Protein AF-0000000080206263 (afdb_homodimer)

Secondary structure (DSSP, 8-state):
-----------------STT---SS-GGG---TTEEEE--SS--HHHHHHHHHHHHHH-SEEEESSPPPHHHHHHHHHTT-PPPEE-S--TTSEEEEES--BGGGS-TT--GGGEEEEEE-S---SSBPP-SS--EEEE--SS-HHHHHHHHHHHTTPPPPHHHHHHHHHHHHHHTTTTTSTT--HHHHHHHHHHHHHHT-S-HHHHHHHHHHHHT--TTS-HHHHHHHTEEEEEETTEEEEEEEEEES-HHHHHTTHHHHHHHHHHHHHHHT-SEEEEEEEETTTTEEEEEESSHHHHHHHHHHHT----SSSEEEET---IIIIIHHHHHHHHHT-/-----------------STT---SS-GGG---TTEEEE--SS--HHHHHHHHHHHHHH-SEEEESSPPPHHHHHHHHHTT-PPPEE-S--TTSEEEEES--BGGGS-TT--GGGEEEEEE-S---SSBPP-SS--EEEE--SS-HHHHHHHHHHHTTPPPPHHHHHHHHHHHHHHTTTTTSTT--HHHHHHHHHHHHHHT-S-HHHHHHHHHHHHT--TTS-HHHHHHHTEEEEEETTEEEEEEEEEES-HHHHHTTHHHHHHHHHHHHHHHT-SEEEEEEEETTTTEEEEEESSHHHHHHHHHHHT----SSSEEEET---IIIIIHHHHHHHHHT-

pLDDT: mean 89.8, std 15.68, range [19.12, 98.91]

Foldseek 3Di:
DPPPPPPPPPPPPLPPPVPAAADLQDLVNDDAPQEEEEEFAQDELLRQLLSVLCCQQRNYFYEYCDDYAQLNVCLCVVLVHDTGYHDLANQRGQYEYEADFFPVRDRPNDDLQSYREYQHADDCPDGGDDYPGDYHYHYHLAQGSLLVSLVSCVSNVNDDALSSLSSSLSSLCVSCVNVVRPSHDPSSVVSNVVSCVRNVNDCSVVSSVVSQQSNLPCLPPQLLCQQVVAKDWDQFPNFIEMEGEREHLCLVSVVVVLVRNQVNQQVVCVVVVGPWYKYWDANPNQQKTKIATHDPSNVQLQCQLVVHDDPDRIDIGGNDHDCVPRVVVSSSVSVNVD/DPPPPPPPPPPPPLPPPPPAAADLQDLVNDDAPQEEEEEFAQDELLRQLLSVLCCQQRNYFYEYCDDYAQLNVCLCVVLVHDTGYHDLANQRGQYEYEADFFPVRDRPNDDLQSYREYQHADDCDDGGDDYPGDYHYHYHLAQGSLLVSLVSCVSNVNDDALSSLSSSLSSLCVSCVNVVRPSHDPSSVVSNVVSCVRNVNDCSVVSSVVSQQSNLPCLPPQLLCQQPVAKDWDQFPNFIEMEGEREHLCLVSVVVVLVRNQVNQQVVCVVVVGPWYKYWDANPNQQKTKIATHDPSNVQLQCQLVVHDDPDRIDIGGNDHDCVPRVVVSSSVSVNVD

Solvent-accessible surface area (backbone atoms only — not comparable to full-atom values): 34858 Å² total; per-residue (Å²): 137,82,80,76,78,79,77,79,77,75,75,75,76,71,77,51,54,48,88,65,38,52,50,92,83,48,64,86,77,48,83,36,88,48,28,35,22,33,30,31,63,67,24,48,40,34,25,58,37,30,15,47,52,46,18,71,69,71,44,42,37,40,34,25,64,38,72,68,40,56,29,33,48,49,40,27,57,76,32,72,46,78,77,60,53,68,45,81,76,42,75,86,32,37,30,33,34,30,54,44,59,41,48,91,36,50,60,85,40,53,52,54,80,33,44,11,31,34,37,22,32,63,42,44,31,93,46,50,55,53,19,82,51,41,37,18,32,49,30,40,64,40,30,24,37,28,39,55,51,51,52,48,24,58,77,69,68,47,84,71,53,44,41,57,21,35,30,38,31,47,12,34,28,57,58,9,55,63,66,67,35,78,46,31,31,72,62,42,55,53,48,36,51,53,20,22,63,64,39,67,49,84,55,62,66,60,54,36,52,53,37,54,37,34,54,40,55,57,82,84,50,52,47,57,53,46,44,55,69,42,54,48,79,45,73,45,85,87,35,39,33,38,44,17,39,42,79,20,61,46,39,63,67,55,58,76,38,43,66,54,38,40,52,33,42,36,51,48,29,60,75,66,67,41,73,31,41,38,34,29,42,20,20,65,72,77,36,21,22,41,34,39,53,47,48,72,70,31,45,52,36,52,24,58,32,67,72,46,85,77,88,59,95,54,47,74,37,80,76,35,72,43,56,83,76,45,51,46,52,28,43,40,55,27,53,60,68,102,136,81,80,75,76,77,76,77,77,76,76,75,76,71,77,52,54,48,88,68,38,50,49,93,83,47,63,86,76,49,84,36,88,50,28,34,23,32,31,32,63,69,24,48,41,32,24,58,36,29,15,48,54,45,16,70,69,69,45,40,39,40,32,26,63,37,70,70,39,57,30,34,48,48,39,25,58,75,31,71,46,77,77,60,53,68,46,81,75,43,74,87,31,38,31,33,33,29,54,44,63,41,48,90,36,50,59,85,41,53,52,55,81,35,44,10,32,34,36,24,32,62,43,44,33,94,45,52,54,54,20,82,53,43,40,19,33,49,31,39,65,41,31,24,35,29,41,55,52,49,53,48,24,57,76,66,69,48,82,72,54,43,42,58,20,34,30,40,31,48,12,35,28,55,57,9,55,64,66,66,36,78,48,33,32,72,63,40,56,53,48,36,50,53,21,22,61,63,39,68,49,85,56,61,66,61,55,36,50,53,38,53,39,34,55,41,56,58,81,85,51,51,46,57,52,45,43,55,69,41,53,47,80,45,73,45,84,87,34,39,32,38,44,18,38,41,79,18,63,45,40,62,68,54,57,74,38,41,67,54,37,40,51,34,42,36,51,48,29,61,75,66,68,41,72,32,39,37,35,29,42,19,20,64,73,77,35,22,22,41,35,40,50,48,49,72,69,34,46,52,36,52,24,54,32,67,71,47,85,78,89,58,94,56,48,76,36,82,76,35,71,42,55,85,76,44,51,46,52,30,44,41,53,28,53,60,68,101

Sequence (676 aa):
MKRSLLGLTMIASFSCLAEGALDLTTLSNNNTDNLVWVGHLSPDTDSAVSVILASHIYGGEAALTGEANPESKFVFEFCGMDAPKVKADFYSHHIGLVDFNQSTQLAKSVDPTSIVAIIDHHAMGSSPISMPQIVTMDIRAWGSAATILTANAEKLNVKLPKNIACAGLGAILSDTVVFQSSTTTEYDKQYAQKLADIAGIKDIKGFGEQMLLAKSDLSHFSAETILTMDYKNFEFAGKKVGIGVAETLNAQQLIDRKQDFNEAIQAYKKAQNLDYLFFSITDTKHKRANMLWADDADKKVLSKAFDVKIDNDMLVLDGVTSRKRQIGPAIQQAIESLMKRSLLGLTMIASFSCLAEGALDLTTLSNNNTDNLVWVGHLSPDTDSAVSVILASHIYGGEAALTGEANPESKFVFEFCGMDAPKVKADFYSHHIGLVDFNQSTQLAKSVDPTSIVAIIDHHAMGSSPISMPQIVTMDIRAWGSAATILTANAEKLNVKLPKNIACAGLGAILSDTVVFQSSTTTEYDKQYAQKLADIAGIKDIKGFGEQMLLAKSDLSHFSAETILTMDYKNFEFAGKKVGIGVAETLNAQQLIDRKQDFNEAIQAYKKAQNLDYLFFSITDTKHKRANMLWADDADKKVLSKAFDVKIDNDMLVLDGVTSRKRQIGPAIQQAIESL

Nearest PDB structures (foldseek):
  2eb0-assembly1_B  TM=6.222E-01  e=1.079E-29  Methanocaldococcus jannaschii DSM 2661
  2eb0-assembly1_A  TM=6.225E-01  e=1.615E-29  Methanocaldococcus jannaschii DSM 2661
  6ll7-assembly1_A  TM=6.350E-01  e=3.412E-29  Shewanella sp. AS-11
  1k20-assembly1_B  TM=6.122E-01  e=3.615E-29  Streptococcus gordonii
  1wpp-assembly1_B  TM=6.253E-01  e=5.728E-28  Streptococcus gordonii str. Challis

Organism: Vibrio parahaemolyticus (NCBI:txid670)

InterPro domains:
  IPR001667 DDH domain [PF01368] (37-165)
  IPR004097 DHHA2 domain [PF02833] (210-334)
  IPR004097 DHHA2 domain [SM01131] (208-335)
  IPR038222 DHHA2 domain superfamily [G3DSA:3.10.310.20] (217-336)
  IPR038763 DHH phosphoesterase superfamily [SSF64182] (33-335)

Structure (mmCIF, N/CA/C/O backbone):
data_AF-0000000080206263-model_v1
#
loop_
_entity.id
_entity.type
_entity.pdbx_description
1 polymer 'Inorganic pyrophosphatase'
#
loop_
_atom_site.group_PDB
_atom_site.id
_atom_site.type_symbol
_atom_site.label_atom_id
_atom_site.label_alt_id
_atom_site.label_comp_id
_atom_site.label_asym_id
_atom_site.label_entity_id
_atom_site.label_seq_id
_atom_site.pdbx_PDB_ins_code
_atom_site.Cartn_x
_atom_site.Cartn_y
_atom_site.Cartn_z
_atom_site.occupancy
_atom_site.B_iso_or_equiv
_atom_site.auth_seq_id
_atom_site.auth_comp_id
_atom_site.auth_asym_id
_atom_site.auth_atom_id
_atom_site.pdbx_PDB_model_num
ATOM 1 N N . MET A 1 1 ? -52.442 -30.835 -21.41 1 19.18 1 MET A N 1
ATOM 2 C CA . MET A 1 1 ? -51.505 -29.963 -22.112 1 19.18 1 MET A CA 1
ATOM 3 C C . MET A 1 1 ? -50.799 -29.026 -21.137 1 19.18 1 MET A C 1
ATOM 5 O O . MET A 1 1 ? -51.252 -27.903 -20.911 1 19.18 1 MET A O 1
ATOM 9 N N . LYS A 1 2 ? -50.439 -29.58 -19.946 1 26.03 2 LYS A N 1
ATOM 10 C CA . LYS A 1 2 ? -49.907 -29.04 -18.698 1 26.03 2 LYS A CA 1
ATOM 11 C C . LYS A 1 2 ? -48.558 -28.362 -18.923 1 26.03 2 LYS A C 1
ATOM 13 O O . LYS A 1 2 ? -47.622 -28.983 -19.431 1 26.03 2 LYS A O 1
ATOM 18 N N . ARG A 1 3 ? -48.599 -26.977 -19.217 1 26.73 3 ARG A N 1
ATOM 19 C CA . ARG A 1 3 ? -47.574 -25.972 -19.479 1 26.73 3 ARG A CA 1
ATOM 20 C C . ARG A 1 3 ? -46.484 -26.012 -18.414 1 26.73 3 ARG A C 1
ATOM 22 O O . ARG A 1 3 ? -46.752 -25.77 -17.235 1 26.73 3 ARG A O 1
ATOM 29 N N . SER A 1 4 ? -45.589 -26.988 -18.444 1 23.99 4 SER A N 1
ATOM 30 C CA . SER A 1 4 ? -44.484 -27.158 -17.506 1 23.99 4 SER A CA 1
ATOM 31 C C . SER A 1 4 ? -43.567 -25.939 -17.505 1 23.99 4 SER A C 1
ATOM 33 O O . SER A 1 4 ? -43.047 -25.547 -18.551 1 23.99 4 SER A O 1
ATOM 35 N N . LEU A 1 5 ? -43.9 -24.899 -16.697 1 27.56 5 LEU A N 1
ATOM 36 C CA . LEU A 1 5 ? -43.193 -23.64 -16.486 1 27.56 5 LEU A CA 1
ATOM 37 C C . LEU A 1 5 ? -41.755 -23.892 -16.045 1 27.56 5 LEU A C 1
ATOM 39 O O . LEU A 1 5 ? -41.519 -24.484 -14.989 1 27.56 5 LEU A O 1
ATOM 43 N N . LEU A 1 6 ? -40.86 -24.078 -17.033 1 29.98 6 LEU A N 1
ATOM 44 C CA . LEU A 1 6 ? -39.419 -24.187 -16.831 1 29.98 6 LEU A CA 1
ATOM 45 C C . LEU A 1 6 ? -38.871 -22.942 -16.141 1 29.98 6 LEU A C 1
ATOM 47 O O . LEU A 1 6 ? -38.952 -21.839 -16.685 1 29.98 6 LEU A O 1
ATOM 51 N N . GLY A 1 7 ? -39.067 -22.861 -14.808 1 25.45 7 GLY A N 1
ATOM 52 C CA . GLY A 1 7 ? -38.536 -21.771 -14.005 1 25.45 7 GLY A CA 1
ATOM 53 C C . GLY A 1 7 ? -37.043 -21.569 -14.185 1 25.45 7 GLY A C 1
ATOM 54 O O . GLY A 1 7 ? -36.259 -22.504 -14.007 1 25.45 7 GLY A O 1
ATOM 55 N N . LEU A 1 8 ? -36.571 -20.633 -15.071 1 25.54 8 LEU A N 1
ATOM 56 C CA . LEU A 1 8 ? -35.221 -20.154 -15.347 1 25.54 8 LEU A CA 1
ATOM 57 C C . LEU A 1 8 ? -34.562 -19.624 -14.078 1 25.54 8 LEU A C 1
ATOM 59 O O . LEU A 1 8 ? -35.035 -18.65 -13.488 1 25.54 8 LEU A O 1
ATOM 63 N N . THR A 1 9 ? -33.962 -20.533 -13.268 1 23.57 9 THR A N 1
ATOM 64 C CA . THR A 1 9 ? -33.169 -20.123 -12.114 1 23.57 9 THR A CA 1
ATOM 65 C C . THR A 1 9 ? -32.044 -19.183 -12.538 1 23.57 9 THR A C 1
ATOM 67 O O . THR A 1 9 ? -31.176 -19.561 -13.327 1 23.57 9 THR A O 1
ATOM 70 N N . MET A 1 10 ? -32.26 -17.917 -12.566 1 24.85 10 MET A N 1
ATOM 71 C CA . MET A 1 10 ? -31.245 -16.883 -12.744 1 24.85 10 MET A CA 1
ATOM 72 C C . MET A 1 10 ? -30.129 -17.032 -11.716 1 24.85 10 MET A C 1
ATOM 74 O O . MET A 1 10 ? -30.379 -16.988 -10.51 1 24.85 10 MET A O 1
ATOM 78 N N . ILE A 1 11 ? -29.185 -17.84 -11.94 1 23.67 11 ILE A N 1
ATOM 79 C CA . ILE A 1 11 ? -27.999 -17.871 -11.09 1 23.67 11 ILE A CA 1
ATOM 80 C C . ILE A 1 11 ? -27.382 -16.476 -11.015 1 23.67 11 ILE A C 1
ATOM 82 O O . ILE A 1 11 ? -26.929 -15.936 -12.027 1 23.67 11 ILE A O 1
ATOM 86 N N . ALA A 1 12 ? -27.801 -15.7 -10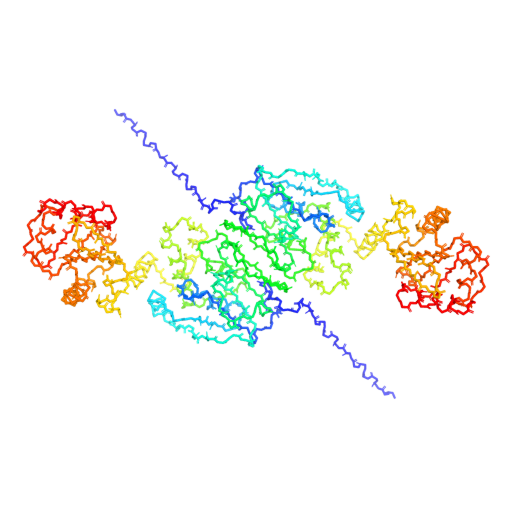.135 1 28.95 12 ALA A N 1
ATOM 87 C CA . ALA A 1 12 ? -27.118 -14.458 -9.782 1 28.95 12 ALA A CA 1
ATOM 88 C C . ALA A 1 12 ? -25.62 -14.688 -9.602 1 28.95 12 ALA A C 1
ATOM 90 O O . ALA A 1 12 ? -25.205 -15.477 -8.75 1 28.95 12 ALA A O 1
ATOM 91 N N . SER A 1 13 ? -24.879 -14.606 -10.613 1 26.76 13 SER A N 1
ATOM 92 C CA . SER A 1 13 ? -23.421 -14.578 -10.57 1 26.76 13 SER A CA 1
ATOM 93 C C . SER A 1 13 ? -22.918 -13.664 -9.457 1 26.76 13 SER A C 1
ATOM 95 O O . SER A 1 13 ? -23.103 -12.447 -9.516 1 26.76 13 SER A O 1
ATOM 97 N N . PHE A 1 14 ? -23.049 -14.035 -8.26 1 29.68 14 PHE A N 1
ATOM 98 C CA . PHE A 1 14 ? -22.394 -13.292 -7.19 1 29.68 14 PHE A CA 1
ATOM 99 C C . PHE A 1 14 ? -20.913 -13.098 -7.492 1 29.68 14 PHE A C 1
ATOM 101 O O . PHE A 1 14 ? -20.179 -14.071 -7.675 1 29.68 14 PHE A O 1
ATOM 108 N N . SER A 1 15 ? -20.578 -12.144 -8.26 1 33.67 15 SER A N 1
ATOM 109 C CA . SER A 1 15 ? -19.213 -11.65 -8.407 1 33.67 15 SER A CA 1
ATOM 110 C C . SER A 1 15 ? -18.473 -11.664 -7.074 1 33.67 15 SER A C 1
ATOM 112 O O . SER A 1 15 ? -18.839 -10.939 -6.147 1 33.67 15 SER A O 1
ATOM 114 N N . CYS A 1 16 ? -18.14 -12.776 -6.577 1 33.1 16 CYS A N 1
ATOM 115 C CA . CYS A 1 16 ? -17.38 -12.898 -5.338 1 33.1 16 CYS A CA 1
ATOM 116 C C . CYS A 1 16 ? -16.132 -12.024 -5.375 1 33.1 16 CYS A C 1
ATOM 118 O O . CYS A 1 16 ? -15.152 -12.363 -6.04 1 33.1 16 CYS A O 1
ATOM 120 N N . LEU A 1 17 ? -16.11 -10.768 -5.601 1 41.38 17 LEU A N 1
ATOM 121 C CA . LEU A 1 17 ? -14.939 -10.034 -5.131 1 41.38 17 LEU A CA 1
ATOM 122 C C . LEU A 1 17 ? -14.37 -10.67 -3.867 1 41.38 17 LEU A C 1
ATOM 124 O O . LEU A 1 17 ? -15.106 -11.283 -3.09 1 41.38 17 LEU A O 1
ATOM 128 N N . ALA A 1 18 ? -13.213 -11.115 -3.873 1 45.96 18 ALA A N 1
ATOM 129 C CA . ALA A 1 18 ? -12.603 -11.511 -2.606 1 45.96 18 ALA A CA 1
ATOM 130 C C . ALA A 1 18 ? -13.271 -10.803 -1.431 1 45.96 18 ALA A C 1
ATOM 132 O O . ALA A 1 18 ? -13.444 -9.582 -1.451 1 45.96 18 ALA A O 1
ATOM 133 N N . GLU A 1 19 ? -14.054 -11.355 -0.726 1 56.88 19 GLU A N 1
ATOM 134 C CA . GLU A 1 19 ? -14.867 -10.912 0.403 1 56.88 19 GLU A CA 1
ATOM 135 C C . GLU A 1 19 ? -14.115 -9.899 1.261 1 56.88 19 GLU A C 1
ATOM 137 O O . GLU A 1 19 ? -13.031 -10.192 1.77 1 56.88 19 GLU A O 1
ATOM 142 N N . GLY A 1 20 ? -14.206 -8.55 0.806 1 77.38 20 GLY A N 1
ATOM 143 C CA . GLY A 1 20 ? -13.926 -7.607 1.878 1 77.38 20 GLY A CA 1
ATOM 144 C C . GLY A 1 20 ? -13.281 -6.324 1.389 1 77.38 20 GLY A C 1
ATOM 145 O O . GLY A 1 20 ? -13.586 -5.24 1.891 1 77.38 20 GLY A O 1
ATOM 146 N N . ALA A 1 21 ? -12.407 -6.455 0.109 1 91.72 21 ALA A N 1
ATOM 147 C CA . ALA A 1 21 ? -11.723 -5.226 -0.285 1 91.72 21 ALA A CA 1
ATOM 148 C C . ALA A 1 21 ? -12.645 -4.322 -1.098 1 91.72 21 ALA A C 1
ATOM 150 O O . ALA A 1 21 ? -13.425 -4.802 -1.925 1 91.72 21 ALA A O 1
ATOM 151 N N . LEU A 1 22 ? -12.566 -3.061 -0.936 1 95.4 22 LEU A N 1
ATOM 152 C CA . LEU A 1 22 ? -13.342 -2.075 -1.68 1 95.4 22 LEU A CA 1
ATOM 153 C C . LEU A 1 22 ? -12.821 -1.938 -3.107 1 95.4 22 LEU A C 1
ATOM 155 O O . LEU A 1 22 ? -11.609 -1.894 -3.328 1 95.4 22 LEU A O 1
ATOM 159 N N . ASP A 1 23 ? -13.718 -1.895 -4.063 1 95.12 23 ASP A N 1
ATOM 160 C CA . ASP A 1 23 ? -13.348 -1.641 -5.452 1 95.12 23 ASP A CA 1
ATOM 161 C C . ASP A 1 23 ? -13.262 -0.142 -5.732 1 95.12 23 ASP A C 1
ATOM 163 O O . ASP A 1 23 ? -14.283 0.549 -5.76 1 95.12 23 ASP A O 1
ATOM 167 N N . LEU A 1 24 ? -12.069 0.365 -6.033 1 95.3 24 LEU A N 1
ATOM 168 C CA . LEU A 1 24 ? -11.89 1.797 -6.248 1 95.3 24 LEU A CA 1
ATOM 169 C C . LEU A 1 24 ? -12.069 2.153 -7.72 1 95.3 24 LEU A C 1
ATOM 171 O O . LEU A 1 24 ? -11.943 3.319 -8.101 1 95.3 24 LEU A O 1
ATOM 175 N N . THR A 1 25 ? -12.342 1.174 -8.558 1 92.97 25 THR A N 1
ATOM 176 C CA . THR A 1 25 ? -12.441 1.379 -9.999 1 92.97 25 THR A CA 1
ATOM 177 C C . THR A 1 25 ? -13.894 1.308 -10.457 1 92.97 25 THR A C 1
ATOM 179 O O . THR A 1 25 ? -14.308 2.056 -11.346 1 92.97 25 THR A O 1
ATOM 182 N N . THR A 1 26 ? -14.63 0.332 -9.887 1 94.22 26 THR A N 1
ATOM 183 C CA . THR A 1 26 ? -16.04 0.167 -10.22 1 94.22 26 THR A CA 1
ATOM 184 C C . THR A 1 26 ? -16.909 0.295 -8.973 1 94.22 26 THR A C 1
ATOM 186 O O . THR A 1 26 ? -17.135 -0.688 -8.263 1 94.22 26 THR A O 1
ATOM 189 N N . LEU A 1 27 ? -17.573 1.373 -8.827 1 93.93 27 LEU A N 1
ATOM 190 C CA . LEU A 1 27 ? -18.268 1.747 -7.599 1 93.93 27 LEU A CA 1
ATOM 191 C C . LEU A 1 27 ? -19.447 0.815 -7.338 1 93.93 27 LEU A C 1
ATOM 193 O O . LEU A 1 27 ? -19.765 0.518 -6.184 1 93.93 27 LEU A O 1
ATOM 197 N N . SER A 1 28 ? -20.06 0.334 -8.376 1 92.64 28 SER A N 1
ATOM 198 C CA . SER A 1 28 ? -21.264 -0.48 -8.253 1 92.64 28 SER A CA 1
ATOM 199 C C . SER A 1 28 ? -20.952 -1.84 -7.638 1 92.64 28 SER A C 1
ATOM 201 O O . SER A 1 28 ? -21.857 -2.547 -7.191 1 92.64 28 SER A O 1
ATOM 203 N N . ASN A 1 29 ? -19.676 -2.179 -7.628 1 92.37 29 ASN A N 1
ATOM 204 C CA . ASN A 1 29 ? -19.268 -3.454 -7.049 1 92.37 29 ASN A CA 1
ATOM 205 C C . ASN A 1 29 ? -19.296 -3.412 -5.524 1 92.37 29 ASN A C 1
ATOM 207 O O . ASN A 1 29 ? -19.205 -4.452 -4.868 1 92.37 29 ASN A O 1
ATOM 211 N N . ASN A 1 30 ? -19.426 -2.212 -4.962 1 93.27 30 ASN A N 1
ATOM 212 C CA . ASN A 1 30 ? -19.225 -2.031 -3.529 1 93.27 30 ASN A CA 1
ATOM 213 C C . ASN A 1 30 ? -20.547 -2.072 -2.768 1 93.27 30 ASN A C 1
ATOM 215 O O . ASN A 1 30 ? -21.563 -1.57 -3.252 1 93.27 30 ASN A O 1
ATOM 219 N N . ASN A 1 31 ? -20.516 -2.782 -1.646 1 91.48 31 ASN A N 1
ATOM 220 C CA . ASN A 1 31 ? -21.51 -2.581 -0.597 1 91.48 31 ASN A CA 1
ATOM 221 C C . ASN A 1 31 ? -20.999 -1.636 0.486 1 91.48 31 ASN A C 1
ATOM 223 O O . ASN A 1 31 ? -20.091 -1.985 1.243 1 91.48 31 ASN A O 1
ATOM 227 N N . THR A 1 32 ? -21.66 -0.461 0.626 1 94.48 32 THR A N 1
ATOM 228 C CA . THR A 1 32 ? -21.067 0.563 1.479 1 94.48 32 THR A CA 1
ATOM 229 C C . THR A 1 32 ? -21.956 0.84 2.688 1 94.48 32 THR A C 1
ATOM 231 O O . THR A 1 32 ? -21.791 1.857 3.366 1 94.48 32 THR A O 1
ATOM 234 N N . ASP A 1 33 ? -22.898 -0.004 3.003 1 93.08 33 ASP A N 1
ATOM 235 C CA . ASP A 1 33 ? -23.857 0.235 4.077 1 93.08 33 ASP A CA 1
ATOM 236 C C . ASP A 1 33 ? -23.157 0.3 5.433 1 93.08 33 ASP A C 1
ATOM 238 O O . ASP A 1 33 ? -23.56 1.069 6.309 1 93.08 33 ASP A O 1
ATOM 242 N N . ASN A 1 34 ? -22.155 -0.438 5.632 1 95.2 34 ASN A N 1
ATOM 243 C CA . ASN A 1 34 ? -21.447 -0.489 6.907 1 95.2 34 ASN A CA 1
ATOM 244 C C . ASN A 1 34 ? -20.022 0.042 6.779 1 95.2 34 ASN A C 1
ATOM 246 O O . ASN A 1 34 ? -19.156 -0.293 7.588 1 95.2 34 ASN A O 1
ATOM 250 N N . LEU A 1 35 ? -19.857 0.866 5.787 1 97.65 35 LEU A N 1
ATOM 251 C CA . LEU A 1 35 ? -18.529 1.411 5.524 1 97.65 35 LEU A CA 1
ATOM 252 C C . LEU A 1 35 ? -18.352 2.763 6.206 1 97.65 35 LEU A C 1
ATOM 254 O O . LEU A 1 35 ? -19.22 3.633 6.103 1 97.65 35 LEU A O 1
ATOM 258 N N . VAL A 1 36 ? -17.243 2.945 6.942 1 98.36 36 VAL A N 1
ATOM 259 C CA . VAL A 1 36 ? -16.864 4.22 7.541 1 98.36 36 VAL A CA 1
ATOM 260 C C . VAL A 1 36 ? -15.45 4.596 7.104 1 98.36 36 VAL A C 1
ATOM 262 O O . VAL A 1 36 ? -14.535 3.772 7.164 1 98.36 36 VAL A O 1
ATOM 265 N N . TRP A 1 37 ? -15.315 5.769 6.597 1 98.57 37 TRP A N 1
ATOM 266 C CA . TRP A 1 37 ? -13.998 6.32 6.292 1 98.57 37 TRP A CA 1
ATOM 267 C C . TRP A 1 37 ? -13.432 7.072 7.492 1 98.57 37 TRP A C 1
ATOM 269 O O . TRP A 1 37 ? -14.105 7.93 8.069 1 98.57 37 TRP A O 1
ATOM 279 N N . VAL A 1 38 ? -12.167 6.788 7.881 1 97.88 38 VAL A N 1
ATOM 280 C CA . VAL A 1 38 ? -11.58 7.4 9.069 1 97.88 38 VAL A CA 1
ATOM 281 C C . VAL A 1 38 ? -10.138 7.809 8.78 1 97.88 38 VAL A C 1
ATOM 283 O O . VAL A 1 38 ? -9.435 7.135 8.023 1 97.88 38 VAL A O 1
ATOM 286 N N . GLY A 1 39 ? -9.716 8.94 9.3 1 96.51 39 GLY A N 1
ATOM 287 C CA . GLY A 1 39 ? -8.336 9.396 9.24 1 96.51 39 GLY A CA 1
ATOM 288 C C . GLY A 1 39 ? -7.536 9.04 10.479 1 96.51 39 GLY A C 1
ATOM 289 O O . GLY A 1 39 ? -7.98 8.236 11.301 1 96.51 39 GLY A O 1
ATOM 290 N N . HIS A 1 40 ? -6.305 9.55 10.547 1 92.13 40 HIS A N 1
ATOM 291 C CA . HIS A 1 40 ? -5.402 9.223 11.645 1 92.13 40 HIS A CA 1
ATOM 292 C C . HIS A 1 40 ? -5.853 9.882 12.944 1 92.13 40 HIS A C 1
ATOM 294 O O . HIS A 1 40 ? -6.777 10.698 12.942 1 92.13 40 HIS A O 1
ATOM 300 N N . LEU A 1 41 ? -5.023 9.48 13.943 1 87.67 41 LEU A N 1
ATOM 301 C CA . LEU A 1 41 ? -5.289 10.058 15.256 1 87.67 41 LEU A CA 1
ATOM 302 C C . LEU A 1 41 ? -4.99 11.554 15.262 1 87.67 41 LEU A C 1
ATOM 304 O O . LEU A 1 41 ? -4.063 12.008 14.589 1 87.67 41 LEU A O 1
ATOM 308 N N . SER A 1 42 ? -5.772 12.47 15.759 1 84.5 42 SER A N 1
ATOM 309 C CA . SER A 1 42 ? -5.653 13.924 15.77 1 84.5 42 SER A CA 1
ATOM 310 C C . SER A 1 42 ? -5.798 14.501 14.366 1 84.5 42 SER A C 1
ATOM 312 O O . SER A 1 42 ? -4.831 15.011 13.796 1 84.5 42 SER A O 1
ATOM 314 N N . PRO A 1 43 ? -6.869 14.418 13.866 1 92.96 43 PRO A N 1
ATOM 315 C CA . PRO A 1 43 ? -7.113 14.732 12.456 1 92.96 43 PRO A CA 1
ATOM 316 C C . PRO A 1 43 ? -6.737 16.168 12.099 1 92.96 43 PRO A C 1
ATOM 318 O O . PRO A 1 43 ? -7.27 17.114 12.684 1 92.96 43 PRO A O 1
ATOM 321 N N . ASP A 1 44 ? -5.764 16.275 11.249 1 90.91 44 ASP A N 1
ATOM 322 C CA . ASP A 1 44 ? -5.513 17.581 10.648 1 90.91 44 ASP A CA 1
ATOM 323 C C . ASP A 1 44 ? -6.472 17.846 9.49 1 90.91 44 ASP A C 1
ATOM 325 O O . ASP A 1 44 ? -7.435 17.102 9.292 1 90.91 44 ASP A O 1
ATOM 329 N N . THR A 1 45 ? -6.317 18.924 8.782 1 97.09 45 THR A N 1
ATOM 330 C CA . THR A 1 45 ? -7.297 19.343 7.786 1 97.09 45 THR A CA 1
ATOM 331 C C . THR A 1 45 ? -7.378 18.332 6.647 1 97.09 45 THR A C 1
ATOM 333 O O . THR A 1 45 ? -8.468 18.018 6.164 1 97.09 45 THR A O 1
ATOM 336 N N . ASP A 1 46 ? -6.242 17.809 6.154 1 97.76 46 ASP A N 1
ATOM 337 C CA . ASP A 1 46 ? -6.254 16.805 5.095 1 97.76 46 ASP A CA 1
ATOM 338 C C . ASP A 1 46 ? -6.999 15.547 5.538 1 97.76 46 ASP A C 1
ATOM 340 O O . ASP A 1 46 ? -7.837 15.023 4.802 1 97.76 46 ASP A O 1
ATOM 344 N N . SER A 1 47 ? -6.721 15.079 6.701 1 97.18 47 SER A N 1
ATOM 345 C CA . SER A 1 47 ? -7.399 13.91 7.252 1 97.18 47 SER A CA 1
ATOM 346 C C . SER A 1 47 ? -8.897 14.155 7.393 1 97.18 47 SER A C 1
ATOM 348 O O . SER A 1 47 ? -9.709 13.327 6.975 1 97.18 47 SER A O 1
ATOM 350 N N . ALA A 1 48 ? -9.276 15.294 7.944 1 97.97 48 ALA A N 1
ATOM 351 C CA . ALA A 1 48 ? -10.668 15.616 8.247 1 97.97 48 ALA A CA 1
ATOM 352 C C . ALA A 1 48 ? -11.483 15.782 6.967 1 97.97 48 ALA A C 1
ATOM 354 O O . ALA A 1 48 ? -12.663 15.426 6.925 1 97.97 48 ALA A O 1
ATOM 355 N N . VAL A 1 49 ? -10.908 16.299 5.947 1 98.71 49 VAL A N 1
ATOM 356 C CA . VAL A 1 49 ? -11.635 16.561 4.71 1 98.71 49 VAL A CA 1
ATOM 357 C C . VAL A 1 49 ? -11.606 15.319 3.821 1 98.71 49 VAL A C 1
ATOM 359 O O . VAL A 1 49 ? -12.577 15.028 3.119 1 98.71 49 VAL A O 1
ATOM 362 N N . SER A 1 50 ? -10.532 14.566 3.867 1 98.77 50 SER A N 1
ATOM 363 C CA . SER A 1 50 ? -10.383 13.401 3.001 1 98.77 50 SER A CA 1
ATOM 364 C C . SER A 1 50 ? -11.439 12.345 3.31 1 98.77 50 SER A C 1
ATOM 366 O O . SER A 1 50 ? -11.895 11.634 2.412 1 98.77 50 SER A O 1
ATOM 368 N N . VAL A 1 51 ? -11.845 12.234 4.606 1 98.74 51 VAL A N 1
ATOM 369 C CA . VAL A 1 51 ? -12.896 11.268 4.91 1 98.74 51 VAL A CA 1
ATOM 370 C C . VAL A 1 51 ? -14.202 11.7 4.247 1 98.74 51 VAL A C 1
ATOM 372 O O . VAL A 1 51 ? -14.999 10.859 3.825 1 98.74 51 VAL A O 1
ATOM 375 N N . ILE A 1 52 ? -14.479 12.972 4.085 1 98.81 52 ILE A N 1
ATOM 376 C CA . ILE A 1 52 ? -15.664 13.499 3.417 1 98.81 52 ILE A CA 1
ATOM 377 C C . ILE A 1 52 ? -15.584 13.213 1.92 1 98.81 52 ILE A C 1
ATOM 379 O O . ILE A 1 52 ? -16.553 12.744 1.318 1 98.81 52 ILE A O 1
ATOM 383 N N . LEU A 1 53 ? -14.41 13.506 1.318 1 98.85 53 LEU A N 1
ATOM 384 C CA . LEU A 1 53 ? -14.205 13.241 -0.102 1 98.85 53 LEU A CA 1
ATOM 385 C C . LEU A 1 53 ? -14.407 11.762 -0.413 1 98.85 53 LEU A C 1
ATOM 387 O O . LEU A 1 53 ? -15.118 11.414 -1.358 1 98.85 53 LEU A O 1
ATOM 391 N N . ALA A 1 54 ? -13.81 10.932 0.398 1 98.84 54 ALA A N 1
ATOM 392 C CA . ALA A 1 54 ? -13.904 9.491 0.173 1 98.84 54 ALA A CA 1
ATOM 393 C C . ALA A 1 54 ? -15.35 9.015 0.269 1 98.84 54 ALA A C 1
ATOM 395 O O . ALA A 1 54 ? -15.81 8.236 -0.57 1 98.84 54 ALA A O 1
ATOM 396 N N . SER A 1 55 ? -16.019 9.475 1.322 1 98.66 55 SER A N 1
ATOM 397 C CA . SER A 1 55 ? -17.416 9.094 1.503 1 98.66 55 SER A CA 1
ATOM 398 C C . SER A 1 55 ? -18.269 9.544 0.321 1 98.66 55 SER A C 1
ATOM 400 O O . SER A 1 55 ? -19.16 8.817 -0.12 1 98.66 55 SER A O 1
ATOM 402 N N . HIS A 1 56 ? -18.015 10.692 -0.172 1 98.63 56 HIS A N 1
ATOM 403 C CA . HIS A 1 56 ? -18.78 11.214 -1.299 1 98.63 56 HIS A CA 1
ATOM 404 C C . HIS A 1 56 ? -18.518 10.403 -2.564 1 98.63 56 HIS A C 1
ATOM 406 O O . HIS A 1 56 ? -19.436 10.159 -3.351 1 98.63 56 HIS A O 1
ATOM 412 N N . ILE A 1 57 ? -17.297 10.019 -2.791 1 98.66 57 ILE A N 1
ATOM 413 C CA . ILE A 1 57 ? -16.894 9.352 -4.024 1 98.66 57 ILE A CA 1
ATOM 414 C C . ILE A 1 57 ? -17.319 7.886 -3.981 1 98.66 57 ILE A C 1
ATOM 416 O O . ILE A 1 57 ? -17.868 7.363 -4.954 1 98.66 57 ILE A O 1
ATOM 420 N N . TYR A 1 58 ? -17.087 7.192 -2.815 1 98.18 58 TYR A N 1
ATOM 421 C CA . TYR A 1 58 ? -17.153 5.735 -2.779 1 98.18 58 TYR A CA 1
ATOM 422 C C . TYR A 1 58 ? -18.34 5.264 -1.948 1 98.18 58 TYR A C 1
ATOM 424 O O . TYR A 1 58 ? -18.622 4.065 -1.881 1 98.18 58 TYR A O 1
ATOM 432 N N . GLY A 1 59 ? -18.974 6.216 -1.292 1 97.7 59 GLY A N 1
ATOM 433 C CA . GLY A 1 59 ? -20.044 5.847 -0.38 1 97.7 59 GLY A CA 1
ATOM 434 C C . GLY A 1 59 ? -19.566 5.626 1.043 1 97.7 59 GLY A C 1
ATOM 435 O O . GLY A 1 59 ? -18.375 5.764 1.332 1 97.7 59 GLY A O 1
ATOM 436 N N . GLY A 1 60 ? -20.514 5.357 1.958 1 97.99 60 GLY A N 1
ATOM 437 C CA . GLY A 1 60 ? -20.197 5.17 3.365 1 97.99 60 GLY A CA 1
ATOM 438 C C . GLY A 1 60 ? -20.3 6.449 4.175 1 97.99 60 GLY A C 1
ATOM 439 O O . GLY A 1 60 ? -20.818 7.457 3.69 1 97.99 60 GLY A O 1
ATOM 440 N N . GLU A 1 61 ? -19.799 6.374 5.36 1 97.92 61 GLU A N 1
ATOM 441 C CA . GLU A 1 61 ? -19.877 7.481 6.309 1 97.92 61 GLU A CA 1
ATOM 442 C C . GLU A 1 61 ? -18.497 8.07 6.583 1 97.92 61 GLU A C 1
ATOM 444 O O . GLU A 1 61 ? -17.508 7.338 6.666 1 97.92 61 GLU A O 1
ATOM 449 N N . ALA A 1 62 ? -18.445 9.366 6.688 1 98.47 62 ALA A N 1
ATOM 450 C CA . ALA A 1 62 ? -17.233 10.052 7.129 1 98.47 62 ALA A CA 1
ATOM 451 C C . ALA A 1 62 ? -17.211 10.204 8.647 1 98.47 62 ALA A C 1
ATOM 453 O O . ALA A 1 62 ? -18.217 10.579 9.255 1 98.47 62 ALA A O 1
ATOM 454 N N . ALA A 1 63 ? -16.05 9.916 9.244 1 98.25 63 ALA A N 1
ATOM 455 C CA . ALA A 1 63 ? -15.943 10.071 10.692 1 98.25 63 ALA A CA 1
ATOM 456 C C . ALA A 1 63 ? -14.557 10.57 11.09 1 98.25 63 ALA A C 1
ATOM 458 O O . ALA A 1 63 ? -13.565 10.259 10.426 1 98.25 63 ALA A O 1
ATOM 459 N N . LEU A 1 64 ? -14.543 11.294 12.176 1 96.89 64 LEU A N 1
ATOM 460 C CA . LEU A 1 64 ? -13.286 11.735 12.77 1 96.89 64 LEU A CA 1
ATOM 461 C C . LEU A 1 64 ? -12.974 10.941 14.035 1 96.89 64 LEU A C 1
ATOM 463 O O . LEU A 1 64 ? -13.887 10.474 14.72 1 96.89 64 LEU A O 1
ATOM 467 N N . THR A 1 65 ? -11.695 10.756 14.292 1 94.5 65 THR A N 1
ATOM 468 C CA . THR A 1 65 ? -11.272 10.063 15.504 1 94.5 65 THR A CA 1
ATOM 469 C C . THR A 1 65 ? -11.159 11.037 16.673 1 94.5 65 THR A C 1
ATOM 471 O O . THR A 1 65 ? -11.083 10.62 17.831 1 94.5 65 THR A O 1
ATOM 474 N N . GLY A 1 66 ? -11.132 12.349 16.403 1 91.44 66 GLY A N 1
ATOM 475 C CA . GLY A 1 66 ? -11.071 13.445 17.357 1 91.44 66 GLY A CA 1
ATOM 476 C C . GLY A 1 66 ? -11.607 14.75 16.801 1 91.44 66 GLY A C 1
ATOM 477 O O . GLY A 1 66 ? -11.958 14.832 15.622 1 91.44 66 GLY A O 1
ATOM 478 N N . GLU A 1 67 ? -11.611 15.718 17.606 1 88.77 67 GLU A N 1
ATOM 479 C CA . GLU A 1 67 ? -12.14 17.012 17.189 1 88.77 67 GLU A CA 1
ATOM 480 C C . GLU A 1 67 ? -11.275 17.637 16.098 1 88.77 67 GLU A C 1
ATOM 482 O O . GLU A 1 67 ? -10.05 17.501 16.116 1 88.77 67 GLU A O 1
ATOM 487 N N . ALA A 1 68 ? -11.97 18.332 15.229 1 90.43 68 ALA A N 1
ATOM 488 C CA . ALA A 1 68 ? -11.251 19.053 14.183 1 90.43 68 ALA A CA 1
ATOM 489 C C . ALA A 1 68 ? -10.38 20.157 14.776 1 90.43 68 ALA A C 1
ATOM 491 O O . ALA A 1 68 ? -10.783 20.83 15.728 1 90.43 68 ALA A O 1
ATOM 492 N N . ASN A 1 69 ? -9.202 20.333 14.322 1 86.16 69 ASN A N 1
ATOM 493 C CA . ASN A 1 69 ? -8.329 21.411 14.776 1 86.16 69 ASN A CA 1
ATOM 494 C C . ASN A 1 69 ? -8.81 22.77 14.276 1 86.16 69 ASN A C 1
ATOM 496 O O . ASN A 1 69 ? -9.742 22.847 13.474 1 86.16 69 ASN A O 1
ATOM 500 N N . PRO A 1 70 ? -8.285 23.858 14.718 1 88.06 70 PRO A N 1
ATOM 501 C CA . PRO A 1 70 ? -8.781 25.193 14.376 1 88.06 70 PRO A CA 1
ATOM 502 C C . PRO A 1 70 ? -8.743 25.47 12.875 1 88.06 70 PRO A C 1
ATOM 504 O O . PRO A 1 70 ? -9.661 26.092 12.335 1 88.06 70 PRO A O 1
ATOM 507 N N . GLU A 1 71 ? -7.751 24.989 12.238 1 92.15 71 GLU A N 1
ATOM 508 C CA . GLU A 1 71 ? -7.671 25.171 10.792 1 92.15 71 GLU A CA 1
ATOM 509 C C . GLU A 1 71 ? -8.824 24.469 10.082 1 92.15 71 GLU A C 1
ATOM 511 O O . GLU A 1 71 ? -9.461 25.047 9.198 1 92.15 71 GLU A O 1
ATOM 516 N N . SER A 1 72 ? -9.08 23.219 10.494 1 96.38 72 SER A N 1
ATOM 517 C CA . SER A 1 72 ? -10.168 22.447 9.902 1 96.38 72 SER A CA 1
ATOM 518 C C . SER A 1 72 ? -11.518 23.108 10.159 1 96.38 72 SER A C 1
ATOM 520 O O . SER A 1 72 ? -12.369 23.159 9.268 1 96.38 72 SER A O 1
ATOM 522 N N . LYS A 1 73 ? -11.708 23.575 11.328 1 94.22 73 LYS A N 1
ATOM 523 C CA . LYS A 1 73 ? -12.955 24.253 11.669 1 94.22 73 LYS A CA 1
ATOM 524 C C . LYS A 1 73 ? -13.169 25.485 10.794 1 94.22 73 LYS A C 1
ATOM 526 O O . LYS A 1 73 ? -14.281 25.733 10.323 1 94.22 73 LYS A O 1
ATOM 531 N N . PHE A 1 74 ? -12.115 26.256 10.635 1 94.88 74 PHE A N 1
ATOM 532 C CA . PHE A 1 74 ? -12.19 27.409 9.746 1 94.88 74 PHE A CA 1
ATOM 533 C C . PHE A 1 74 ? -12.626 26.987 8.348 1 94.88 74 PHE A C 1
ATOM 535 O O . PHE A 1 74 ? -13.502 27.614 7.749 1 94.88 74 PHE A O 1
ATOM 542 N N . VAL A 1 75 ? -12.001 25.891 7.793 1 98.02 75 VAL A N 1
ATOM 543 C CA . VAL A 1 75 ? -12.293 25.415 6.445 1 98.02 75 VAL A CA 1
ATOM 544 C C . VAL A 1 75 ? -13.762 25.013 6.346 1 98.02 75 VAL A C 1
ATOM 546 O O . VAL A 1 75 ? -14.448 25.377 5.387 1 98.02 75 VAL A O 1
ATOM 549 N N . PHE A 1 76 ? -14.246 24.275 7.339 1 98.13 76 PHE A N 1
ATOM 550 C CA . PHE A 1 76 ? -15.638 23.838 7.325 1 98.13 76 PHE A CA 1
ATOM 551 C C . PHE A 1 76 ? -16.581 25.035 7.345 1 98.13 76 PHE A C 1
ATOM 553 O O . PHE A 1 76 ? -17.546 25.085 6.58 1 98.13 76 PHE A O 1
ATOM 560 N N . GLU A 1 77 ? -16.254 25.975 8.182 1 97.03 77 GLU A N 1
ATOM 561 C CA . GLU A 1 77 ? -17.087 27.17 8.28 1 97.03 77 GLU A CA 1
ATOM 562 C C . GLU A 1 77 ? -17.054 27.972 6.982 1 97.03 77 GLU A C 1
ATOM 564 O O . GLU A 1 77 ? -18.102 28.35 6.453 1 97.03 77 GLU A O 1
ATOM 569 N N . PHE A 1 78 ? -15.88 28.225 6.553 1 97.13 78 PHE A N 1
ATOM 570 C CA . PHE A 1 78 ? -15.694 29.011 5.339 1 97.13 78 PHE A CA 1
ATOM 571 C C . PHE A 1 78 ? -16.415 28.366 4.161 1 97.13 78 PHE A C 1
ATOM 5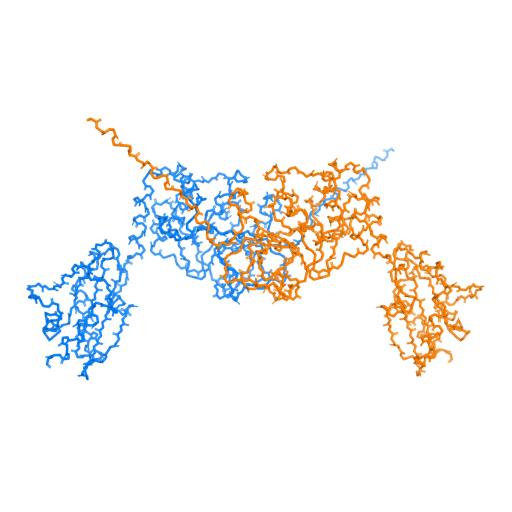73 O O . PHE A 1 78 ? -16.968 29.064 3.308 1 97.13 78 PHE A O 1
ATOM 580 N N . CYS A 1 79 ? -16.426 27.008 4.08 1 98.32 79 CYS A N 1
ATOM 581 C CA . CYS A 1 79 ? -16.958 26.272 2.938 1 98.32 79 CYS A CA 1
ATOM 582 C C . CYS A 1 79 ? -18.419 25.902 3.16 1 98.32 79 CYS A C 1
ATOM 584 O O . CYS A 1 79 ? -19.024 25.221 2.331 1 98.32 79 CYS A O 1
ATOM 586 N N . GLY A 1 80 ? -18.95 26.305 4.293 1 97.4 80 GLY A N 1
ATOM 587 C CA . GLY A 1 80 ? -20.359 26.064 4.563 1 97.4 80 GLY A CA 1
ATOM 588 C C . GLY A 1 80 ? -20.683 24.598 4.78 1 97.4 80 GLY A C 1
ATOM 589 O O . GLY A 1 80 ? -21.682 24.094 4.262 1 97.4 80 GLY A O 1
ATOM 590 N N . MET A 1 81 ? -19.831 23.911 5.467 1 95.59 81 MET A N 1
ATOM 591 C CA . MET A 1 81 ? -20.042 22.49 5.727 1 95.59 81 MET A CA 1
ATOM 592 C C . MET A 1 81 ? -19.871 22.177 7.21 1 95.59 81 MET A C 1
ATOM 594 O O . MET A 1 81 ? -19.225 22.933 7.937 1 95.59 81 MET A O 1
ATOM 598 N N . ASP A 1 82 ? -20.453 21.115 7.591 1 95.05 82 ASP A N 1
ATOM 599 C CA . ASP A 1 82 ? -20.277 20.616 8.951 1 95.05 82 ASP A CA 1
ATOM 600 C C . ASP A 1 82 ? -19.123 19.619 9.025 1 95.05 82 ASP A C 1
ATOM 602 O O . ASP A 1 82 ? -18.869 18.883 8.07 1 95.05 82 ASP A O 1
ATOM 606 N N . ALA A 1 83 ? -18.482 19.697 10.159 1 95.64 83 ALA A N 1
ATOM 607 C CA . ALA A 1 83 ? -17.485 18.659 10.404 1 95.64 83 ALA A CA 1
ATOM 608 C C . ALA A 1 83 ? -18.138 17.285 10.513 1 95.64 83 ALA A C 1
ATOM 610 O O . ALA A 1 83 ? -19.27 17.165 10.988 1 95.64 83 ALA A O 1
ATOM 611 N N . PRO A 1 84 ? -17.426 16.241 10.065 1 96.98 84 PRO A N 1
ATOM 612 C CA . PRO A 1 84 ? -17.931 14.894 10.341 1 96.98 84 PRO A CA 1
ATOM 613 C C . PRO A 1 84 ? -18.062 14.607 11.835 1 96.98 84 PRO A C 1
ATOM 615 O O . PRO A 1 84 ? -17.406 15.258 12.652 1 96.98 84 PRO A O 1
ATOM 618 N N . LYS A 1 85 ? -18.873 13.66 12.192 1 96.28 85 LYS A N 1
ATOM 619 C CA . LYS A 1 85 ? -19.017 13.247 13.585 1 96.28 85 LYS A CA 1
ATOM 620 C C . LYS A 1 85 ? -17.747 12.572 14.092 1 96.28 85 LYS A C 1
ATOM 622 O O . LYS A 1 85 ? -17.09 11.836 13.352 1 96.28 85 LYS A O 1
ATOM 627 N N . VAL A 1 86 ? -17.498 12.866 15.324 1 96.24 86 VAL A N 1
ATOM 628 C CA . VAL A 1 86 ? -16.414 12.154 15.992 1 96.24 86 VAL A CA 1
ATOM 629 C C . VAL A 1 86 ? -16.911 10.795 16.479 1 96.24 86 VAL A C 1
ATOM 631 O O . VAL A 1 86 ? -17.956 10.705 17.129 1 96.24 86 VAL A O 1
ATOM 634 N N . LYS A 1 87 ? -16.215 9.779 16.095 1 94.06 87 LYS A N 1
ATOM 635 C CA . LYS A 1 87 ? -16.575 8.423 16.498 1 94.06 87 LYS A CA 1
ATOM 636 C C . LYS A 1 87 ? -15.458 7.776 17.311 1 94.06 87 LYS A C 1
ATOM 638 O O . LYS A 1 87 ? -14.279 7.915 16.977 1 94.06 87 LYS A O 1
ATOM 643 N N . ALA A 1 88 ? -15.826 7.119 18.358 1 86.94 88 ALA A N 1
ATOM 644 C CA . ALA A 1 88 ? -14.85 6.428 19.197 1 86.94 88 ALA A CA 1
ATOM 645 C C . ALA A 1 88 ? -14.846 4.929 18.912 1 86.94 88 ALA A C 1
ATOM 647 O O . ALA A 1 88 ? -13.847 4.248 19.156 1 86.94 88 ALA A O 1
ATOM 648 N N . ASP A 1 89 ? -15.948 4.471 18.388 1 91.75 89 ASP A N 1
ATOM 649 C CA . ASP A 1 89 ? -16.105 3.032 18.206 1 91.75 89 ASP A CA 1
ATOM 650 C C . ASP A 1 89 ? -16.277 2.681 16.73 1 91.75 89 ASP A C 1
ATOM 652 O O . ASP A 1 89 ? -17.236 3.118 16.09 1 91.75 89 ASP A O 1
ATOM 656 N N . PHE A 1 90 ? -15.411 1.755 16.277 1 93.63 90 PHE A N 1
ATOM 657 C CA . PHE A 1 90 ? -15.431 1.356 14.874 1 93.63 90 PHE A CA 1
ATOM 658 C C . PHE A 1 90 ? -15.605 -0.152 14.743 1 93.63 90 PHE A C 1
ATOM 660 O O . PHE A 1 90 ? -15.421 -0.711 13.66 1 93.63 90 PHE A O 1
ATOM 667 N N . TYR A 1 91 ? -15.926 -1.002 15.718 1 89.14 91 TYR A N 1
ATOM 668 C CA . TYR A 1 91 ? -15.892 -2.458 15.793 1 89.14 91 TYR A CA 1
ATOM 669 C C . TYR A 1 91 ? -16.836 -3.079 14.77 1 89.14 91 TYR A C 1
ATOM 671 O O . TYR A 1 91 ? -16.527 -4.117 14.18 1 89.14 91 TYR A O 1
ATOM 679 N N . SER A 1 92 ? -17.907 -2.507 14.402 1 89.06 92 SER A N 1
ATOM 680 C CA . SER A 1 92 ? -18.902 -3.161 13.558 1 89.06 92 SER A CA 1
ATOM 681 C C . SER A 1 92 ? -18.948 -2.533 12.17 1 89.06 92 SER A C 1
ATOM 683 O O . SER A 1 92 ? -19.955 -2.641 11.467 1 89.06 92 SER A O 1
ATOM 685 N N . HIS A 1 93 ? -17.817 -2.034 11.839 1 94.7 93 HIS A N 1
ATOM 686 C CA . HIS A 1 93 ? -17.818 -1.351 10.55 1 94.7 93 HIS A CA 1
ATOM 687 C C . HIS A 1 93 ? -16.708 -1.877 9.646 1 94.7 93 HIS A C 1
ATOM 689 O O . HIS A 1 93 ? -15.689 -2.373 10.132 1 94.7 93 HIS A O 1
ATOM 695 N N . HIS A 1 94 ? -17.003 -1.867 8.378 1 96.85 94 HIS A N 1
ATOM 696 C CA . HIS A 1 94 ? -15.892 -1.85 7.433 1 96.85 94 HIS A CA 1
ATOM 697 C C . HIS A 1 94 ? -15.19 -0.496 7.431 1 96.85 94 HIS A C 1
ATOM 699 O O . HIS A 1 94 ? -15.842 0.546 7.532 1 96.85 94 HIS A O 1
ATOM 705 N N . ILE A 1 95 ? -13.89 -0.556 7.323 1 97.82 95 ILE A N 1
ATOM 706 C CA . ILE A 1 95 ? -13.152 0.682 7.548 1 97.82 95 ILE A CA 1
ATOM 707 C C . ILE A 1 95 ? -12.34 1.032 6.303 1 97.82 95 ILE A C 1
ATOM 709 O O . ILE A 1 95 ? -11.558 0.213 5.813 1 97.82 95 ILE A O 1
ATOM 713 N N . GLY A 1 96 ? -12.56 2.18 5.711 1 98.36 96 GLY A N 1
ATOM 714 C CA . GLY A 1 96 ? -11.622 2.806 4.792 1 98.36 96 GLY A CA 1
ATOM 715 C C . GLY A 1 96 ? -10.706 3.809 5.466 1 98.36 96 GLY A C 1
ATOM 716 O O . GLY A 1 96 ? -11.165 4.666 6.224 1 98.36 96 GLY A O 1
ATOM 717 N N . LEU A 1 97 ? -9.432 3.705 5.233 1 98.48 97 LEU A N 1
ATOM 718 C CA . LEU A 1 97 ? -8.468 4.623 5.83 1 98.48 97 LEU A CA 1
ATOM 719 C C . LEU A 1 97 ? -8.018 5.671 4.818 1 98.48 97 LEU A C 1
ATOM 721 O O . LEU A 1 97 ? -7.799 5.355 3.646 1 98.48 97 LEU A O 1
ATOM 725 N N . VAL A 1 98 ? -7.862 6.878 5.322 1 98.58 98 VAL A N 1
ATOM 726 C CA . VAL A 1 98 ? -7.311 7.935 4.48 1 98.58 98 VAL A CA 1
ATOM 727 C C . VAL A 1 98 ? -6.192 8.659 5.225 1 98.58 98 VAL A C 1
ATOM 729 O O . VAL A 1 98 ? -6.248 8.809 6.447 1 98.58 98 VAL A O 1
ATOM 732 N N . ASP A 1 99 ? -5.178 9.006 4.504 1 97.68 99 ASP A N 1
ATOM 733 C CA . ASP A 1 99 ? -4.144 9.944 4.931 1 97.68 99 ASP A CA 1
ATOM 734 C C . ASP A 1 99 ? -3.198 9.297 5.939 1 97.68 99 ASP A C 1
ATOM 736 O O . ASP A 1 99 ? -2.465 9.992 6.645 1 97.68 99 ASP A O 1
ATOM 740 N N . PHE A 1 100 ? -3.244 7.97 6.093 1 94.69 100 PHE A N 1
ATOM 741 C CA . PHE A 1 100 ? -2.257 7.297 6.929 1 94.69 100 PHE A CA 1
ATOM 742 C C . PHE A 1 100 ? -2.279 5.793 6.688 1 94.69 100 PHE A C 1
ATOM 744 O O . PHE A 1 100 ? -3.23 5.265 6.108 1 94.69 100 PHE A O 1
ATOM 751 N N . ASN A 1 101 ? -1.255 5.083 7.119 1 94.32 101 ASN A N 1
ATOM 752 C CA . ASN A 1 101 ? -1.166 3.634 6.971 1 94.32 101 ASN A CA 1
ATOM 753 C C . ASN A 1 101 ? -0.37 3.003 8.11 1 94.32 101 ASN A C 1
ATOM 755 O O . ASN A 1 101 ? 0.012 1.834 8.032 1 94.32 101 ASN A O 1
ATOM 759 N N . GLN A 1 102 ? -0.107 3.701 9.158 1 89.52 102 GLN A N 1
ATOM 760 C CA . GLN A 1 102 ? 0.719 3.24 10.269 1 89.52 102 GLN A CA 1
ATOM 761 C C . GLN A 1 102 ? -0.142 2.817 11.456 1 89.52 102 GLN A C 1
ATOM 763 O O . GLN A 1 102 ? -1.106 3.501 11.805 1 89.52 102 GLN A O 1
ATOM 768 N N . SER A 1 103 ? 0.308 1.795 12.124 1 89.83 103 SER A N 1
ATOM 769 C CA . SER A 1 103 ? -0.458 1.235 13.232 1 89.83 103 SER A CA 1
ATOM 770 C C . SER A 1 103 ? -0.495 2.192 14.419 1 89.83 103 SER A C 1
ATOM 772 O O . SER A 1 103 ? -1.467 2.212 15.177 1 89.83 103 SER A O 1
ATOM 774 N N . THR A 1 104 ? 0.497 3.041 14.579 1 86.31 104 THR A N 1
ATOM 775 C CA . THR A 1 104 ? 0.597 3.959 15.708 1 86.31 104 THR A CA 1
ATOM 776 C C . THR A 1 104 ? -0.47 5.047 15.617 1 86.31 104 THR A C 1
ATOM 778 O O . THR A 1 104 ? -0.752 5.731 16.602 1 86.31 104 THR A O 1
ATOM 781 N N . GLN A 1 105 ? -1.073 5.212 14.421 1 89.28 105 GLN A N 1
ATOM 782 C CA . GLN A 1 105 ? -2.064 6.262 14.21 1 89.28 105 GLN A CA 1
ATOM 783 C C . GLN A 1 105 ? -3.464 5.675 14.06 1 89.28 105 GLN A C 1
ATOM 785 O O . GLN A 1 105 ? -4.423 6.403 13.792 1 89.28 105 GLN A O 1
ATOM 790 N N . LEU A 1 106 ? -3.552 4.354 14.188 1 92.87 106 LEU A N 1
ATOM 791 C CA . LEU A 1 106 ? -4.818 3.642 14.052 1 92.87 106 LEU A CA 1
ATOM 792 C C . LEU A 1 106 ? -5.614 3.693 15.352 1 92.87 106 LEU A C 1
ATOM 794 O O . LEU A 1 106 ? -5.08 3.395 16.423 1 92.87 106 LEU A O 1
ATOM 798 N N . ALA A 1 107 ? -6.861 4.122 15.255 1 92.72 107 ALA A N 1
ATOM 799 C CA . ALA A 1 107 ? -7.718 4.093 16.438 1 92.72 107 ALA A CA 1
ATOM 800 C C . ALA A 1 107 ? -7.777 2.691 17.038 1 92.72 107 ALA A C 1
ATOM 802 O O . ALA A 1 107 ? -7.863 1.7 16.308 1 92.72 107 ALA A O 1
ATOM 803 N N . LYS A 1 108 ? -7.783 2.561 18.294 1 91.26 108 LYS A N 1
ATOM 804 C CA . LYS A 1 108 ? -7.736 1.283 18.997 1 91.26 108 LYS A CA 1
ATOM 805 C C . LYS A 1 108 ? -8.958 0.429 18.667 1 91.26 108 LYS A C 1
ATOM 807 O O . LYS A 1 108 ? -8.876 -0.801 18.653 1 91.26 108 LYS A O 1
ATOM 812 N N . SER A 1 109 ? -10.009 1.085 18.383 1 94.86 109 SER A N 1
ATOM 813 C CA . SER A 1 109 ? -11.259 0.368 18.152 1 94.86 109 SER A CA 1
ATOM 814 C C . SER A 1 109 ? -11.333 -0.169 16.727 1 94.86 109 SER A C 1
ATOM 816 O O . SER A 1 109 ? -12.283 -0.87 16.371 1 94.86 109 SER A O 1
ATOM 818 N N . VAL A 1 110 ? -10.367 0.133 15.893 1 95.14 110 VAL A N 1
ATOM 819 C CA . VAL A 1 110 ? -10.354 -0.396 14.533 1 95.14 110 VAL A CA 1
ATOM 820 C C . VAL A 1 110 ? -9.626 -1.739 14.507 1 95.14 110 VAL A C 1
ATOM 822 O O . VAL A 1 110 ? -8.434 -1.812 14.815 1 95.14 110 VAL A O 1
ATOM 825 N N . ASP A 1 111 ? -10.328 -2.714 14.169 1 94.21 111 ASP A N 1
ATOM 826 C CA . ASP A 1 111 ? -9.734 -4.019 13.894 1 94.21 111 ASP A CA 1
ATOM 827 C C . ASP A 1 111 ? -9.102 -4.052 12.504 1 94.21 111 ASP A C 1
ATOM 829 O O . ASP A 1 111 ? -9.788 -3.853 11.499 1 94.21 111 ASP A O 1
ATOM 833 N N . PRO A 1 112 ? -7.875 -4.367 12.443 1 92.09 112 PRO A N 1
ATOM 834 C CA . PRO A 1 112 ? -7.215 -4.385 11.135 1 92.09 112 PRO A CA 1
ATOM 835 C C . PRO A 1 112 ? -7.916 -5.299 10.133 1 92.09 112 PRO A C 1
ATOM 837 O O . PRO A 1 112 ? -7.87 -5.049 8.926 1 92.09 112 PRO A O 1
ATOM 840 N N . THR A 1 113 ? -8.638 -6.308 10.574 1 91.98 113 THR A N 1
ATOM 841 C CA . THR A 1 113 ? -9.328 -7.239 9.689 1 91.98 113 THR A CA 1
ATOM 842 C C . THR A 1 113 ? -10.543 -6.576 9.047 1 91.98 113 THR A C 1
ATOM 844 O O . THR A 1 113 ? -11.106 -7.1 8.083 1 91.98 113 THR A O 1
ATOM 847 N N . SER A 1 114 ? -10.913 -5.434 9.567 1 95.1 114 SER A N 1
ATOM 848 C CA . SER A 1 114 ? -12.094 -4.749 9.052 1 95.1 114 SER A CA 1
ATOM 849 C C . SER A 1 114 ? -11.719 -3.728 7.983 1 95.1 114 SER A C 1
ATOM 851 O O . SER A 1 114 ? -12.594 -3.15 7.336 1 95.1 114 SER A O 1
ATOM 853 N N . ILE A 1 115 ? -10.449 -3.514 7.792 1 96.47 115 ILE A N 1
ATOM 854 C CA . ILE A 1 115 ? -9.992 -2.512 6.836 1 96.47 115 ILE A CA 1
ATOM 855 C C . ILE A 1 115 ? -10.191 -3.028 5.413 1 96.47 115 ILE A C 1
ATOM 857 O O . ILE A 1 115 ? -9.802 -4.154 5.094 1 96.47 115 ILE A O 1
ATOM 861 N N . VAL A 1 116 ? -10.718 -2.156 4.549 1 97.08 116 VAL A N 1
ATOM 862 C CA . VAL A 1 116 ? -11.065 -2.631 3.214 1 97.08 116 VAL A CA 1
ATOM 863 C C . VAL A 1 116 ? -10.368 -1.772 2.162 1 97.08 116 VAL A C 1
ATOM 865 O O . VAL A 1 116 ? -10.299 -2.148 0.99 1 97.08 116 VAL A O 1
ATOM 868 N N . ALA A 1 117 ? -9.887 -0.589 2.529 1 98.11 117 ALA A N 1
ATOM 869 C CA . ALA A 1 117 ? -9.202 0.31 1.602 1 98.11 117 ALA A CA 1
ATOM 870 C C . ALA A 1 117 ? -8.277 1.266 2.349 1 98.11 117 ALA A C 1
ATOM 872 O O . ALA A 1 117 ? -8.55 1.638 3.493 1 98.11 117 ALA A O 1
ATOM 873 N N . ILE A 1 118 ? -7.188 1.653 1.7 1 98.16 118 ILE A N 1
ATOM 874 C CA . ILE A 1 118 ? -6.286 2.692 2.185 1 98.16 118 ILE A CA 1
ATOM 875 C C . ILE A 1 118 ? -5.944 3.652 1.048 1 98.16 118 ILE A C 1
ATOM 877 O O . ILE A 1 118 ? -5.495 3.225 -0.019 1 98.16 118 ILE A O 1
ATOM 881 N N . ILE A 1 119 ? -6.214 4.895 1.202 1 98.69 119 ILE A N 1
ATOM 882 C CA . ILE A 1 119 ? -5.795 5.964 0.302 1 98.69 119 ILE A CA 1
ATOM 883 C C . ILE A 1 119 ? -4.872 6.93 1.041 1 98.69 119 ILE A C 1
ATOM 885 O O . ILE A 1 119 ? -5.278 7.56 2.02 1 98.69 119 ILE A O 1
ATOM 889 N N . ASP A 1 120 ? -3.656 7.004 0.633 1 97.77 120 ASP A N 1
ATOM 890 C CA . ASP A 1 120 ? -2.66 7.698 1.443 1 97.77 120 ASP A CA 1
ATOM 891 C C . ASP A 1 120 ? -1.555 8.287 0.569 1 97.77 120 ASP A C 1
ATOM 893 O O . ASP A 1 120 ? -1.51 8.035 -0.637 1 97.77 120 ASP A O 1
ATOM 897 N N . HIS A 1 121 ? -0.778 9.161 1.235 1 96.68 121 HIS A N 1
ATOM 898 C CA . HIS A 1 121 ? 0.349 9.787 0.553 1 96.68 121 HIS A CA 1
ATOM 899 C C . HIS A 1 121 ? 1.607 9.743 1.414 1 96.68 121 HIS A C 1
AT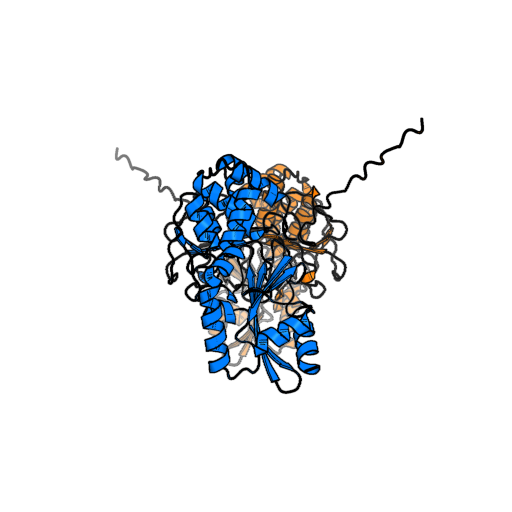OM 901 O O . HIS A 1 121 ? 2.608 10.387 1.09 1 96.68 121 HIS A O 1
ATOM 907 N N . HIS A 1 122 ? 1.566 8.935 2.458 1 91.84 122 HIS A N 1
ATOM 908 C CA . HIS A 1 122 ? 2.696 8.825 3.373 1 91.84 122 HIS A CA 1
ATOM 909 C C . HIS A 1 122 ? 3.53 7.584 3.072 1 91.84 122 HIS A C 1
ATOM 911 O O . HIS A 1 122 ? 3.047 6.646 2.434 1 91.84 122 HIS A O 1
ATOM 917 N N . ALA A 1 123 ? 4.712 7.534 3.584 1 89.23 123 ALA A N 1
ATOM 918 C CA . ALA A 1 123 ? 5.565 6.349 3.558 1 89.23 123 ALA A CA 1
ATOM 919 C C . ALA A 1 123 ? 5.011 5.254 4.465 1 89.23 123 ALA A C 1
ATOM 921 O O . ALA A 1 123 ? 4.31 5.541 5.439 1 89.23 123 ALA A O 1
ATOM 922 N N . MET A 1 124 ? 5.233 3.901 4.058 1 87.08 124 MET A N 1
ATOM 923 C CA . MET A 1 124 ? 4.864 2.757 4.887 1 87.08 124 MET A CA 1
ATOM 924 C C . MET A 1 124 ? 5.846 2.58 6.04 1 87.08 124 MET A C 1
ATOM 926 O O . MET A 1 124 ? 5.978 1.484 6.586 1 87.08 124 MET A O 1
ATOM 930 N N . GLY A 1 125 ? 6.46 3.488 6.579 1 78.39 125 GLY A N 1
ATOM 931 C CA . GLY A 1 125 ? 7.457 3.63 7.627 1 78.39 125 GLY A CA 1
ATOM 932 C C . GLY A 1 125 ? 7.702 2.346 8.396 1 78.39 125 GLY A C 1
ATOM 933 O O . GLY A 1 125 ? 7.573 1.251 7.843 1 78.39 125 GLY A O 1
ATOM 934 N N . SER A 1 126 ? 8.038 2.381 9.654 1 75.84 126 SER A N 1
ATOM 935 C CA . SER A 1 126 ? 8.534 1.271 10.46 1 75.84 126 SER A CA 1
ATOM 936 C C . SER A 1 126 ? 7.385 0.484 11.083 1 75.84 126 SER A C 1
ATOM 938 O O . SER A 1 126 ? 7.579 -0.639 11.554 1 75.84 126 SER A O 1
ATOM 940 N N . SER A 1 127 ? 6.16 0.98 11.018 1 83.79 127 SER A N 1
ATOM 941 C CA . SER A 1 127 ? 5.045 0.3 11.67 1 83.79 127 SER A CA 1
ATOM 942 C C . SER A 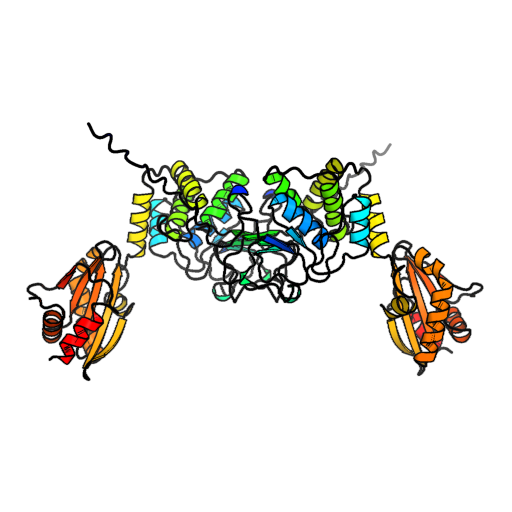1 127 ? 3.833 0.217 10.748 1 83.79 127 SER A C 1
ATOM 944 O O . SER A 1 127 ? 2.74 0.658 11.11 1 83.79 127 SER A O 1
ATOM 946 N N . PRO A 1 128 ? 4.045 -0.378 9.65 1 88.39 128 PRO A N 1
ATOM 947 C CA . PRO A 1 128 ? 2.881 -0.519 8.772 1 88.39 128 PRO A CA 1
ATOM 948 C C . PRO A 1 128 ? 1.771 -1.364 9.394 1 88.39 128 PRO A C 1
ATOM 950 O O . PRO A 1 128 ? 2.047 -2.248 10.21 1 88.39 128 PRO A O 1
ATOM 953 N N . ILE A 1 129 ? 0.529 -1.091 9.053 1 89.8 129 ILE A N 1
ATOM 954 C CA . ILE A 1 129 ? -0.592 -1.915 9.492 1 89.8 129 ILE A CA 1
ATOM 955 C C . ILE A 1 129 ? -0.519 -3.285 8.822 1 89.8 129 ILE A C 1
ATOM 957 O O . ILE A 1 129 ? -0.342 -3.379 7.605 1 89.8 129 ILE A O 1
ATOM 961 N N . SER A 1 130 ? -0.572 -4.275 9.606 1 87.22 130 SER A N 1
ATOM 962 C CA . SER A 1 130 ? -0.654 -5.637 9.089 1 87.22 130 SER A CA 1
ATOM 963 C C . SER A 1 130 ? -2.104 -6.071 8.903 1 87.22 130 SER A C 1
ATOM 965 O O . SER A 1 130 ? -2.913 -5.963 9.827 1 87.22 130 SER A O 1
ATOM 967 N N . MET A 1 131 ? -2.395 -6.503 7.748 1 88.92 131 MET A N 1
ATOM 968 C CA . MET A 1 131 ? -3.754 -6.917 7.409 1 88.92 131 MET A CA 1
ATOM 969 C C . MET A 1 131 ? -3.755 -8.295 6.756 1 88.92 131 MET A C 1
ATOM 971 O O . MET A 1 131 ? -3.174 -8.481 5.686 1 88.92 131 MET A O 1
ATOM 975 N N . PRO A 1 132 ? -4.429 -9.232 7.378 1 83.77 132 PRO A N 1
ATOM 976 C CA . PRO A 1 132 ? -4.419 -10.593 6.837 1 83.77 132 PRO A CA 1
ATOM 977 C C . PRO A 1 132 ? -5.238 -10.723 5.555 1 83.77 132 PRO A C 1
ATOM 979 O O . PRO A 1 132 ? -5.025 -11.654 4.774 1 83.77 132 PRO A O 1
ATOM 982 N N . GLN A 1 133 ? -6.1 -9.828 5.347 1 86.24 133 GLN A N 1
ATOM 983 C CA . GLN A 1 133 ? -6.914 -9.823 4.136 1 86.24 133 GLN A CA 1
ATOM 984 C C . GLN A 1 133 ? -6.352 -8.855 3.099 1 86.24 133 GLN A C 1
ATOM 986 O O . GLN A 1 133 ? -5.582 -7.953 3.437 1 86.24 133 GLN A O 1
ATOM 991 N N . ILE A 1 134 ? -6.748 -9.053 1.902 1 90.07 134 ILE A N 1
ATOM 992 C CA . ILE A 1 134 ? -6.327 -8.107 0.874 1 90.07 134 ILE A CA 1
ATOM 993 C C . ILE A 1 134 ? -7.131 -6.815 1.003 1 90.07 134 ILE A C 1
ATOM 995 O O . ILE A 1 134 ? -8.335 -6.85 1.269 1 90.07 134 ILE A O 1
ATOM 999 N N . VAL A 1 135 ? -6.443 -5.774 0.967 1 93.24 135 VAL A N 1
ATOM 1000 C CA . VAL A 1 135 ? -7.001 -4.427 1.039 1 93.24 135 VAL A CA 1
ATOM 1001 C C . VAL A 1 135 ? -6.584 -3.629 -0.194 1 93.24 135 VAL A C 1
ATOM 1003 O O . VAL A 1 135 ? -5.435 -3.712 -0.636 1 93.24 135 VAL A O 1
ATOM 1006 N N . THR A 1 136 ? -7.555 -2.93 -0.783 1 96.98 136 THR A N 1
ATOM 1007 C CA . THR A 1 136 ? -7.178 -2.04 -1.875 1 96.98 136 THR A CA 1
ATOM 1008 C C . THR A 1 136 ? -6.375 -0.853 -1.353 1 96.98 136 THR A C 1
ATOM 1010 O O . THR A 1 136 ? -6.762 -0.219 -0.369 1 96.98 136 THR A O 1
ATOM 1013 N N . MET A 1 137 ? -5.254 -0.594 -2.006 1 97.15 137 MET A N 1
ATOM 1014 C CA . MET A 1 137 ? -4.425 0.533 -1.586 1 97.15 137 MET A CA 1
ATOM 1015 C C . MET A 1 137 ? -4.072 1.42 -2.775 1 97.15 137 MET A C 1
ATOM 1017 O O . MET A 1 137 ? -3.702 0.922 -3.839 1 97.15 137 MET A O 1
ATOM 1021 N N . ASP A 1 138 ? -4.274 2.646 -2.617 1 97.93 138 ASP A N 1
ATOM 1022 C CA . ASP A 1 138 ? -3.874 3.707 -3.536 1 97.93 138 ASP A CA 1
ATOM 1023 C C . ASP A 1 138 ? -2.96 4.716 -2.845 1 97.93 138 ASP A C 1
ATOM 1025 O O . ASP A 1 138 ? -3.433 5.692 -2.26 1 97.93 138 ASP A O 1
ATOM 1029 N N . ILE A 1 139 ? -1.679 4.437 -2.934 1 96.76 139 ILE A N 1
ATOM 1030 C CA . ILE A 1 139 ? -0.687 5.29 -2.288 1 96.76 139 ILE A CA 1
ATOM 1031 C C . ILE A 1 139 ? 0.157 5.994 -3.348 1 96.76 139 ILE A C 1
ATOM 1033 O O . ILE A 1 139 ? 0.693 5.349 -4.253 1 96.76 139 ILE A O 1
ATOM 1037 N N . ARG A 1 140 ? 0.226 7.28 -3.243 1 96.82 140 ARG A N 1
ATOM 1038 C CA . ARG A 1 140 ? 0.985 8.09 -4.19 1 96.82 140 ARG A CA 1
ATOM 1039 C C . ARG A 1 140 ? 1.836 9.127 -3.465 1 96.82 140 ARG A C 1
ATOM 1041 O O . ARG A 1 140 ? 1.436 9.645 -2.421 1 96.82 140 ARG A O 1
ATOM 1048 N N . ALA A 1 141 ? 2.937 9.46 -4.084 1 94.35 141 ALA A N 1
ATOM 1049 C CA . ALA A 1 141 ? 3.818 10.487 -3.533 1 94.35 141 ALA A CA 1
ATOM 1050 C C . ALA A 1 141 ? 3.358 11.883 -3.946 1 94.35 141 ALA A C 1
ATOM 1052 O O . ALA A 1 141 ? 4.099 12.618 -4.602 1 94.35 141 ALA A O 1
ATOM 1053 N N . TRP A 1 142 ? 2.135 12.148 -3.593 1 97.01 142 TRP A N 1
ATOM 1054 C CA . TRP A 1 142 ? 1.565 13.472 -3.821 1 97.01 142 TRP A CA 1
ATOM 1055 C C . TRP A 1 142 ? 1.44 14.244 -2.512 1 97.01 142 TRP A C 1
ATOM 1057 O O . TRP A 1 142 ? 1.692 13.698 -1.435 1 97.01 142 TRP A O 1
ATOM 1067 N N . GLY A 1 143 ? 1.173 15.456 -2.62 1 95.58 143 GLY A N 1
ATOM 1068 C CA . GLY A 1 143 ? 1.291 16.336 -1.468 1 95.58 143 GLY A CA 1
ATOM 1069 C C . GLY A 1 143 ? 0.187 16.134 -0.447 1 95.58 143 GLY A C 1
ATOM 1070 O O . GLY A 1 143 ? 0.354 16.465 0.729 1 95.58 143 GLY A O 1
ATOM 1071 N N . SER A 1 144 ? -0.912 15.553 -0.911 1 97.33 144 SER A N 1
ATOM 1072 C CA . SER A 1 144 ? -2.058 15.415 -0.017 1 97.33 144 SER A CA 1
ATOM 1073 C C . SER A 1 144 ? -2.924 14.223 -0.409 1 97.33 144 SER A C 1
ATOM 1075 O O . SER A 1 144 ? -2.99 13.856 -1.584 1 97.33 144 SER A O 1
ATOM 1077 N N . ALA A 1 145 ? -3.568 13.59 0.573 1 98.62 145 ALA A N 1
ATOM 1078 C CA . ALA A 1 145 ? -4.553 12.549 0.294 1 98.62 145 ALA A CA 1
ATOM 1079 C C . ALA A 1 145 ? -5.743 13.111 -0.478 1 98.62 145 ALA A C 1
ATOM 1081 O O . ALA A 1 145 ? -6.323 12.425 -1.322 1 98.62 145 ALA A O 1
ATOM 1082 N N . ALA A 1 146 ? -6.083 14.366 -0.225 1 98.83 146 ALA A N 1
ATOM 1083 C CA . ALA A 1 146 ? -7.185 15.02 -0.927 1 98.83 146 ALA A CA 1
ATOM 1084 C C . ALA A 1 146 ? -6.885 15.15 -2.417 1 98.83 146 ALA A C 1
ATOM 1086 O O . ALA A 1 146 ? -7.792 15.066 -3.249 1 98.83 146 ALA A O 1
ATOM 1087 N N . THR A 1 147 ? -5.619 15.406 -2.749 1 98.78 147 THR A N 1
ATOM 1088 C CA . THR A 1 147 ? -5.247 15.439 -4.159 1 98.78 147 THR A CA 1
ATOM 1089 C C . THR A 1 147 ? -5.564 14.106 -4.833 1 98.78 147 THR A C 1
ATOM 1091 O O . THR A 1 147 ? -6.15 14.077 -5.917 1 98.78 147 THR A O 1
ATOM 1094 N N . ILE A 1 148 ? -5.199 12.996 -4.211 1 98.73 148 ILE A N 1
ATOM 1095 C CA . ILE A 1 148 ? -5.43 11.656 -4.738 1 98.73 148 ILE A CA 1
ATOM 1096 C C . ILE A 1 148 ? -6.93 11.416 -4.897 1 98.73 148 ILE A C 1
ATOM 1098 O O . ILE A 1 148 ? -7.381 10.933 -5.938 1 98.73 148 ILE A O 1
ATOM 1102 N N . LEU A 1 149 ? -7.718 11.795 -3.885 1 98.91 149 LEU A N 1
ATOM 1103 C CA . LEU A 1 149 ? -9.16 11.575 -3.905 1 98.91 149 LEU A CA 1
ATOM 1104 C C . LEU A 1 149 ? -9.824 12.426 -4.983 1 98.91 149 LEU A C 1
ATOM 1106 O O . LEU A 1 149 ? -10.763 11.976 -5.644 1 98.91 149 LEU A O 1
ATOM 1110 N N . THR A 1 150 ? -9.339 13.646 -5.151 1 98.83 150 THR A N 1
ATOM 1111 C CA . THR A 1 150 ? -9.88 14.492 -6.208 1 98.83 150 THR A CA 1
ATOM 1112 C C . THR A 1 150 ? -9.592 13.892 -7.582 1 98.83 150 THR A C 1
ATOM 1114 O O . THR A 1 150 ? -10.462 13.881 -8.455 1 98.83 150 THR A O 1
ATOM 1117 N N . ALA A 1 151 ? -8.396 13.455 -7.767 1 98.55 151 ALA A N 1
ATOM 1118 C CA . ALA A 1 151 ? -8.042 12.78 -9.013 1 98.55 151 ALA A CA 1
ATOM 1119 C C . ALA A 1 151 ? -8.943 11.573 -9.259 1 98.55 151 ALA A C 1
ATOM 1121 O O . ALA A 1 151 ? -9.363 11.324 -10.391 1 98.55 151 ALA A O 1
ATOM 1122 N N . ASN A 1 152 ? -9.166 10.788 -8.212 1 98.47 152 ASN A N 1
ATOM 1123 C CA . ASN A 1 152 ? -10.041 9.626 -8.325 1 98.47 152 ASN A CA 1
ATOM 1124 C C . ASN A 1 152 ? -11.462 10.029 -8.709 1 98.47 152 ASN A C 1
ATOM 1126 O O . ASN A 1 152 ? -12.113 9.345 -9.499 1 98.47 152 ASN A O 1
ATOM 1130 N N . ALA A 1 153 ? -11.992 11.106 -8.09 1 98.67 153 ALA A N 1
ATOM 1131 C CA . ALA A 1 153 ? -13.321 11.597 -8.445 1 98.67 153 ALA A CA 1
ATOM 1132 C C . ALA A 1 153 ? -13.411 11.909 -9.936 1 98.67 153 ALA A C 1
ATOM 1134 O O . ALA A 1 153 ? -14.401 11.571 -10.588 1 98.67 153 ALA A O 1
ATOM 1135 N N . GLU A 1 154 ? -12.412 12.561 -10.404 1 97.67 154 GLU A N 1
ATOM 1136 C CA . GLU A 1 154 ? -12.385 12.89 -11.825 1 97.67 154 GLU A CA 1
ATOM 1137 C C . GLU A 1 154 ? -12.375 11.629 -12.685 1 97.67 154 GLU A C 1
ATOM 1139 O O . GLU A 1 154 ? -13.129 11.526 -13.654 1 97.67 154 GLU A O 1
ATOM 1144 N N . LYS A 1 155 ? -11.5 10.715 -12.348 1 95.97 155 LYS A N 1
ATOM 1145 C CA . LYS A 1 155 ? -11.378 9.465 -13.093 1 95.97 155 LYS A CA 1
ATOM 1146 C C . LYS A 1 155 ? -12.707 8.715 -13.128 1 95.97 155 LYS A C 1
ATOM 1148 O O . LYS A 1 155 ? -13.035 8.07 -14.126 1 95.97 155 LYS A O 1
ATOM 1153 N N . LEU A 1 156 ? -13.426 8.791 -12.035 1 97.42 156 LEU A N 1
ATOM 1154 C CA . LEU A 1 156 ? -14.669 8.04 -11.889 1 97.42 156 LEU A CA 1
ATOM 1155 C C . LEU A 1 156 ? -15.864 8.873 -12.34 1 97.42 156 LEU A C 1
ATOM 1157 O O . LEU A 1 156 ? -17.009 8.424 -12.249 1 97.42 156 LEU A O 1
ATOM 1161 N N . ASN A 1 157 ? -15.596 10.116 -12.76 1 97.28 157 ASN A N 1
ATOM 1162 C CA . ASN A 1 157 ? -16.619 11.056 -13.205 1 97.28 157 ASN A CA 1
ATOM 1163 C C . ASN A 1 157 ? -17.624 11.357 -12.097 1 97.28 157 ASN A C 1
ATOM 1165 O O . ASN A 1 157 ? -18.832 11.382 -12.338 1 97.28 157 ASN A O 1
ATOM 1169 N N . VAL A 1 158 ? -17.142 11.457 -10.944 1 98.22 158 VAL A N 1
ATOM 1170 C CA . VAL A 1 158 ? -17.966 11.864 -9.811 1 98.22 158 VAL A CA 1
ATOM 1171 C C . VAL A 1 158 ? -17.893 13.38 -9.637 1 98.22 158 VAL A C 1
ATOM 1173 O O . VAL A 1 158 ? -16.807 13.94 -9.468 1 98.22 158 VAL A O 1
ATOM 1176 N N . LYS A 1 159 ? -18.969 14.013 -9.658 1 98.29 159 LYS A N 1
ATOM 1177 C CA . LYS A 1 159 ? -19.023 15.461 -9.486 1 98.29 159 LYS A CA 1
ATOM 1178 C C . LYS A 1 159 ? -18.937 15.844 -8.011 1 98.29 159 LYS A C 1
ATOM 1180 O O . LYS A 1 159 ? -19.633 15.266 -7.173 1 98.29 159 LYS A O 1
ATOM 1185 N N . LEU A 1 160 ? -18.136 16.778 -7.739 1 98.54 160 LEU A N 1
ATOM 1186 C CA . LEU A 1 160 ? -18.011 17.284 -6.377 1 98.54 160 LEU A CA 1
ATOM 1187 C C . LEU A 1 160 ? -18.853 18.541 -6.184 1 98.54 160 LEU A C 1
ATOM 1189 O O . LEU A 1 160 ? -18.761 19.482 -6.974 1 98.54 160 LEU A O 1
ATOM 1193 N N . PRO A 1 161 ? -19.667 18.577 -5.139 1 98.52 161 PRO A N 1
ATOM 1194 C CA . PRO A 1 161 ? -20.373 19.817 -4.813 1 98.52 161 PRO A CA 1
ATOM 1195 C C . PRO A 1 161 ? -19.427 20.948 -4.416 1 98.52 161 PRO A C 1
ATOM 1197 O O . PRO A 1 161 ? -18.302 20.692 -3.98 1 98.52 161 PRO A O 1
ATOM 1200 N N . LYS A 1 162 ? -19.923 22.151 -4.523 1 98.61 162 LYS A N 1
ATOM 1201 C CA . LYS A 1 162 ? -19.13 23.353 -4.284 1 98.61 162 LYS A CA 1
ATOM 1202 C C . LYS A 1 162 ? -18.474 23.314 -2.906 1 98.61 162 LYS A C 1
ATOM 1204 O O . LYS A 1 162 ? -17.294 23.642 -2.766 1 98.61 162 LYS A O 1
ATOM 1209 N N . ASN A 1 163 ? -19.21 22.91 -1.915 1 98.72 163 ASN A N 1
ATOM 1210 C CA . ASN A 1 163 ? -18.693 22.928 -0.551 1 98.72 163 ASN A CA 1
ATOM 1211 C C . ASN A 1 163 ? -17.616 21.867 -0.345 1 98.72 163 ASN A C 1
ATOM 1213 O O . ASN A 1 163 ? -16.618 22.113 0.334 1 98.72 163 ASN A O 1
ATOM 1217 N N . ILE A 1 164 ? -17.856 20.709 -0.966 1 98.78 164 ILE A N 1
ATOM 1218 C CA . ILE A 1 164 ? -16.866 19.645 -0.84 1 98.78 164 ILE A CA 1
ATOM 1219 C C . ILE A 1 164 ? -15.609 20.014 -1.624 1 98.78 164 ILE A C 1
ATOM 1221 O O . ILE A 1 164 ? -14.491 19.751 -1.175 1 98.78 164 ILE A O 1
ATOM 1225 N N . ALA A 1 165 ? -15.772 20.647 -2.749 1 98.89 165 ALA A N 1
ATOM 1226 C CA . ALA A 1 165 ? -14.63 21.128 -3.523 1 98.89 165 ALA A CA 1
ATOM 1227 C C . ALA A 1 165 ? -13.844 22.18 -2.745 1 98.89 165 ALA A C 1
ATOM 1229 O O . ALA A 1 165 ? -12.611 22.167 -2.744 1 98.89 165 ALA A O 1
ATOM 1230 N N . CYS A 1 166 ? -14.58 23.09 -2.143 1 98.87 166 CYS A N 1
ATOM 1231 C CA . CYS A 1 166 ? -13.965 24.111 -1.303 1 98.87 166 CYS A CA 1
ATOM 1232 C C . CYS A 1 166 ? -13.14 23.478 -0.189 1 98.87 166 CYS A C 1
ATOM 1234 O O . CYS A 1 166 ? -11.984 23.848 0.021 1 98.87 166 CYS A O 1
ATOM 1236 N N . ALA A 1 167 ? -13.706 22.504 0.487 1 98.87 167 ALA A N 1
ATOM 1237 C CA . ALA A 1 167 ? -13.003 21.821 1.57 1 98.87 167 ALA A CA 1
ATOM 1238 C C . ALA A 1 167 ? -11.792 21.057 1.041 1 98.87 167 ALA A C 1
ATOM 1240 O O . ALA A 1 167 ? -10.733 21.045 1.673 1 98.87 167 ALA A O 1
ATOM 1241 N N . GLY A 1 168 ? -12.017 20.394 -0.109 1 98.9 168 GLY A N 1
ATOM 1242 C CA . GLY A 1 168 ? -10.901 19.705 -0.736 1 98.9 168 GLY A CA 1
ATOM 1243 C C . GLY A 1 168 ? -9.733 20.621 -1.048 1 98.9 168 GLY A C 1
ATOM 1244 O O . GLY A 1 168 ? -8.576 20.26 -0.823 1 98.9 168 GLY A O 1
ATOM 1245 N N . LEU A 1 169 ? -10.029 21.818 -1.568 1 98.9 169 LEU A N 1
ATOM 1246 C CA . LEU A 1 169 ? -8.995 22.824 -1.788 1 98.9 169 LEU A CA 1
ATOM 1247 C C . LEU A 1 169 ? -8.265 23.146 -0.489 1 98.9 169 LEU A C 1
ATOM 1249 O O . LEU A 1 169 ? -7.033 23.201 -0.461 1 98.9 169 LEU A O 1
ATOM 1253 N N . GLY A 1 170 ? -9.023 23.347 0.559 1 98.75 170 GLY A N 1
ATOM 1254 C CA . GLY A 1 170 ? -8.429 23.618 1.858 1 98.75 170 GLY A CA 1
ATOM 1255 C C . GLY A 1 170 ? -7.467 22.536 2.311 1 98.75 170 GLY A C 1
ATOM 1256 O O . GLY A 1 170 ? -6.39 22.833 2.832 1 98.75 170 GLY A O 1
ATOM 1257 N N . ALA A 1 171 ? -7.838 21.291 2.118 1 98.73 171 ALA A N 1
ATOM 1258 C CA . ALA A 1 171 ? -7.004 20.162 2.519 1 98.73 171 ALA A CA 1
ATOM 1259 C C . ALA A 1 171 ? -5.677 20.164 1.765 1 98.73 171 ALA A C 1
ATOM 1261 O O . ALA A 1 171 ? -4.617 19.964 2.362 1 98.73 171 ALA A O 1
ATOM 1262 N N . ILE A 1 172 ? -5.72 20.393 0.44 1 98.8 1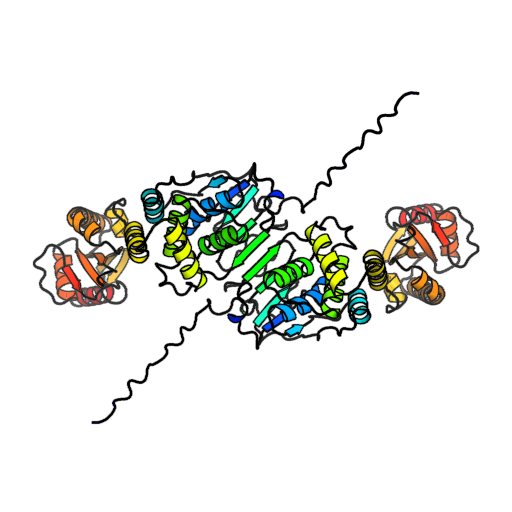72 ILE A N 1
ATOM 1263 C CA . ILE A 1 172 ? -4.51 20.419 -0.374 1 98.8 172 ILE A CA 1
ATOM 1264 C C . ILE A 1 172 ? -3.605 21.56 0.085 1 98.8 172 ILE A C 1
ATOM 1266 O O . ILE A 1 172 ? -2.4 21.37 0.27 1 98.8 172 ILE A O 1
ATOM 1270 N N . LEU A 1 173 ? -4.183 22.695 0.322 1 98.14 173 LEU A N 1
ATOM 1271 C CA . LEU A 1 173 ? -3.406 23.859 0.734 1 98.14 173 LEU A CA 1
ATOM 1272 C C . LEU A 1 173 ? -2.793 23.643 2.113 1 98.14 173 LEU A C 1
ATOM 1274 O O . LEU A 1 173 ? -1.68 24.101 2.381 1 98.14 173 LEU A O 1
ATOM 1278 N N . SER A 1 174 ? -3.489 22.96 2.962 1 95.6 174 SER A N 1
ATOM 1279 C CA . SER A 1 174 ? -2.978 22.687 4.301 1 95.6 174 SER A CA 1
ATOM 1280 C C . SER A 1 174 ? -1.727 21.816 4.248 1 95.6 174 SER A C 1
ATOM 1282 O O . SER A 1 174 ? -0.672 22.204 4.753 1 95.6 174 SER A O 1
ATOM 1284 N N . ASP A 1 175 ? -1.825 20.695 3.571 1 93.87 175 ASP A N 1
ATOM 1285 C CA . ASP A 1 175 ? -0.74 19.718 3.567 1 93.87 175 ASP A CA 1
ATOM 1286 C C . ASP A 1 175 ? 0.451 20.223 2.756 1 93.87 175 ASP A C 1
ATOM 1288 O O . ASP A 1 175 ? 1.59 19.814 2.994 1 93.87 175 ASP A O 1
ATOM 1292 N N . THR A 1 176 ? 0.194 21.096 1.806 1 94.84 176 THR A N 1
ATOM 1293 C CA . THR A 1 176 ? 1.284 21.605 0.982 1 94.84 176 THR A CA 1
ATOM 1294 C C . THR A 1 176 ? 1.796 22.936 1.524 1 94.84 176 THR A C 1
ATOM 1296 O O . THR A 1 176 ? 2.658 23.571 0.913 1 94.84 176 THR A O 1
ATOM 1299 N N . VAL A 1 177 ? 1.274 23.324 2.622 1 88.19 177 VAL A N 1
ATOM 1300 C CA . VAL A 1 177 ? 1.597 24.641 3.162 1 88.19 177 VAL A CA 1
ATOM 1301 C C . VAL A 1 177 ? 1.509 25.689 2.055 1 88.19 177 VAL A C 1
ATOM 1303 O O . VAL A 1 177 ? 2.475 26.412 1.798 1 88.19 177 VAL A O 1
ATOM 1306 N N . VAL A 1 178 ? 0.287 25.714 1.401 1 93.51 178 VAL A N 1
ATOM 1307 C CA . VAL A 1 178 ? 0.008 26.622 0.293 1 93.51 178 VAL A CA 1
ATOM 1308 C C . VAL A 1 178 ? 1.107 26.504 -0.761 1 93.51 178 VAL A C 1
ATOM 1310 O O . VAL A 1 178 ? 1.696 27.508 -1.169 1 93.51 178 VAL A O 1
ATOM 1313 N N . PHE A 1 179 ? 1.521 25.327 -1.094 1 93.52 179 PHE A N 1
ATOM 1314 C CA . PHE A 1 179 ? 2.413 24.903 -2.167 1 93.52 179 PHE A CA 1
ATOM 1315 C C . PHE A 1 179 ? 3.864 25.217 -1.82 1 93.52 179 PHE A C 1
ATOM 1317 O O . PHE A 1 179 ? 4.729 25.23 -2.698 1 93.52 179 PHE A O 1
ATOM 1324 N N . GLN A 1 180 ? 4.142 25.462 -0.561 1 85.47 180 GLN A N 1
ATOM 1325 C CA . GLN A 1 180 ? 5.501 25.819 -0.168 1 85.47 180 GLN A CA 1
ATOM 1326 C C . GLN A 1 180 ? 6.249 24.61 0.388 1 85.47 180 GLN A C 1
ATOM 1328 O O . GLN A 1 180 ? 7.474 24.64 0.524 1 85.47 180 GLN A O 1
ATOM 1333 N N . SER A 1 181 ? 5.509 23.585 0.646 1 82.2 181 SER A N 1
ATOM 1334 C CA . SER A 1 181 ? 6.129 22.373 1.172 1 82.2 181 SER A CA 1
ATOM 1335 C C . SER A 1 181 ? 6.931 21.65 0.096 1 82.2 181 SER A C 1
ATOM 1337 O O . SER A 1 181 ? 6.572 21.686 -1.083 1 82.2 181 SER A O 1
ATOM 1339 N N . SER A 1 182 ? 8.006 20.907 0.501 1 83.28 182 SER A N 1
ATOM 1340 C CA . SER A 1 182 ? 8.846 20.143 -0.415 1 83.28 182 SER A CA 1
ATOM 1341 C C . SER A 1 182 ? 8.099 18.937 -0.974 1 83.28 182 SER A C 1
ATOM 1343 O O . SER A 1 182 ? 8.516 18.352 -1.977 1 83.28 182 SER A O 1
ATOM 1345 N N . THR A 1 183 ? 7 18.56 -0.453 1 85.97 183 THR A N 1
ATOM 1346 C CA . THR A 1 183 ? 6.252 17.388 -0.895 1 85.97 183 THR A CA 1
ATOM 1347 C C . THR A 1 183 ? 5.207 17.774 -1.938 1 85.97 183 THR A C 1
ATOM 1349 O O . THR A 1 183 ? 4.522 16.909 -2.488 1 85.97 183 THR A O 1
ATOM 1352 N N . THR A 1 184 ? 5.11 19.145 -2.189 1 93.38 184 THR A N 1
ATOM 1353 C CA . THR A 1 184 ? 4.139 19.618 -3.169 1 93.38 184 THR A CA 1
ATOM 1354 C C . THR A 1 184 ? 4.478 19.097 -4.562 1 93.38 184 THR A C 1
ATOM 1356 O O . THR A 1 184 ? 5.643 19.104 -4.966 1 93.38 184 THR A O 1
ATOM 1359 N N . THR A 1 185 ? 3.469 18.589 -5.25 1 95.12 185 THR A N 1
ATOM 1360 C CA . THR A 1 185 ? 3.655 18.153 -6.63 1 95.12 185 THR A CA 1
ATOM 1361 C C . THR A 1 185 ? 2.828 19.009 -7.584 1 95.12 185 THR A C 1
ATOM 1363 O O . THR A 1 185 ? 1.997 19.808 -7.148 1 95.12 185 THR A O 1
ATOM 1366 N N . GLU A 1 186 ? 3.101 18.847 -8.887 1 96.36 186 GLU A N 1
ATOM 1367 C CA . GLU A 1 186 ? 2.31 19.548 -9.893 1 96.36 186 GLU A CA 1
ATOM 1368 C C . GLU A 1 186 ? 0.856 19.083 -9.876 1 96.36 186 GLU A C 1
ATOM 1370 O O . GLU A 1 186 ? -0.052 19.854 -10.192 1 96.36 186 GLU A O 1
ATOM 1375 N N . TYR A 1 187 ? 0.653 17.865 -9.44 1 97.76 187 TYR A N 1
ATOM 1376 C CA . TYR A 1 187 ? -0.712 17.365 -9.314 1 97.76 187 TYR A CA 1
ATOM 1377 C C . TYR A 1 187 ? -1.491 18.161 -8.274 1 97.76 187 TYR A C 1
ATOM 1379 O O . TYR A 1 187 ? -2.673 18.456 -8.467 1 97.76 187 TYR A O 1
ATOM 1387 N N . ASP A 1 188 ? -0.79 18.501 -7.171 1 98.17 188 ASP A N 1
ATOM 1388 C CA . ASP A 1 188 ? -1.446 19.288 -6.132 1 98.17 188 ASP A CA 1
ATOM 1389 C C . ASP A 1 188 ? -1.909 20.638 -6.676 1 98.17 188 ASP A C 1
ATOM 1391 O O . ASP A 1 188 ? -3.037 21.063 -6.418 1 98.17 188 ASP A O 1
ATOM 1395 N N . LYS A 1 189 ? -1.081 21.272 -7.407 1 98.06 189 LYS A N 1
ATOM 1396 C CA . LYS A 1 189 ? -1.417 22.574 -7.975 1 98.06 189 LYS A CA 1
ATOM 1397 C C . LYS A 1 189 ? -2.557 22.456 -8.983 1 98.06 189 LYS A C 1
ATOM 1399 O O . LYS A 1 189 ? -3.48 23.274 -8.982 1 98.06 189 LYS A O 1
ATOM 1404 N N . GLN A 1 190 ? -2.444 21.438 -9.821 1 98.44 190 GLN A N 1
ATOM 1405 C CA . GLN A 1 190 ? -3.46 21.215 -10.844 1 98.44 190 GLN A CA 1
ATOM 1406 C C . GLN A 1 190 ? -4.827 20.962 -10.215 1 98.44 190 GLN A C 1
ATOM 1408 O O . GLN A 1 190 ? -5.819 21.584 -10.602 1 98.44 190 GLN A O 1
ATOM 1413 N N . TYR A 1 191 ? -4.882 20.109 -9.294 1 98.72 191 TYR A N 1
ATOM 1414 C CA . TYR A 1 191 ? -6.169 19.732 -8.719 1 98.72 191 TYR A CA 1
ATOM 1415 C C . TYR A 1 191 ? -6.669 20.8 -7.754 1 98.72 191 TYR A C 1
ATOM 1417 O O . TYR A 1 191 ? -7.878 20.988 -7.598 1 98.72 191 TYR A O 1
ATOM 1425 N N . ALA A 1 192 ? -5.747 21.544 -7.1 1 98.76 192 ALA A N 1
ATOM 1426 C CA . ALA A 1 192 ? -6.17 22.708 -6.326 1 98.76 192 ALA A CA 1
ATOM 1427 C C . ALA A 1 192 ? -6.903 23.716 -7.207 1 98.76 192 ALA A C 1
ATOM 1429 O O . ALA A 1 192 ? -7.952 24.239 -6.823 1 98.76 192 ALA A O 1
ATOM 1430 N N . GLN A 1 193 ? -6.331 23.967 -8.345 1 98.71 193 GLN A N 1
ATOM 1431 C CA . GLN A 1 193 ? -6.964 24.903 -9.268 1 98.71 193 GLN A CA 1
ATOM 1432 C C . GLN A 1 193 ? -8.338 24.401 -9.704 1 98.71 193 GLN A C 1
ATOM 1434 O O . GLN A 1 193 ? -9.296 25.175 -9.768 1 98.71 193 GLN A O 1
ATOM 1439 N N . LYS A 1 194 ? -8.43 23.151 -10.043 1 98.73 194 LYS A N 1
ATOM 1440 C CA . LYS A 1 194 ? -9.71 22.571 -10.439 1 98.73 194 LYS A CA 1
ATOM 1441 C C . LYS A 1 194 ? -10.75 22.726 -9.333 1 98.73 194 LYS A C 1
ATOM 1443 O O . LYS A 1 194 ? -11.896 23.092 -9.599 1 98.73 194 LYS A O 1
ATOM 1448 N N . LEU A 1 195 ? -10.361 22.428 -8.125 1 98.9 195 LEU A N 1
ATOM 1449 C CA . LEU A 1 195 ? -11.27 22.539 -6.989 1 98.9 195 LEU A CA 1
ATOM 1450 C C . LEU A 1 195 ? -11.667 23.992 -6.751 1 98.9 195 LEU A C 1
ATOM 1452 O O . LEU A 1 195 ? -12.82 24.279 -6.421 1 98.9 195 LEU A O 1
ATOM 1456 N N . ALA A 1 196 ? -10.696 24.89 -6.876 1 98.85 196 ALA A N 1
ATOM 1457 C CA . ALA A 1 196 ? -10.99 26.312 -6.726 1 98.85 196 ALA A CA 1
ATOM 1458 C C . ALA A 1 196 ? -12.047 26.763 -7.73 1 98.85 196 ALA A C 1
ATOM 1460 O O . ALA A 1 196 ? -12.955 27.523 -7.386 1 98.85 196 ALA A O 1
ATOM 1461 N N . ASP A 1 197 ? -11.909 26.292 -8.96 1 98.74 197 ASP A N 1
ATOM 1462 C CA . ASP A 1 197 ? -12.863 26.638 -10.009 1 98.74 197 ASP A CA 1
ATOM 1463 C C . ASP A 1 197 ? -14.265 26.143 -9.662 1 98.74 197 ASP A C 1
ATOM 1465 O O . ASP A 1 197 ? -15.246 26.87 -9.834 1 98.74 197 ASP A O 1
ATOM 1469 N N . ILE A 1 198 ? -14.366 24.933 -9.183 1 98.72 198 ILE A N 1
ATOM 1470 C CA . ILE A 1 198 ? -15.655 24.367 -8.8 1 98.72 198 ILE A CA 1
ATOM 1471 C C . ILE A 1 198 ? -16.228 25.145 -7.617 1 98.72 198 ILE A C 1
ATOM 1473 O O . ILE A 1 198 ? -17.427 25.432 -7.577 1 98.72 198 ILE A O 1
ATOM 1477 N N . ALA A 1 199 ? -15.362 25.508 -6.67 1 98.6 199 ALA A N 1
ATOM 1478 C CA . ALA A 1 199 ? -15.778 26.153 -5.427 1 98.6 199 ALA A CA 1
ATOM 1479 C C . ALA A 1 199 ? -16.052 27.638 -5.645 1 98.6 199 ALA A C 1
ATOM 1481 O O . ALA A 1 199 ? -16.675 28.291 -4.803 1 98.6 199 ALA A O 1
ATOM 1482 N N . GLY A 1 200 ? -15.5 28.191 -6.756 1 98.12 200 GLY A N 1
ATOM 1483 C CA . GLY A 1 200 ? -15.634 29.615 -7.019 1 98.12 200 GLY A CA 1
ATOM 1484 C C . GLY A 1 200 ? -14.662 30.464 -6.221 1 98.12 200 GLY A C 1
ATOM 1485 O O . GLY A 1 200 ? -14.983 31.591 -5.839 1 98.12 200 GLY A O 1
ATOM 1486 N N . ILE A 1 201 ? -13.589 29.882 -5.903 1 98.28 201 ILE A N 1
ATOM 1487 C CA . ILE A 1 201 ? -12.567 30.6 -5.149 1 98.28 201 ILE A CA 1
ATOM 1488 C C . ILE A 1 201 ? -11.515 31.157 -6.107 1 98.28 201 ILE A C 1
ATOM 1490 O O . ILE A 1 201 ? -10.769 30.397 -6.729 1 98.28 201 ILE A O 1
ATOM 1494 N N . LYS A 1 202 ? -11.395 32.394 -6.166 1 97.24 202 LYS A N 1
ATOM 1495 C CA . LYS A 1 202 ? -10.491 33.041 -7.112 1 97.24 202 LYS A CA 1
ATOM 1496 C C . LYS A 1 202 ? -9.114 33.265 -6.493 1 97.24 202 LYS A C 1
ATOM 1498 O O . LYS A 1 202 ? -8.095 33.165 -7.179 1 97.24 202 LYS A O 1
ATOM 1503 N N . ASP A 1 203 ? -9.08 33.56 -5.224 1 97.76 203 ASP A N 1
ATOM 1504 C CA . ASP A 1 203 ? -7.828 33.85 -4.531 1 97.76 203 ASP A CA 1
ATOM 1505 C C . ASP A 1 203 ? -7.39 32.667 -3.67 1 97.76 203 ASP A C 1
ATOM 1507 O O . ASP A 1 203 ? -7.543 32.693 -2.447 1 97.76 203 ASP A O 1
ATOM 1511 N N . ILE A 1 204 ? -6.763 31.712 -4.27 1 98.14 204 ILE A N 1
ATOM 1512 C CA . ILE A 1 204 ? -6.319 30.489 -3.611 1 98.14 204 ILE A CA 1
ATOM 1513 C C . ILE A 1 204 ? -5.319 30.829 -2.509 1 98.14 204 ILE A C 1
ATOM 1515 O O . ILE A 1 204 ? -5.401 30.294 -1.401 1 98.14 204 ILE A O 1
ATOM 1519 N N . LYS A 1 205 ? -4.396 31.721 -2.779 1 94.37 205 LYS A N 1
ATOM 1520 C CA . LYS A 1 205 ? -3.358 32.1 -1.824 1 94.37 205 LYS A CA 1
ATOM 1521 C C . LYS A 1 205 ? -3.961 32.773 -0.595 1 94.37 205 LYS A C 1
ATOM 1523 O O . LYS A 1 205 ? -3.549 32.498 0.535 1 94.37 205 LYS A O 1
ATOM 1528 N N . GLY A 1 206 ? -4.898 33.712 -0.86 1 94.72 206 GLY A N 1
ATOM 1529 C CA . GLY A 1 206 ? -5.573 34.362 0.252 1 94.72 206 GLY A CA 1
ATOM 1530 C C . GLY A 1 206 ? -6.309 33.39 1.154 1 94.72 206 GLY A C 1
ATOM 1531 O O . GLY A 1 206 ? -6.251 33.508 2.38 1 94.72 206 GLY A O 1
ATOM 1532 N N . PHE A 1 207 ? -7.033 32.453 0.518 1 96.6 207 PHE A N 1
ATOM 1533 C CA . PHE A 1 207 ? -7.716 31.406 1.269 1 96.6 207 PHE A CA 1
ATOM 1534 C C . PHE A 1 207 ? -6.727 30.613 2.114 1 96.6 207 PHE A C 1
ATOM 1536 O O . PHE A 1 207 ? -6.955 30.396 3.306 1 96.6 207 PHE A O 1
ATOM 1543 N N . GLY A 1 208 ? -5.619 30.222 1.542 1 95.42 208 GLY A N 1
ATOM 1544 C CA . GLY A 1 208 ? -4.584 29.482 2.245 1 95.42 208 GLY A CA 1
ATOM 1545 C C . GLY A 1 208 ? -4 30.244 3.42 1 95.42 208 GLY A C 1
ATOM 1546 O O . GLY A 1 208 ? -3.737 29.662 4.475 1 95.42 208 GLY A O 1
ATOM 1547 N N . GLU A 1 209 ? -3.775 31.515 3.196 1 88.41 209 GLU A N 1
ATOM 1548 C CA . GLU A 1 209 ? -3.23 32.352 4.261 1 88.41 209 GLU A CA 1
ATOM 1549 C C . GLU A 1 209 ? -4.187 32.428 5.448 1 88.41 209 GLU A C 1
ATOM 1551 O O . GLU A 1 209 ? -3.755 32.403 6.602 1 88.41 209 GLU A O 1
ATOM 1556 N N . GLN A 1 210 ? -5.438 32.539 5.157 1 91.98 210 GLN A N 1
ATOM 1557 C CA . GLN A 1 210 ? -6.437 32.556 6.221 1 91.98 210 GLN A CA 1
ATOM 1558 C C . GLN A 1 210 ? -6.439 31.241 6.995 1 91.98 210 GLN A C 1
ATOM 1560 O O . GLN A 1 210 ? -6.614 31.234 8.215 1 91.98 210 GLN A O 1
ATOM 1565 N N . MET A 1 211 ? -6.236 30.166 6.301 1 93.44 211 MET A N 1
ATOM 1566 C CA . MET A 1 211 ? -6.171 28.853 6.935 1 93.44 211 MET A CA 1
ATOM 1567 C C . MET A 1 211 ? -4.992 28.77 7.898 1 93.44 211 MET A C 1
ATOM 1569 O O . MET A 1 211 ? -5.138 28.297 9.027 1 93.44 211 MET A O 1
ATOM 1573 N N . LEU A 1 212 ? -3.853 29.217 7.375 1 85.46 212 LEU A N 1
ATOM 1574 C CA . LEU A 1 212 ? -2.641 29.167 8.185 1 85.46 212 LEU A CA 1
ATOM 1575 C C . LEU A 1 212 ? -2.781 30.041 9.427 1 85.46 212 LEU A C 1
ATOM 1577 O O . LEU A 1 212 ? -2.269 29.697 10.495 1 85.46 212 LEU A O 1
ATOM 1581 N N . LEU A 1 213 ? -3.473 31.143 9.263 1 84.7 213 LEU A N 1
ATOM 1582 C CA . LEU A 1 213 ? -3.749 32.014 10.4 1 84.7 213 LEU A CA 1
ATOM 1583 C C . LEU A 1 213 ? -4.653 31.316 11.411 1 84.7 213 LEU A C 1
ATOM 1585 O O . LEU A 1 213 ? -4.442 31.428 12.621 1 84.7 213 LEU A O 1
ATOM 1589 N N . ALA A 1 214 ? -5.628 30.634 10.914 1 86.86 214 ALA A N 1
ATOM 1590 C CA . ALA A 1 214 ? -6.544 29.903 11.786 1 86.86 214 ALA A CA 1
ATOM 1591 C C . ALA A 1 214 ? -5.816 28.794 12.54 1 86.86 214 ALA A C 1
ATOM 1593 O O . ALA A 1 214 ? -6.138 28.504 13.695 1 86.86 214 ALA A O 1
ATOM 1594 N N . LYS A 1 215 ? -4.932 28.105 11.889 1 82.12 215 LYS A N 1
ATOM 1595 C CA . LYS A 1 215 ? -4.135 27.037 12.485 1 82.12 215 LYS A CA 1
ATOM 1596 C C . LYS A 1 215 ? -3.372 27.538 13.708 1 82.12 215 LYS A C 1
ATOM 1598 O O . LYS A 1 215 ? -3.179 26.794 14.673 1 82.12 215 LYS A O 1
ATOM 1603 N N . SER A 1 216 ? -2.946 28.736 13.624 1 76.66 216 SER A N 1
ATOM 1604 C CA . SER A 1 216 ? -2.115 29.344 14.658 1 76.66 216 SER A CA 1
ATOM 1605 C C . SER A 1 216 ? -2.967 30.02 15.726 1 76.66 216 SER A C 1
ATOM 1607 O O . SER A 1 216 ? -2.44 30.688 16.618 1 76.66 216 SER A O 1
ATOM 1609 N N . ASP A 1 217 ? -4.223 29.818 15.55 1 76.53 217 ASP A N 1
ATOM 1610 C CA . ASP A 1 217 ? -5.116 30.49 16.489 1 76.53 217 ASP A CA 1
ATOM 1611 C C . ASP A 1 217 ? -4.943 29.938 17.903 1 76.53 217 ASP A C 1
ATOM 1613 O O . ASP A 1 217 ? -5.197 28.758 18.149 1 76.53 217 ASP A O 1
ATOM 1617 N N . LEU A 1 218 ? -4.39 30.628 18.73 1 76.63 218 LEU A N 1
ATOM 1618 C CA . LEU A 1 218 ? -4.146 30.261 20.121 1 76.63 218 LEU A CA 1
ATOM 1619 C C . LEU A 1 218 ? -5.168 30.917 21.043 1 76.63 218 LEU A C 1
ATOM 1621 O O . LEU A 1 218 ? -4.995 30.923 22.264 1 76.63 218 LEU A O 1
ATOM 1625 N N . SER A 1 219 ? -6.204 31.429 20.412 1 76.11 219 SER A N 1
ATOM 1626 C CA . SER A 1 219 ? -7.168 32.221 21.168 1 76.11 219 SER A CA 1
ATOM 1627 C C . SER A 1 219 ? -7.903 31.366 22.195 1 76.11 219 SER A C 1
ATOM 1629 O O . SER A 1 219 ? -8.363 31.874 23.22 1 76.11 219 SER A O 1
ATOM 1631 N N . HIS A 1 220 ? -7.907 30.102 21.907 1 74.93 220 HIS A N 1
ATOM 1632 C CA . HIS A 1 220 ? -8.707 29.25 22.78 1 74.93 220 HIS A CA 1
ATOM 1633 C C . HIS A 1 220 ? -7.866 28.681 23.917 1 74.93 220 HIS A C 1
ATOM 1635 O O . HIS A 1 220 ? -8.393 28.019 24.814 1 74.93 220 HIS A O 1
ATOM 1641 N N . PHE A 1 221 ? -6.698 28.801 23.842 1 80.16 221 PHE A N 1
ATOM 1642 C CA . PHE A 1 221 ? -5.819 28.334 24.907 1 80.16 221 PHE A CA 1
ATOM 1643 C C . PHE A 1 221 ? -5.68 29.391 25.997 1 80.16 221 PHE A C 1
ATOM 1645 O O . PHE A 1 221 ? -5.749 30.59 25.718 1 80.16 221 PHE A O 1
ATOM 1652 N N . SER A 1 222 ? -5.525 28.986 27.26 1 87.81 222 SER A N 1
ATOM 1653 C CA . SER A 1 222 ? -5.2 29.913 28.339 1 87.81 222 SER A CA 1
ATOM 1654 C C . SER A 1 222 ? -3.789 30.471 28.182 1 87.81 222 SER A C 1
ATOM 1656 O O . SER A 1 222 ? -2.941 29.856 27.532 1 87.81 222 SER A O 1
ATOM 1658 N N . ALA A 1 223 ? -3.605 31.593 28.702 1 92.27 223 ALA A N 1
ATOM 1659 C CA . ALA A 1 223 ? -2.277 32.201 28.653 1 92.27 223 ALA A CA 1
ATOM 1660 C C . ALA A 1 223 ? -1.231 31.284 29.28 1 92.27 223 ALA A C 1
ATOM 1662 O O . ALA A 1 223 ? -0.102 31.194 28.791 1 92.27 223 ALA A O 1
ATOM 1663 N N . GLU A 1 224 ? -1.658 30.566 30.288 1 91.27 224 GLU A N 1
ATOM 1664 C CA . GLU A 1 224 ? -0.748 29.641 30.956 1 91.27 224 GLU A CA 1
ATOM 1665 C C . GLU A 1 224 ? -0.362 28.486 30.036 1 91.27 224 GLU A C 1
ATOM 1667 O O . GLU A 1 224 ? 0.807 28.1 29.972 1 91.27 224 GLU A O 1
ATOM 1672 N N . THR A 1 225 ? -1.368 28.066 29.351 1 88.11 225 THR A N 1
ATOM 1673 C CA . THR A 1 225 ? -1.133 26.959 28.43 1 88.11 225 THR A CA 1
ATOM 1674 C C . THR A 1 225 ? -0.213 27.388 27.291 1 88.11 225 THR A C 1
ATOM 1676 O O . THR A 1 225 ? 0.726 26.67 26.941 1 88.11 225 THR A O 1
ATOM 1679 N N . ILE A 1 226 ? -0.457 28.489 26.78 1 90.51 226 ILE A N 1
ATOM 1680 C CA . ILE A 1 226 ? 0.333 28.985 25.657 1 90.51 226 ILE A CA 1
ATOM 1681 C C . ILE A 1 226 ? 1.769 29.239 26.109 1 90.51 226 ILE A C 1
ATOM 1683 O O . ILE A 1 226 ? 2.718 28.922 25.389 1 90.51 226 ILE A O 1
ATOM 1687 N N . LEU A 1 227 ? 1.926 29.724 27.343 1 91.65 227 LEU A N 1
ATOM 1688 C CA . LEU A 1 227 ? 3.229 30.032 27.921 1 91.65 227 LEU A CA 1
ATOM 1689 C C . LEU A 1 227 ? 4.095 28.78 28.01 1 91.65 227 LEU A C 1
ATOM 1691 O O . LEU A 1 227 ? 5.308 28.842 27.795 1 91.65 227 LEU A O 1
ATOM 1695 N N . THR A 1 228 ? 3.446 27.644 28.183 1 85.86 228 THR A N 1
ATOM 1696 C CA . THR A 1 228 ? 4.214 26.454 28.53 1 85.86 228 THR A CA 1
ATOM 1697 C C . THR A 1 228 ? 4.211 25.453 27.378 1 85.86 228 THR A C 1
ATOM 1699 O O . THR A 1 228 ? 4.855 24.405 27.457 1 85.86 228 THR A O 1
ATOM 1702 N N . MET A 1 229 ? 3.513 25.864 26.338 1 79.81 229 MET A N 1
ATOM 1703 C CA . MET A 1 229 ? 3.392 24.966 25.193 1 79.81 229 MET A CA 1
ATOM 1704 C C . MET A 1 229 ? 4.758 24.689 24.573 1 79.81 229 MET A C 1
ATOM 1706 O O . MET A 1 229 ? 5.036 23.565 24.15 1 79.81 229 MET A O 1
ATOM 1710 N N . ASP A 1 230 ? 5.542 25.716 24.429 1 81.61 230 ASP A N 1
ATOM 1711 C CA . ASP A 1 230 ? 6.948 25.643 24.043 1 81.61 230 ASP A CA 1
ATOM 1712 C C . ASP A 1 230 ? 7.83 26.4 25.034 1 81.61 230 ASP A C 1
ATOM 1714 O O . ASP A 1 230 ? 8.192 27.553 24.796 1 81.61 230 ASP A O 1
ATOM 1718 N N . TYR A 1 231 ? 8.124 25.662 26.127 1 86.15 231 TYR A N 1
ATOM 1719 C CA . TYR A 1 231 ? 8.797 26.232 27.289 1 86.15 231 TYR A CA 1
ATOM 1720 C C . TYR A 1 231 ? 10.071 25.461 27.614 1 86.15 231 TYR A C 1
ATOM 1722 O O . TYR A 1 231 ? 10.105 24.232 27.506 1 86.15 231 TYR A O 1
ATOM 1730 N N . LYS A 1 232 ? 11.182 26.124 27.915 1 85.21 232 LYS A N 1
ATOM 1731 C CA . LYS A 1 232 ? 12.444 25.507 28.315 1 85.21 232 LYS A CA 1
ATOM 1732 C C . LYS A 1 232 ? 12.986 26.143 29.591 1 85.21 232 LYS A C 1
ATOM 1734 O O . LYS A 1 232 ? 12.913 27.362 29.763 1 85.21 232 LYS A O 1
ATOM 1739 N N . ASN A 1 233 ? 13.487 25.323 30.485 1 88.45 233 ASN A N 1
ATOM 1740 C CA . ASN A 1 233 ? 14.206 25.751 31.68 1 88.45 233 ASN A CA 1
ATOM 1741 C C . ASN A 1 233 ? 15.714 25.778 31.447 1 88.45 233 ASN A C 1
ATOM 1743 O O . ASN A 1 233 ? 16.261 24.891 30.79 1 88.45 233 ASN A O 1
ATOM 1747 N N . PHE A 1 234 ? 16.282 26.768 31.88 1 86.21 234 PHE A N 1
ATOM 1748 C CA . PHE A 1 234 ? 17.73 26.918 31.805 1 86.21 234 PHE A CA 1
ATOM 1749 C C . PHE A 1 234 ? 18.312 27.249 33.175 1 86.21 234 PHE A C 1
ATOM 1751 O O . PHE A 1 234 ? 17.588 27.678 34.075 1 86.21 234 PHE A O 1
ATOM 1758 N N . GLU A 1 235 ? 19.545 26.911 33.327 1 89.71 235 GLU A N 1
ATOM 1759 C CA . GLU A 1 235 ? 20.357 27.407 34.435 1 89.71 235 GLU A CA 1
ATOM 1760 C C . GLU A 1 235 ? 21.568 28.184 33.927 1 89.71 235 GLU A C 1
ATOM 1762 O O . GLU A 1 235 ? 22.474 27.607 33.323 1 89.71 235 GLU A O 1
ATOM 1767 N N . PHE A 1 236 ? 21.449 29.439 34.036 1 89.34 236 PHE A N 1
ATOM 1768 C CA . PHE A 1 236 ? 22.524 30.332 33.622 1 89.34 236 PHE A CA 1
ATOM 1769 C C . PHE A 1 236 ? 23.19 30.975 34.832 1 89.34 236 PHE A C 1
ATOM 1771 O O . PHE A 1 236 ? 22.56 31.751 35.554 1 89.34 236 PHE A O 1
ATOM 1778 N N . ALA A 1 237 ? 24.49 30.699 35.109 1 91.69 237 ALA A N 1
ATOM 1779 C CA . ALA A 1 237 ? 25.24 31.272 36.224 1 91.69 237 ALA A CA 1
ATOM 1780 C C . ALA A 1 237 ? 24.518 31.039 37.548 1 91.69 237 ALA A C 1
ATOM 1782 O O . ALA A 1 237 ? 24.369 31.963 38.352 1 91.69 237 ALA A O 1
ATOM 1783 N N . GLY A 1 238 ? 23.903 29.856 37.741 1 90.98 238 GLY A N 1
ATOM 1784 C CA . GLY A 1 238 ? 23.257 29.46 38.982 1 90.98 238 GLY A CA 1
ATOM 1785 C C . GLY A 1 238 ? 21.835 29.974 39.105 1 90.98 238 GLY A C 1
ATOM 1786 O O . GLY A 1 238 ? 21.168 29.736 40.115 1 90.98 238 GLY A O 1
ATOM 1787 N N . LYS A 1 239 ? 21.364 30.71 38.117 1 94.56 239 LYS A N 1
ATOM 1788 C CA . LYS A 1 239 ? 20.009 31.254 38.138 1 94.56 239 LYS A CA 1
ATOM 1789 C C . LYS A 1 239 ? 19.052 30.378 37.335 1 94.56 239 LYS A C 1
ATOM 1791 O O . LYS A 1 239 ? 19.404 29.888 36.259 1 94.56 239 LYS A O 1
ATOM 1796 N N . LYS A 1 240 ? 17.936 30.111 37.868 1 95.7 240 LYS A N 1
ATOM 1797 C CA . LYS A 1 240 ? 16.881 29.374 37.178 1 95.7 240 LYS A CA 1
ATOM 1798 C C . LYS A 1 240 ? 16.13 30.275 36.202 1 95.7 240 LYS A C 1
ATOM 1800 O O . LYS A 1 240 ? 15.502 31.254 36.61 1 95.7 240 LYS A O 1
ATOM 1805 N N . VAL A 1 241 ? 16.183 29.926 34.926 1 94.76 241 VAL A N 1
ATOM 1806 C CA . VAL A 1 241 ? 15.626 30.786 33.887 1 94.76 241 VAL A CA 1
ATOM 1807 C C . VAL A 1 241 ? 14.623 29.999 33.046 1 94.76 241 VAL A C 1
ATOM 1809 O O . VAL A 1 241 ? 14.903 28.874 32.627 1 94.76 241 VAL A O 1
ATOM 1812 N N . GLY A 1 242 ? 13.392 30.493 32.893 1 95.76 242 GLY A N 1
ATOM 1813 C CA . GLY A 1 242 ? 12.415 29.939 31.968 1 95.76 242 GLY A CA 1
ATOM 1814 C C . GLY A 1 242 ? 12.218 30.79 30.728 1 95.76 242 GLY A C 1
ATOM 1815 O O . GLY A 1 242 ? 12.211 32.021 30.808 1 95.76 242 GLY A O 1
ATOM 1816 N N . ILE A 1 243 ? 12.178 30.211 29.577 1 94.71 243 ILE A N 1
ATOM 1817 C CA . ILE A 1 243 ? 11.857 30.906 28.335 1 94.71 243 ILE A CA 1
ATOM 1818 C C . ILE A 1 243 ? 10.73 30.173 27.61 1 94.71 243 ILE A C 1
ATOM 1820 O O . ILE A 1 243 ? 10.901 29.031 27.179 1 94.71 243 ILE A O 1
ATOM 1824 N N . GLY A 1 244 ? 9.532 30.735 27.523 1 94.38 244 GLY A N 1
ATOM 1825 C CA . GLY A 1 244 ? 8.421 30.24 26.725 1 94.38 244 GLY A CA 1
ATOM 1826 C C . GLY A 1 244 ? 8.317 30.91 25.368 1 94.38 244 GLY A C 1
ATOM 1827 O O . GLY A 1 244 ? 8.633 32.093 25.227 1 94.38 244 GLY A O 1
ATOM 1828 N N . VAL A 1 245 ? 7.967 30.108 24.356 1 91.61 245 VAL A N 1
ATOM 1829 C CA . VAL A 1 245 ? 7.807 30.67 23.019 1 91.61 245 VAL A CA 1
ATOM 1830 C C . VAL A 1 245 ? 6.458 30.251 22.439 1 91.61 245 VAL A C 1
ATOM 1832 O O . VAL A 1 245 ? 6.051 29.094 22.571 1 91.61 245 VAL A O 1
ATOM 1835 N N . ALA A 1 246 ? 5.682 31.148 21.935 1 90.99 246 ALA A N 1
ATOM 1836 C CA . ALA A 1 246 ? 4.507 30.896 21.106 1 90.99 246 ALA A CA 1
ATOM 1837 C C . ALA A 1 246 ? 4.729 31.382 19.676 1 90.99 246 ALA A C 1
ATOM 1839 O O . ALA A 1 246 ? 4.673 32.585 19.408 1 90.99 246 ALA A O 1
ATOM 1840 N N . GLU A 1 247 ? 5.072 30.402 18.803 1 83.24 247 GLU A N 1
ATOM 1841 C CA . GLU A 1 247 ? 5.207 30.752 17.392 1 83.24 247 GLU A CA 1
ATOM 1842 C C . GLU A 1 247 ? 3.844 30.832 16.711 1 83.24 247 GLU A C 1
ATOM 1844 O O . GLU A 1 247 ? 3.02 29.926 16.851 1 83.24 247 GLU A O 1
ATOM 1849 N N . THR A 1 248 ? 3.633 32.052 16.102 1 83.39 248 THR A N 1
ATOM 1850 C CA . THR A 1 248 ? 2.313 32.242 15.512 1 83.39 248 THR A CA 1
ATOM 1851 C C . THR A 1 248 ? 2.4 33.109 14.259 1 83.39 248 THR A C 1
ATOM 1853 O O . THR A 1 248 ? 3.355 33.869 14.089 1 83.39 248 THR A O 1
ATOM 1856 N N . LEU A 1 249 ? 1.527 32.944 13.396 1 80.27 249 LEU A N 1
ATOM 1857 C CA . LEU A 1 249 ? 1.369 33.806 12.23 1 80.27 249 LEU A CA 1
ATOM 1858 C C . LEU A 1 249 ? 0.461 34.989 12.548 1 80.27 249 LEU A C 1
ATOM 1860 O O . LEU A 1 249 ? 0.38 35.941 11.768 1 80.27 249 LEU A O 1
ATOM 1864 N N . ASN A 1 250 ? -0.163 34.917 13.743 1 82.13 250 ASN A N 1
ATOM 1865 C CA . ASN A 1 250 ? -1.061 35.97 14.205 1 82.13 250 ASN A CA 1
ATOM 1866 C C . ASN A 1 250 ? -0.649 36.497 15.577 1 82.13 250 ASN A C 1
ATOM 1868 O O . ASN A 1 250 ? -1.408 36.391 16.541 1 82.13 250 ASN A O 1
ATOM 1872 N N . ALA A 1 251 ? 0.411 37.15 15.566 1 88.55 251 ALA A N 1
ATOM 1873 C CA . ALA A 1 251 ? 0.985 37.59 16.835 1 88.55 251 ALA A CA 1
ATOM 1874 C C . ALA A 1 251 ? 0.062 38.579 17.541 1 88.55 251 ALA A C 1
ATOM 1876 O O . ALA A 1 251 ? 0.003 38.612 18.772 1 88.55 251 ALA A O 1
ATOM 1877 N N . GLN A 1 252 ? -0.69 39.33 16.7 1 89.26 252 GLN A N 1
ATOM 1878 C CA . GLN A 1 252 ? -1.538 40.359 17.291 1 89.26 252 GLN A CA 1
ATOM 1879 C C . GLN A 1 252 ? -2.593 39.744 18.206 1 89.26 252 GLN A C 1
ATOM 1881 O O . GLN A 1 252 ? -2.961 40.336 19.223 1 89.26 252 GLN A O 1
ATOM 1886 N N . GLN A 1 253 ? -2.999 38.593 17.839 1 89.06 253 GLN A N 1
ATOM 1887 C CA . GLN A 1 253 ? -3.989 37.886 18.646 1 89.06 253 GLN A CA 1
ATOM 1888 C C . GLN A 1 253 ? -3.48 37.661 20.067 1 89.06 253 GLN A C 1
ATOM 1890 O O . GLN A 1 253 ? -4.239 37.787 21.031 1 89.06 253 GLN A O 1
ATOM 1895 N N . LEU A 1 254 ? -2.263 37.306 20.159 1 91.78 254 LEU A N 1
ATOM 1896 C CA . LEU A 1 254 ? -1.663 37.066 21.467 1 91.78 254 LEU A CA 1
ATOM 1897 C C . LEU A 1 254 ? -1.279 38.381 22.137 1 91.78 254 LEU A C 1
ATOM 1899 O O . LEU A 1 254 ? -1.405 38.522 23.356 1 91.78 254 LEU A O 1
ATOM 1903 N N . ILE A 1 255 ? -0.848 39.354 21.352 1 93.81 255 ILE A N 1
ATOM 1904 C CA . ILE A 1 255 ? -0.444 40.65 21.888 1 93.81 255 ILE A CA 1
ATOM 1905 C C . ILE A 1 255 ? -1.648 41.343 22.523 1 93.81 255 ILE A C 1
ATOM 1907 O O . ILE A 1 255 ? -1.516 42.013 23.549 1 93.81 255 ILE A O 1
ATOM 1911 N N . ASP A 1 256 ? -2.779 41.061 21.941 1 93.26 256 ASP A N 1
ATOM 1912 C CA . ASP A 1 256 ? -4.009 41.643 22.471 1 93.26 256 ASP A CA 1
ATOM 1913 C C . ASP A 1 256 ? -4.342 41.065 23.845 1 93.26 256 ASP A C 1
ATOM 1915 O O . ASP A 1 256 ? -5.116 41.656 24.602 1 93.26 256 ASP A O 1
ATOM 1919 N N . ARG A 1 257 ? -3.711 39.965 24.135 1 93.07 257 ARG A N 1
ATOM 1920 C CA . ARG A 1 257 ? -3.906 39.312 25.426 1 93.07 257 ARG A CA 1
ATOM 1921 C C . ARG A 1 257 ? -2.706 39.536 26.339 1 93.07 257 ARG A C 1
ATOM 1923 O O . ARG A 1 257 ? -2.433 38.723 27.225 1 93.07 257 ARG A O 1
ATOM 1930 N N . LYS A 1 258 ? -2.072 40.536 26.132 1 94.47 258 LYS A N 1
ATOM 1931 C CA . LYS A 1 258 ? -0.81 40.777 26.827 1 94.47 258 LYS A CA 1
ATOM 1932 C C . LYS A 1 258 ? -1.006 40.771 28.34 1 94.47 258 LYS A C 1
ATOM 1934 O O . LYS A 1 258 ? -0.163 40.256 29.078 1 94.47 258 LYS A O 1
ATOM 1939 N N . GLN A 1 259 ? -2.048 41.338 28.776 1 94.65 259 GLN A N 1
ATOM 1940 C CA . GLN A 1 259 ? -2.308 41.391 30.211 1 94.65 259 GLN A CA 1
ATOM 1941 C C . GLN A 1 259 ? -2.456 39.989 30.795 1 94.65 259 GLN A C 1
ATOM 1943 O O . GLN A 1 259 ? -1.932 39.702 31.873 1 94.65 259 GLN A O 1
ATOM 1948 N N . ASP A 1 260 ? -3.159 39.171 30.101 1 95.71 260 ASP A N 1
ATOM 1949 C CA . ASP A 1 260 ? -3.306 37.783 30.527 1 95.71 260 ASP A CA 1
ATOM 1950 C C . ASP A 1 260 ? -1.948 37.092 30.623 1 95.71 260 ASP A C 1
ATOM 1952 O O . ASP A 1 260 ? -1.708 36.311 31.546 1 95.71 260 ASP A O 1
ATOM 1956 N N . PHE A 1 261 ? -1.153 37.335 29.638 1 96.36 261 PHE A N 1
ATOM 1957 C CA . PHE A 1 261 ? 0.163 36.707 29.62 1 96.36 261 PHE A CA 1
ATOM 1958 C C . PHE A 1 261 ? 1.034 37.243 30.75 1 96.36 261 PHE A C 1
ATOM 1960 O O . PHE A 1 261 ? 1.776 36.487 31.381 1 96.36 261 PHE A O 1
ATOM 1967 N N . ASN A 1 262 ? 0.954 38.554 30.998 1 96.03 262 ASN A N 1
ATOM 1968 C CA . ASN A 1 262 ? 1.714 39.122 32.107 1 96.03 262 ASN A CA 1
ATOM 1969 C C . ASN A 1 262 ? 1.359 38.453 33.431 1 96.03 262 ASN A C 1
ATOM 1971 O O . ASN A 1 262 ? 2.244 38.128 34.224 1 96.03 262 ASN A O 1
ATOM 1975 N N . GLU A 1 263 ? 0.073 38.289 33.544 1 96.15 263 GLU A N 1
ATOM 1976 C CA . GLU A 1 263 ? -0.385 37.637 34.768 1 96.15 263 GLU A CA 1
ATOM 1977 C C . GLU A 1 263 ? 0.102 36.193 34.839 1 96.15 263 GLU A C 1
ATOM 1979 O O . GLU A 1 263 ? 0.561 35.739 35.89 1 96.15 263 GLU A O 1
ATOM 1984 N N . ALA A 1 264 ? 0.002 35.512 33.784 1 96.36 264 ALA A N 1
ATOM 1985 C CA . ALA A 1 264 ? 0.41 34.11 33.73 1 96.36 264 ALA A CA 1
ATOM 1986 C C . ALA A 1 264 ? 1.91 33.966 33.968 1 96.36 264 ALA A C 1
ATOM 1988 O O . ALA A 1 264 ? 2.352 33.032 34.641 1 96.36 264 ALA A O 1
ATOM 1989 N N . ILE A 1 265 ? 2.657 34.856 33.397 1 97 265 ILE A N 1
ATOM 1990 C CA . ILE A 1 265 ? 4.111 34.837 33.515 1 97 265 ILE A CA 1
ATOM 1991 C C . ILE A 1 265 ? 4.513 35.052 34.972 1 97 265 ILE A C 1
ATOM 1993 O O . ILE A 1 265 ? 5.356 34.326 35.503 1 97 265 ILE A O 1
ATOM 1997 N N . GLN A 1 266 ? 3.912 36.025 35.611 1 96.68 266 GLN A N 1
ATOM 1998 C CA . GLN A 1 266 ? 4.219 36.312 37.008 1 96.68 266 GLN A CA 1
ATOM 1999 C C . GLN A 1 266 ? 3.854 35.133 37.906 1 96.68 266 GLN A C 1
ATOM 2001 O O . GLN A 1 266 ? 4.64 34.736 38.768 1 96.68 266 GLN A O 1
ATOM 2006 N N . ALA A 1 267 ? 2.696 34.633 37.673 1 96.71 267 ALA A N 1
ATOM 2007 C CA . ALA A 1 267 ? 2.23 33.506 38.477 1 96.71 267 ALA A CA 1
ATOM 2008 C C . ALA A 1 267 ? 3.13 32.288 38.287 1 96.71 267 ALA A C 1
ATOM 2010 O O . ALA A 1 267 ? 3.457 31.595 39.253 1 96.71 267 ALA A O 1
ATOM 2011 N N . TYR A 1 268 ? 3.481 32.023 37.092 1 95.7 268 TYR A N 1
ATOM 2012 C CA . TYR A 1 268 ? 4.292 30.851 36.781 1 95.7 268 TYR A CA 1
ATOM 2013 C C . TYR A 1 268 ? 5.691 30.984 37.372 1 95.7 268 TYR A C 1
ATOM 2015 O O . TYR A 1 268 ? 6.248 30.013 37.889 1 95.7 268 TYR A O 1
ATOM 2023 N N . LYS A 1 269 ? 6.226 32.179 37.225 1 96.1 269 LYS A N 1
ATOM 2024 C CA . LYS A 1 269 ? 7.546 32.425 37.797 1 96.1 269 LYS A CA 1
ATOM 2025 C C . LYS A 1 269 ? 7.56 32.132 39.294 1 96.1 269 LYS A C 1
ATOM 2027 O O . LYS A 1 269 ? 8.472 31.47 39.795 1 96.1 269 LYS A O 1
ATOM 2032 N N . LYS A 1 270 ? 6.605 32.638 39.931 1 95.89 270 LYS A N 1
ATOM 2033 C CA . LYS A 1 270 ? 6.487 32.429 41.371 1 95.89 270 LYS A CA 1
ATOM 2034 C C . LYS A 1 270 ? 6.28 30.953 41.697 1 95.89 270 LYS A C 1
ATOM 2036 O O . LYS A 1 270 ? 6.936 30.411 42.589 1 95.89 270 LYS A O 1
ATOM 2041 N N . ALA A 1 271 ? 5.424 30.331 41.024 1 94.92 271 ALA A N 1
ATOM 2042 C CA . ALA A 1 271 ? 5.069 28.938 41.282 1 94.92 271 ALA A CA 1
ATOM 2043 C C . ALA A 1 271 ? 6.263 28.016 41.052 1 94.92 271 ALA A C 1
ATOM 2045 O O . ALA A 1 271 ? 6.421 27.01 41.747 1 94.92 271 ALA A O 1
ATOM 2046 N N . GLN A 1 272 ? 7.078 28.374 40.096 1 92.34 272 GLN A N 1
ATOM 2047 C CA . GLN A 1 272 ? 8.194 27.512 39.722 1 92.34 272 GLN A CA 1
ATOM 2048 C C . GLN A 1 272 ? 9.493 27.982 40.372 1 92.34 272 GLN A C 1
ATOM 2050 O O . GLN A 1 272 ? 10.553 27.394 40.148 1 92.34 272 GLN A O 1
ATOM 2055 N N . ASN A 1 273 ? 9.413 29.042 41.153 1 94.38 273 ASN A N 1
ATOM 2056 C CA . ASN A 1 273 ? 10.567 29.612 41.842 1 94.38 273 ASN A CA 1
ATOM 2057 C C . ASN A 1 273 ? 11.708 29.907 40.873 1 94.38 273 ASN A C 1
ATOM 2059 O O . ASN A 1 273 ? 12.836 29.456 41.08 1 94.38 273 ASN A O 1
ATOM 2063 N N . LEU A 1 274 ? 11.34 30.643 39.845 1 96.4 274 LEU A N 1
ATOM 2064 C CA . LEU A 1 274 ? 12.327 31.005 38.834 1 96.4 274 LEU A CA 1
ATOM 2065 C C . LEU A 1 274 ? 12.973 32.347 39.161 1 96.4 274 LEU A C 1
ATOM 2067 O O . LEU A 1 274 ? 12.32 33.237 39.71 1 96.4 274 LEU A O 1
ATOM 2071 N N . ASP A 1 275 ? 14.261 32.428 38.853 1 96.86 275 ASP A N 1
ATOM 2072 C CA . ASP A 1 275 ? 14.936 33.718 38.964 1 96.86 275 ASP A CA 1
ATOM 2073 C C . ASP A 1 275 ? 14.515 34.657 37.836 1 96.86 275 ASP A C 1
ATOM 2075 O O . ASP A 1 275 ? 14.366 35.862 38.048 1 96.86 275 ASP A O 1
ATOM 2079 N N . TYR A 1 276 ? 14.319 34.121 36.662 1 97.08 276 TYR A N 1
ATOM 2080 C CA . TYR A 1 276 ? 13.924 34.898 35.492 1 97.08 276 TYR A CA 1
ATOM 2081 C C . TYR A 1 276 ? 12.942 34.118 34.626 1 97.08 276 TYR A C 1
ATOM 2083 O O . TYR A 1 276 ? 13.018 32.89 34.542 1 97.08 276 TYR A O 1
ATOM 2091 N N . LEU A 1 277 ? 12.001 34.788 34.002 1 97.52 277 LEU A N 1
ATOM 2092 C CA . LEU A 1 277 ? 11.061 34.174 33.071 1 97.52 277 LEU A CA 1
ATOM 2093 C C . LEU A 1 277 ? 10.747 35.116 31.914 1 97.52 277 LEU A C 1
ATOM 2095 O O . LEU A 1 277 ? 10.386 36.275 32.132 1 97.52 277 LEU A O 1
ATOM 2099 N N . PHE A 1 278 ? 10.901 34.615 30.746 1 97.23 278 PHE A N 1
ATOM 2100 C CA . PHE A 1 278 ? 10.65 35.378 29.529 1 97.23 278 PHE A CA 1
ATOM 2101 C C . PHE A 1 278 ? 9.668 34.644 28.623 1 97.23 278 PHE A C 1
ATOM 2103 O O . PHE A 1 278 ? 9.643 33.412 28.596 1 97.23 278 PHE A O 1
ATOM 2110 N N . PHE A 1 279 ? 8.849 35.317 27.914 1 97.19 279 PHE A N 1
ATOM 2111 C CA . PHE A 1 279 ? 7.903 34.757 26.956 1 97.19 279 PHE A CA 1
ATOM 2112 C C . PHE A 1 279 ? 7.962 35.511 25.633 1 97.19 279 PHE A C 1
ATOM 2114 O O . PHE A 1 279 ? 7.853 36.738 25.606 1 97.19 279 PHE A O 1
ATOM 2121 N N . SER A 1 280 ? 8.19 34.728 24.653 1 96.06 280 SER A N 1
ATOM 2122 C CA . SER A 1 280 ? 8.267 35.323 23.323 1 96.06 280 SER A CA 1
ATOM 2123 C C . SER A 1 280 ? 7.031 34.988 22.495 1 96.06 280 SER A C 1
ATOM 2125 O O . SER A 1 280 ? 6.745 33.815 22.244 1 96.06 280 SER A O 1
ATOM 2127 N N . ILE A 1 281 ? 6.267 35.934 22.171 1 95.34 281 ILE A N 1
ATOM 2128 C CA . ILE A 1 281 ? 5.303 35.798 21.084 1 95.34 281 ILE A CA 1
ATOM 2129 C C . ILE A 1 281 ? 6.005 36.003 19.743 1 95.34 281 ILE A C 1
ATOM 2131 O O . ILE A 1 281 ? 6.244 37.139 19.328 1 95.34 281 ILE A O 1
ATOM 2135 N N . THR A 1 282 ? 6.381 34.907 19.096 1 90.79 282 THR A N 1
ATOM 2136 C CA . THR A 1 282 ? 7.174 34.975 17.873 1 90.79 282 THR A CA 1
ATOM 2137 C C . THR A 1 282 ? 6.27 35.066 16.647 1 90.79 282 THR A C 1
ATOM 2139 O O . THR A 1 282 ? 5.542 34.122 16.334 1 90.79 282 THR A O 1
ATOM 2142 N N . ASP A 1 283 ? 6.364 36.235 16.025 1 88.46 283 ASP A N 1
ATOM 2143 C CA . ASP A 1 283 ? 5.64 36.51 14.788 1 88.46 283 ASP A CA 1
ATOM 2144 C C . ASP A 1 283 ? 6.387 35.952 13.579 1 88.46 283 ASP A C 1
ATOM 2146 O O . ASP A 1 283 ? 7.269 36.613 13.028 1 88.46 283 ASP A O 1
ATOM 2150 N N . THR A 1 284 ? 5.997 34.801 13.177 1 79.72 284 THR A N 1
ATOM 2151 C CA . THR A 1 284 ? 6.702 34.115 12.101 1 79.72 284 THR A CA 1
ATOM 2152 C C . THR A 1 284 ? 6.457 34.808 10.764 1 79.72 284 THR A C 1
ATOM 2154 O O . THR A 1 284 ? 7.32 34.796 9.884 1 79.72 284 THR A O 1
ATOM 2157 N N . LYS A 1 285 ? 5.333 35.486 10.694 1 78.47 285 LYS A N 1
ATOM 2158 C CA . LYS A 1 285 ? 4.993 36.203 9.468 1 78.47 285 LYS A CA 1
ATOM 2159 C C . LYS A 1 285 ? 5.916 37.401 9.258 1 78.47 285 LYS A C 1
ATOM 2161 O O . LYS A 1 285 ? 6.41 37.624 8.151 1 78.47 285 LYS A O 1
ATOM 2166 N N . HIS A 1 286 ? 6.206 38.159 10.263 1 85.51 286 HIS A N 1
ATOM 2167 C CA . HIS A 1 286 ? 6.998 39.379 10.159 1 85.51 286 HIS A CA 1
ATOM 2168 C C . HIS A 1 286 ? 8.405 39.171 10.709 1 85.51 286 HIS A C 1
ATOM 2170 O O . HIS A 1 286 ? 9.2 40.112 10.762 1 85.51 286 HIS A O 1
ATOM 2176 N N . LYS A 1 287 ? 8.656 37.97 11.049 1 86.98 287 LYS A N 1
ATOM 2177 C CA . LYS A 1 287 ? 9.969 37.576 11.552 1 86.98 287 LYS A CA 1
ATOM 2178 C C . LYS A 1 287 ? 10.404 38.468 12.712 1 86.98 287 LYS A C 1
ATOM 2180 O O . LYS A 1 287 ? 11.487 39.056 12.677 1 86.98 287 LYS A O 1
ATOM 2185 N N . ARG A 1 288 ? 9.628 38.555 13.789 1 93.6 288 ARG A N 1
ATOM 2186 C CA . ARG A 1 288 ? 9.978 39.367 14.949 1 93.6 288 ARG A CA 1
ATOM 2187 C C . ARG A 1 288 ? 9.514 38.704 16.242 1 93.6 288 ARG A C 1
ATOM 2189 O O . ARG A 1 288 ? 8.548 37.938 16.241 1 93.6 288 ARG A O 1
ATOM 2196 N N . ALA A 1 289 ? 10.206 38.937 17.278 1 94.45 289 ALA A N 1
ATOM 2197 C CA . ALA A 1 289 ? 9.839 38.485 18.617 1 94.45 289 ALA A CA 1
ATOM 2198 C C . ALA A 1 289 ? 9.233 39.623 19.434 1 94.45 289 ALA A C 1
ATOM 2200 O O . ALA A 1 289 ? 9.732 40.75 19.404 1 94.45 289 ALA A O 1
ATOM 2201 N N . ASN A 1 290 ? 8.072 39.375 20.016 1 96.39 290 ASN A N 1
ATOM 2202 C CA . ASN A 1 290 ? 7.462 40.24 21.021 1 96.39 290 ASN A CA 1
ATOM 2203 C C . ASN A 1 290 ? 7.657 39.686 22.429 1 96.39 290 ASN A C 1
ATOM 2205 O O . ASN A 1 290 ? 6.907 38.812 22.867 1 96.39 290 ASN A O 1
ATOM 2209 N N . MET A 1 291 ? 8.588 40.241 23.138 1 96.89 291 MET A N 1
ATOM 2210 C CA . MET A 1 291 ? 9.059 39.655 24.39 1 96.89 291 MET A CA 1
ATOM 2211 C C . MET A 1 291 ? 8.287 40.217 25.579 1 96.89 291 MET A C 1
ATOM 2213 O O . MET A 1 291 ? 8.113 41.432 25.693 1 96.89 291 MET A O 1
ATOM 2217 N N . LEU A 1 292 ? 7.823 39.304 26.363 1 97.21 292 LEU A N 1
ATOM 2218 C CA . LEU A 1 292 ? 7.221 39.636 27.65 1 97.21 292 LEU A CA 1
ATOM 2219 C C . LEU A 1 292 ? 8.06 39.088 28.8 1 97.21 292 LEU A C 1
ATOM 2221 O O . LEU A 1 292 ? 8.838 38.15 28.614 1 97.21 292 LEU A O 1
ATOM 2225 N N . TRP A 1 293 ? 7.917 39.724 29.954 1 96.55 293 TRP A N 1
ATOM 2226 C CA . TRP A 1 293 ? 8.7 39.362 31.131 1 96.55 293 TRP A CA 1
ATOM 2227 C C . TRP A 1 293 ? 7.856 39.462 32.398 1 96.55 293 TRP A C 1
ATOM 2229 O O . TRP A 1 293 ? 6.747 40 32.371 1 96.55 293 TRP A O 1
ATOM 2239 N N . ALA A 1 294 ? 8.404 39.023 33.493 1 94.07 294 ALA A N 1
ATOM 2240 C CA . ALA A 1 294 ? 7.601 38.887 34.706 1 94.07 294 ALA A CA 1
ATOM 2241 C C . ALA A 1 294 ? 7.72 40.13 35.584 1 94.07 294 ALA A C 1
ATOM 2243 O O . ALA A 1 294 ? 6.746 40.545 36.217 1 94.07 294 ALA A O 1
ATOM 2244 N N . ASP A 1 295 ? 8.961 40.632 35.743 1 94.27 295 ASP A N 1
ATOM 2245 C CA . ASP A 1 295 ? 9.177 41.729 36.681 1 94.27 295 ASP A CA 1
ATOM 2246 C C . ASP A 1 295 ? 10.378 42.577 36.267 1 94.27 295 ASP A C 1
ATOM 2248 O O . ASP A 1 295 ? 10.9 42.425 35.16 1 94.27 295 ASP A O 1
ATOM 2252 N N . ASP A 1 296 ? 10.755 43.526 37.199 1 94.44 296 ASP A N 1
ATOM 2253 C CA . ASP A 1 296 ? 11.787 44.504 36.87 1 94.44 296 ASP A CA 1
ATOM 2254 C C . ASP A 1 296 ? 13.147 43.831 36.695 1 94.44 296 ASP A C 1
ATOM 2256 O O . ASP A 1 296 ? 13.963 44.271 35.882 1 94.44 296 ASP A O 1
ATOM 2260 N N . ALA A 1 297 ? 13.31 42.799 37.424 1 94.99 297 ALA A N 1
ATOM 2261 C CA . ALA A 1 297 ? 14.573 42.077 37.282 1 94.99 297 ALA A CA 1
ATOM 2262 C C . ALA A 1 297 ? 14.699 41.461 35.892 1 94.99 297 ALA A C 1
ATOM 2264 O O . ALA A 1 297 ? 15.768 41.511 35.279 1 94.99 297 ALA A O 1
ATOM 2265 N N . ASP A 1 298 ? 13.642 40.945 35.461 1 97.22 298 ASP A N 1
ATOM 2266 C CA . ASP A 1 298 ? 13.616 40.344 34.131 1 97.22 298 ASP A CA 1
ATOM 2267 C C . ASP A 1 298 ? 13.795 41.405 33.046 1 97.22 298 ASP A C 1
ATOM 2269 O O . ASP A 1 298 ? 14.478 41.17 32.047 1 97.22 298 ASP A O 1
ATOM 2273 N N . LYS A 1 299 ? 13.168 42.458 33.281 1 96.52 299 LYS A N 1
ATOM 2274 C CA . LYS A 1 299 ? 13.271 43.572 32.343 1 96.52 299 LYS A CA 1
ATOM 2275 C C . LYS A 1 299 ? 14.72 44.021 32.179 1 96.52 299 LYS A C 1
ATOM 2277 O O . LYS A 1 299 ? 15.166 44.302 31.065 1 96.52 299 LYS A O 1
ATOM 2282 N N . LYS A 1 300 ? 15.369 44.125 33.243 1 95.65 300 LYS A N 1
ATOM 2283 C CA . LYS A 1 300 ? 16.774 44.52 33.222 1 95.65 300 LYS A CA 1
ATOM 2284 C C . LYS A 1 300 ? 17.611 43.529 32.418 1 95.65 300 LYS A C 1
ATOM 2286 O O . LYS A 1 300 ? 18.499 43.928 31.661 1 95.65 300 LYS A O 1
ATOM 2291 N N . VAL A 1 301 ? 17.329 42.314 32.628 1 96.46 301 VAL A N 1
ATOM 2292 C CA . VAL A 1 301 ? 18.057 41.284 31.894 1 96.46 301 VAL A CA 1
ATOM 2293 C C . VAL A 1 301 ? 17.791 41.431 30.397 1 96.46 301 VAL A C 1
ATOM 2295 O O . VAL A 1 301 ? 18.715 41.34 29.585 1 96.46 301 VAL A O 1
ATOM 2298 N N . LEU A 1 302 ? 16.553 41.619 30.033 1 96.18 302 LEU A N 1
ATOM 2299 C CA . LEU A 1 302 ? 16.183 41.756 28.628 1 96.18 302 LEU A CA 1
ATOM 2300 C C . LEU A 1 302 ? 16.852 42.977 28.006 1 96.18 302 LEU A C 1
ATOM 2302 O O . LEU A 1 302 ? 17.303 42.927 26.86 1 96.18 302 LEU A O 1
ATOM 2306 N N . SER A 1 303 ? 16.826 44.04 28.778 1 95.5 303 SER A N 1
ATOM 2307 C CA . SER A 1 303 ? 17.457 45.269 28.309 1 95.5 303 SER A CA 1
ATOM 2308 C C . SER A 1 303 ? 18.943 45.059 28.039 1 95.5 303 SER A C 1
ATOM 2310 O O . SER A 1 303 ? 19.469 45.534 27.03 1 95.5 303 SER A O 1
ATOM 2312 N N . LYS A 1 304 ? 19.534 44.4 28.865 1 95.2 304 LYS A N 1
ATOM 2313 C CA . LYS A 1 304 ? 20.957 44.111 28.71 1 95.2 304 LYS A CA 1
ATOM 2314 C C . LYS A 1 304 ? 21.196 43.119 27.575 1 95.2 304 LYS A C 1
ATOM 2316 O O . LYS A 1 304 ? 22.144 43.268 26.802 1 95.2 304 LYS A O 1
ATOM 2321 N N . ALA A 1 305 ? 20.363 42.164 27.516 1 95.92 305 ALA A N 1
ATOM 2322 C CA . ALA A 1 305 ? 20.524 41.089 26.541 1 95.92 305 ALA A CA 1
ATOM 2323 C C . ALA A 1 305 ? 20.48 41.63 25.114 1 95.92 305 ALA A C 1
ATOM 2325 O O . ALA A 1 305 ? 21.203 41.15 24.239 1 95.92 305 ALA A O 1
ATOM 2326 N N . PHE A 1 306 ? 19.659 42.59 24.938 1 95.45 306 PHE A N 1
ATOM 2327 C CA . PHE A 1 306 ? 19.455 43.05 23.57 1 95.45 306 PHE A CA 1
ATOM 2328 C C . PHE A 1 306 ? 19.891 44.502 23.415 1 95.45 306 PHE A C 1
ATOM 2330 O O . PHE A 1 306 ? 19.68 45.111 22.364 1 95.45 306 PHE A O 1
ATOM 2337 N N . ASP A 1 307 ? 20.539 45.058 24.413 1 92.84 307 ASP A N 1
ATOM 2338 C CA . ASP A 1 307 ? 21.13 46.392 24.444 1 92.84 307 ASP A CA 1
ATOM 2339 C C . ASP A 1 307 ? 20.124 47.449 23.997 1 92.84 307 ASP A C 1
ATOM 2341 O O . ASP A 1 307 ? 20.393 48.218 23.072 1 92.84 307 ASP A O 1
ATOM 2345 N N . VAL A 1 308 ? 18.958 47.434 24.636 1 93.14 308 VAL A N 1
ATOM 2346 C CA . VAL A 1 308 ? 17.896 48.378 24.304 1 93.14 308 VAL A CA 1
ATOM 2347 C C . VAL A 1 308 ? 17.274 48.928 25.586 1 93.14 308 VAL A C 1
ATOM 2349 O O . VAL A 1 308 ? 17.341 48.289 26.639 1 93.14 308 VAL A O 1
ATOM 2352 N N . LYS A 1 309 ? 16.752 50.138 25.443 1 91.8 309 LYS A N 1
ATOM 2353 C CA . LYS A 1 309 ? 15.917 50.675 26.514 1 91.8 309 LYS A CA 1
ATOM 2354 C C . LYS A 1 309 ? 14.459 50.266 26.332 1 91.8 309 LYS A C 1
ATOM 2356 O O . LYS A 1 309 ? 13.902 50.402 25.241 1 91.8 309 LYS A O 1
ATOM 2361 N N . ILE A 1 310 ? 13.953 49.685 27.394 1 91.84 310 ILE A N 1
ATOM 2362 C CA . ILE A 1 310 ? 12.569 49.229 27.323 1 91.84 310 ILE A CA 1
ATOM 2363 C C . ILE A 1 310 ? 11.655 50.249 27.998 1 91.84 310 ILE A C 1
ATOM 2365 O O . ILE A 1 310 ? 11.635 50.357 29.226 1 91.84 310 ILE A O 1
ATOM 2369 N N . ASP A 1 311 ? 11.007 50.96 27.13 1 87.98 311 ASP A N 1
ATOM 2370 C CA . ASP A 1 311 ? 10.125 51.994 27.663 1 87.98 311 ASP A CA 1
ATOM 2371 C C . ASP A 1 311 ? 8.662 51.567 27.575 1 87.98 311 ASP A C 1
ATOM 2373 O O . ASP A 1 311 ? 7.773 52.277 28.051 1 87.98 311 ASP A O 1
ATOM 2377 N N . ASN A 1 312 ? 8.423 50.41 27.006 1 88.09 312 ASN A N 1
ATOM 2378 C CA . ASN A 1 312 ? 7.069 49.899 26.82 1 88.09 312 ASN A CA 1
ATOM 2379 C C . ASN A 1 312 ? 6.842 48.613 27.608 1 88.09 312 ASN A C 1
ATOM 2381 O O . ASN A 1 312 ? 7.726 48.163 28.339 1 88.09 312 ASN A O 1
ATOM 2385 N N . ASP A 1 313 ? 5.638 48.169 27.593 1 92.39 313 ASP A N 1
ATOM 2386 C CA . ASP A 1 313 ? 5.276 46.97 28.343 1 92.39 313 ASP A CA 1
ATOM 2387 C C . ASP A 1 313 ? 5.552 45.708 27.529 1 92.39 313 ASP A C 1
ATOM 2389 O O . ASP A 1 313 ? 5.152 44.61 27.922 1 92.39 313 ASP A O 1
ATOM 2393 N N . MET A 1 314 ? 6.259 45.9 26.424 1 95.5 314 MET A N 1
ATOM 2394 C CA . MET A 1 314 ? 6.661 44.802 25.55 1 95.5 314 MET A CA 1
ATOM 2395 C C . MET A 1 314 ? 7.894 45.179 24.734 1 95.5 314 MET A C 1
ATOM 2397 O O . MET A 1 314 ? 8.024 46.321 24.291 1 95.5 314 MET A O 1
ATOM 2401 N N . LEU A 1 315 ? 8.818 44.239 24.579 1 95.87 315 LEU A N 1
ATOM 2402 C CA . LEU A 1 315 ? 10.001 44.473 23.758 1 95.87 315 LEU A CA 1
ATOM 2403 C C . LEU A 1 315 ? 9.862 43.797 22.398 1 95.87 315 LEU A C 1
ATOM 2405 O O . LEU A 1 315 ? 9.652 42.585 22.321 1 95.87 315 LEU A O 1
ATOM 2409 N N . VAL A 1 316 ? 9.922 44.619 21.384 1 95.92 316 VAL A N 1
ATOM 2410 C CA . VAL A 1 316 ? 9.808 44.092 20.028 1 95.92 316 VAL A CA 1
ATOM 2411 C C . VAL A 1 316 ? 11.196 43.963 19.405 1 95.92 316 VAL A C 1
ATOM 2413 O O . VAL A 1 316 ? 11.965 44.926 19.382 1 95.92 316 VAL A O 1
ATOM 2416 N N . LEU A 1 317 ? 11.511 42.762 19.019 1 94.98 317 LEU A N 1
ATOM 2417 C CA . LEU A 1 317 ? 12.811 42.486 18.417 1 94.98 317 LEU A CA 1
ATOM 2418 C C . LEU A 1 317 ? 12.656 42.047 16.965 1 94.98 317 LEU A C 1
ATOM 2420 O O . LEU A 1 317 ? 12.239 40.918 16.694 1 94.98 317 LEU A O 1
ATOM 2424 N N . ASP A 1 318 ? 13.083 42.929 16.031 1 93.88 318 ASP A N 1
ATOM 2425 C CA . ASP A 1 318 ? 13.023 42.592 14.612 1 93.88 318 ASP A CA 1
ATOM 2426 C C . ASP A 1 318 ? 14.115 41.591 14.239 1 93.88 318 ASP A C 1
ATOM 2428 O O . ASP A 1 318 ? 15.253 41.706 14.699 1 93.88 318 ASP A O 1
ATOM 2432 N N . GLY A 1 319 ? 13.789 40.589 13.522 1 91.16 319 GLY A N 1
ATOM 2433 C CA . GLY A 1 319 ? 14.75 39.613 13.033 1 91.16 319 GLY A CA 1
ATOM 2434 C C . GLY A 1 319 ? 15.059 38.524 14.043 1 91.16 319 GLY A C 1
ATOM 2435 O O . GLY A 1 319 ? 15.887 37.648 13.784 1 91.16 319 GLY A O 1
ATOM 2436 N N . VAL A 1 320 ? 14.454 38.559 15.211 1 90.37 320 VAL A N 1
ATOM 2437 C CA . VAL A 1 320 ? 14.665 37.562 16.255 1 90.37 320 VAL A CA 1
ATOM 2438 C C . VAL A 1 320 ? 13.488 36.589 16.285 1 90.37 320 VAL A C 1
ATOM 2440 O O . VAL A 1 320 ? 12.34 36.999 16.469 1 90.37 320 VAL A O 1
ATOM 2443 N N . THR A 1 321 ? 13.801 35.296 15.981 1 87.84 321 THR A N 1
ATOM 2444 C CA . THR A 1 321 ? 12.715 34.323 15.94 1 87.84 321 THR A CA 1
ATOM 2445 C C . THR A 1 321 ? 13.094 33.057 16.702 1 87.84 321 THR A C 1
ATOM 2447 O O . THR A 1 321 ? 12.221 32.302 17.135 1 87.84 321 THR A O 1
ATOM 2450 N N . SER A 1 322 ? 14.417 32.855 16.952 1 85.07 322 SER A N 1
ATOM 2451 C CA . SER A 1 322 ? 14.889 31.576 17.471 1 85.07 322 SER A CA 1
ATOM 2452 C C . SER A 1 322 ? 15.213 31.669 18.958 1 85.07 322 SER A C 1
ATOM 2454 O O . SER A 1 322 ? 16.062 32.465 19.365 1 85.07 322 SER A O 1
ATOM 2456 N N . ARG A 1 323 ? 14.467 30.969 19.785 1 84.15 323 ARG A N 1
ATOM 2457 C CA . ARG A 1 323 ? 14.847 30.861 21.19 1 84.15 323 ARG A CA 1
ATOM 2458 C C . ARG A 1 323 ? 16.267 30.323 21.333 1 84.15 323 ARG A C 1
ATOM 2460 O O . ARG A 1 323 ? 17.064 30.859 22.107 1 84.15 323 ARG A O 1
ATOM 2467 N N . LYS A 1 324 ? 16.641 29.273 20.571 1 75.82 324 LYS A N 1
ATOM 2468 C CA . LYS A 1 324 ? 17.878 28.509 20.704 1 75.82 324 LYS A CA 1
ATOM 2469 C C . LYS A 1 324 ? 19.079 29.318 20.224 1 75.82 324 LYS A C 1
ATOM 2471 O O . LYS A 1 324 ? 20.163 29.234 20.805 1 75.82 324 LYS A O 1
ATOM 2476 N N . ARG A 1 325 ? 18.809 30.196 19.172 1 83.6 325 ARG A N 1
ATOM 2477 C CA . ARG A 1 325 ? 19.949 30.827 18.516 1 83.6 325 ARG A CA 1
ATOM 2478 C C . ARG A 1 325 ? 20.063 32.296 18.908 1 83.6 325 ARG A C 1
ATOM 2480 O O . ARG A 1 325 ? 21.146 32.881 18.839 1 83.6 325 ARG A O 1
ATOM 2487 N N . GLN A 1 326 ? 18.987 32.879 19.315 1 90.02 326 GLN A N 1
ATOM 2488 C CA . GLN A 1 326 ? 19.007 34.327 19.493 1 90.02 326 GLN A CA 1
ATOM 2489 C C . GLN A 1 326 ? 18.582 34.713 20.907 1 90.02 326 GLN A C 1
ATOM 2491 O O . GLN A 1 326 ? 19.353 35.328 21.646 1 90.02 326 GLN A O 1
ATOM 2496 N N . ILE A 1 327 ? 17.464 34.26 21.334 1 93.31 327 ILE A N 1
ATOM 2497 C CA . ILE A 1 327 ? 16.895 34.736 22.59 1 93.31 327 ILE A CA 1
ATOM 2498 C C . ILE A 1 327 ? 17.651 34.121 23.765 1 93.31 327 ILE A C 1
ATOM 2500 O O . ILE A 1 327 ? 18.132 34.838 24.645 1 93.31 327 ILE A O 1
ATOM 2504 N N . GLY A 1 328 ? 17.816 32.817 23.787 1 92.15 328 GLY A N 1
ATOM 2505 C CA . GLY A 1 328 ? 18.496 32.114 24.864 1 92.15 328 GLY A CA 1
ATOM 2506 C C . GLY A 1 328 ? 19.916 32.596 25.088 1 92.15 328 GLY A C 1
ATOM 2507 O O . GLY A 1 328 ? 20.263 33.033 26.188 1 92.15 328 GLY A O 1
ATOM 2508 N N . PRO A 1 329 ? 20.705 32.556 24.037 1 92.8 329 PRO A N 1
ATOM 2509 C CA . PRO A 1 329 ? 22.093 32.999 24.183 1 92.8 329 PRO A CA 1
ATOM 2510 C C . PRO A 1 329 ? 22.204 34.443 24.668 1 92.8 329 PRO A C 1
ATOM 2512 O O . PRO A 1 329 ? 23.073 34.759 25.484 1 92.8 329 PRO A O 1
ATOM 2515 N N . ALA A 1 330 ? 21.349 35.316 24.161 1 94.72 330 ALA A N 1
ATOM 2516 C CA . ALA A 1 330 ? 21.376 36.714 24.585 1 94.72 330 ALA A CA 1
ATOM 2517 C C . ALA A 1 330 ? 21.06 36.842 26.072 1 94.72 330 ALA A C 1
ATOM 2519 O O . ALA A 1 330 ? 21.714 37.603 26.789 1 94.72 330 ALA A O 1
ATOM 2520 N N . ILE A 1 331 ? 20.122 36.082 26.525 1 95.56 331 ILE A N 1
ATOM 2521 C CA . ILE A 1 331 ? 19.715 36.121 27.926 1 95.56 331 ILE A CA 1
ATOM 2522 C C . ILE A 1 331 ? 20.811 35.514 28.799 1 95.56 331 ILE A C 1
ATOM 2524 O O . ILE A 1 331 ? 21.125 36.042 29.869 1 95.56 331 ILE A O 1
ATOM 2528 N N . GLN A 1 332 ? 21.371 34.413 28.287 1 94.41 332 GLN A N 1
ATOM 2529 C CA . GLN A 1 332 ? 22.464 33.78 29.018 1 94.41 332 GLN A CA 1
ATOM 2530 C C . GLN A 1 332 ? 23.619 34.753 29.232 1 94.41 332 GLN A C 1
ATOM 2532 O O . GLN A 1 332 ? 24.109 34.907 30.353 1 94.41 332 GLN A O 1
ATOM 2537 N N . GLN A 1 333 ? 24.013 35.365 28.187 1 94.28 333 GLN A N 1
ATOM 2538 C CA . GLN A 1 333 ? 25.124 36.308 28.266 1 94.28 333 GLN A CA 1
ATOM 2539 C C . GLN A 1 333 ? 24.808 37.451 29.226 1 94.28 333 GLN A C 1
ATOM 2541 O O . GLN A 1 333 ? 25.675 37.888 29.986 1 94.28 333 GLN A O 1
ATOM 2546 N N . ALA A 1 334 ? 23.579 37.911 29.152 1 95.95 334 ALA A N 1
ATOM 2547 C CA . ALA A 1 334 ? 23.16 39.013 30.014 1 95.95 334 ALA A CA 1
ATOM 2548 C C . ALA A 1 334 ? 23.198 38.606 31.484 1 95.95 334 ALA A C 1
ATOM 2550 O O . ALA A 1 334 ? 23.68 39.36 32.332 1 95.95 334 ALA A O 1
ATOM 2551 N N . ILE A 1 335 ? 22.764 37.411 31.779 1 94.27 335 ILE A N 1
ATOM 2552 C CA . ILE A 1 335 ? 22.689 36.943 33.159 1 94.27 335 ILE A CA 1
ATOM 2553 C C . ILE A 1 335 ? 24.094 36.659 33.685 1 94.27 335 ILE A C 1
ATOM 2555 O O . ILE A 1 335 ? 24.405 36.964 34.839 1 94.27 335 ILE A O 1
ATOM 2559 N N . GLU A 1 336 ? 24.913 36.178 32.863 1 91.5 336 GLU A N 1
ATOM 2560 C CA . GLU A 1 336 ? 26.274 35.841 33.269 1 91.5 336 GLU A CA 1
ATOM 2561 C C . GLU A 1 336 ? 27.111 37.098 33.49 1 91.5 336 GLU A C 1
ATOM 2563 O O . GLU A 1 336 ? 28.118 37.063 34.201 1 91.5 336 GLU A O 1
ATOM 2568 N N . SER A 1 337 ? 26.644 38.134 32.91 1 90.16 337 SER A N 1
ATOM 2569 C CA . SER A 1 337 ? 27.389 39.383 33.033 1 90.16 337 SER A CA 1
ATOM 2570 C C . SER A 1 337 ? 26.834 40.249 34.16 1 90.16 337 SER A C 1
ATOM 2572 O O . SER A 1 337 ? 27.366 41.324 34.443 1 90.16 337 SER A O 1
ATOM 2574 N N . LEU A 1 338 ? 25.789 39.835 34.787 1 84.36 338 LEU A N 1
ATOM 2575 C CA . LEU A 1 338 ? 25.199 40.594 35.885 1 84.36 338 LEU A CA 1
ATOM 2576 C C . LEU A 1 338 ? 26.013 40.422 37.163 1 84.36 338 LEU A C 1
ATOM 2578 O O . LEU A 1 338 ? 26.5 39.327 37.451 1 84.36 338 LEU A O 1
ATOM 2582 N N . MET B 1 1 ? 25.204 51.232 -29.114 1 19.12 1 MET B N 1
ATOM 2583 C CA . MET B 1 1 ? 23.829 50.742 -29.092 1 19.12 1 MET B CA 1
ATOM 2584 C C . MET B 1 1 ? 23.792 49.239 -28.836 1 19.12 1 MET B C 1
ATOM 2586 O O . MET B 1 1 ? 23.701 48.447 -29.775 1 19.12 1 MET B O 1
ATOM 2590 N N . LYS B 1 2 ? 24.662 48.783 -27.925 1 23.78 2 LYS B N 1
ATOM 2591 C CA . LYS B 1 2 ? 25.067 47.416 -27.611 1 23.78 2 LYS B CA 1
ATOM 2592 C C . LYS B 1 2 ? 23.89 46.603 -27.078 1 23.78 2 LYS B C 1
ATOM 2594 O O . LYS B 1 2 ? 23.255 46.991 -26.096 1 23.78 2 LYS B O 1
ATOM 2599 N N . ARG B 1 3 ? 23.184 45.835 -28.019 1 25.13 3 ARG B N 1
ATOM 2600 C CA . ARG B 1 3 ? 22.036 44.958 -27.813 1 25.13 3 ARG B CA 1
ATOM 2601 C C . ARG B 1 3 ? 22.289 43.987 -26.665 1 25.13 3 ARG B C 1
ATOM 2603 O O . ARG B 1 3 ? 23.274 43.246 -26.677 1 25.13 3 ARG B O 1
ATOM 2610 N N . SER B 1 4 ? 21.946 44.38 -25.48 1 22.11 4 SER B N 1
ATOM 2611 C CA . SER B 1 4 ? 22.013 43.65 -24.218 1 22.11 4 SER B CA 1
ATOM 2612 C C . SER B 1 4 ? 21.225 42.347 -24.291 1 22.11 4 SER B C 1
ATOM 2614 O O . SER B 1 4 ? 20.017 42.358 -24.538 1 22.11 4 SER B O 1
ATOM 2616 N N . LEU B 1 5 ? 21.784 41.292 -24.913 1 26.18 5 LEU B N 1
ATOM 2617 C CA . LEU B 1 5 ? 21.217 39.951 -24.987 1 26.18 5 LEU B CA 1
ATOM 2618 C C . LEU B 1 5 ? 20.813 39.454 -23.603 1 26.18 5 LEU B C 1
ATOM 2620 O O . LEU B 1 5 ? 21.663 39.292 -22.725 1 26.18 5 LEU B O 1
ATOM 2624 N N . LEU B 1 6 ? 19.632 39.887 -23.17 1 27.85 6 LEU B N 1
ATOM 2625 C CA . LEU B 1 6 ? 18.984 39.406 -21.955 1 27.85 6 LEU B CA 1
ATOM 2626 C C . LEU B 1 6 ? 18.828 37.889 -21.986 1 27.85 6 LEU B C 1
ATOM 2628 O O . LEU B 1 6 ? 18.143 37.349 -22.858 1 27.85 6 LEU B O 1
ATOM 2632 N N . GLY B 1 7 ? 19.929 37.207 -21.714 1 25.01 7 GLY B N 1
ATOM 2633 C CA . GLY B 1 7 ? 19.903 35.757 -21.608 1 25.01 7 GLY B CA 1
ATOM 2634 C C . GLY B 1 7 ? 18.824 35.246 -20.672 1 25.01 7 GLY B C 1
ATOM 2635 O O . GLY B 1 7 ? 18.763 35.65 -19.509 1 25.01 7 GLY B O 1
ATOM 2636 N N . LEU B 1 8 ? 17.62 34.904 -21.187 1 25.52 8 LEU B N 1
ATOM 2637 C CA . LEU B 1 8 ? 16.47 34.281 -20.54 1 25.52 8 LEU B CA 1
ATOM 2638 C C . LEU B 1 8 ? 16.867 32.969 -19.872 1 25.52 8 LEU B C 1
ATOM 2640 O O . LEU B 1 8 ? 17.29 32.027 -20.546 1 25.52 8 LEU B O 1
ATOM 2644 N N . THR B 1 9 ? 17.409 33.068 -18.653 1 23.41 9 THR B N 1
ATOM 2645 C CA . THR B 1 9 ? 17.661 31.867 -17.864 1 23.41 9 THR B CA 1
ATOM 2646 C C . THR B 1 9 ? 16.379 31.058 -17.687 1 23.41 9 THR B C 1
ATOM 2648 O O . THR B 1 9 ? 15.398 31.553 -17.127 1 23.41 9 THR B O 1
ATOM 2651 N N . MET B 1 10 ? 16.094 30.171 -18.571 1 24.73 10 MET B N 1
ATOM 2652 C CA . MET B 1 10 ? 15.019 29.191 -18.449 1 24.73 10 MET B CA 1
ATOM 2653 C C . MET B 1 10 ? 15.154 28.395 -17.155 1 24.73 10 MET B C 1
ATOM 2655 O O . MET B 1 10 ? 16.174 27.744 -16.925 1 24.73 10 MET B O 1
ATOM 2659 N N . ILE B 1 11 ? 14.693 28.886 -16.071 1 23.29 11 ILE B N 1
ATOM 2660 C CA . ILE B 1 11 ? 14.607 28.083 -14.856 1 23.29 11 ILE B CA 1
ATOM 2661 C C . ILE B 1 11 ? 13.855 26.786 -15.146 1 23.29 11 ILE B C 1
ATOM 2663 O O . ILE B 1 11 ? 12.671 26.812 -15.492 1 23.29 11 ILE B O 1
ATOM 2667 N N . ALA B 1 12 ? 14.502 25.803 -15.538 1 28.54 12 ALA B N 1
ATOM 2668 C CA . ALA B 1 12 ? 13.949 24.453 -15.602 1 28.54 12 ALA B CA 1
ATOM 2669 C C . ALA B 1 12 ? 13.257 24.08 -14.293 1 28.54 12 ALA B C 1
ATOM 2671 O O . ALA B 1 12 ? 13.888 24.063 -13.234 1 28.54 12 ALA B O 1
ATOM 2672 N N . SER B 1 13 ? 12.045 24.387 -14.137 1 26.24 13 SER B N 1
ATOM 2673 C CA . SER B 1 13 ? 11.188 23.916 -13.054 1 26.24 13 SER B CA 1
ATOM 2674 C C . SER B 1 13 ? 11.392 22.428 -12.794 1 26.24 13 SER B C 1
ATOM 2676 O O . SER B 1 13 ? 11.031 21.592 -13.626 1 26.24 13 SER B O 1
ATOM 2678 N N . PHE B 1 14 ? 12.468 22.048 -12.253 1 29.37 14 PHE B N 1
ATOM 2679 C CA . PHE B 1 14 ? 12.627 20.666 -11.817 1 29.37 14 PHE B CA 1
ATOM 2680 C C . PHE B 1 14 ? 11.47 20.245 -10.919 1 29.37 14 PHE B C 1
ATOM 2682 O O . PHE B 1 14 ? 11.215 20.875 -9.89 1 29.37 14 PHE B O 1
ATOM 2689 N N . SER B 1 15 ? 10.391 19.856 -11.452 1 33.01 15 SER B N 1
ATOM 2690 C CA . SER B 1 15 ? 9.306 19.161 -10.767 1 33.01 15 SER B CA 1
ATOM 2691 C C . SER B 1 15 ? 9.845 18.185 -9.726 1 33.01 15 SER B C 1
ATOM 2693 O O . SER B 1 15 ? 10.503 17.202 -10.072 1 33.01 15 SER B O 1
ATOM 2695 N N . CYS B 1 16 ? 10.362 18.653 -8.667 1 32.79 16 CYS B N 1
ATOM 2696 C CA . CYS B 1 16 ? 10.869 17.808 -7.591 1 32.79 16 CYS B CA 1
ATOM 2697 C C . CYS B 1 16 ? 9.823 16.786 -7.161 1 32.79 16 CYS B C 1
ATOM 2699 O O . CYS B 1 16 ? 8.853 17.133 -6.484 1 32.79 16 CYS B O 1
ATOM 2701 N N . LEU B 1 17 ? 9.243 15.927 -7.927 1 41.08 17 LEU B N 1
ATOM 2702 C CA . LEU B 1 17 ? 8.657 14.75 -7.295 1 41.08 17 LEU B CA 1
ATOM 2703 C C . LEU B 1 17 ? 9.448 14.349 -6.054 1 41.08 17 LEU B C 1
ATOM 2705 O O . LEU B 1 17 ? 10.651 14.603 -5.971 1 41.08 17 LEU B O 1
ATOM 2709 N N . ALA B 1 18 ? 8.881 14.329 -4.949 1 45.55 18 ALA B N 1
ATOM 2710 C CA . ALA B 1 18 ? 9.591 13.728 -3.822 1 45.55 18 ALA B CA 1
ATOM 2711 C C . ALA B 1 18 ? 10.644 12.735 -4.305 1 45.55 18 ALA B C 1
ATOM 2713 O O . ALA B 1 18 ? 10.358 11.875 -5.142 1 45.55 18 ALA B O 1
ATOM 2714 N N . GLU B 1 19 ? 11.792 13.003 -4.298 1 57.1 19 GLU B N 1
ATOM 2715 C CA . GLU B 1 19 ? 12.973 12.271 -4.746 1 57.1 19 GLU B CA 1
ATOM 2716 C C . GLU B 1 19 ? 12.828 10.775 -4.48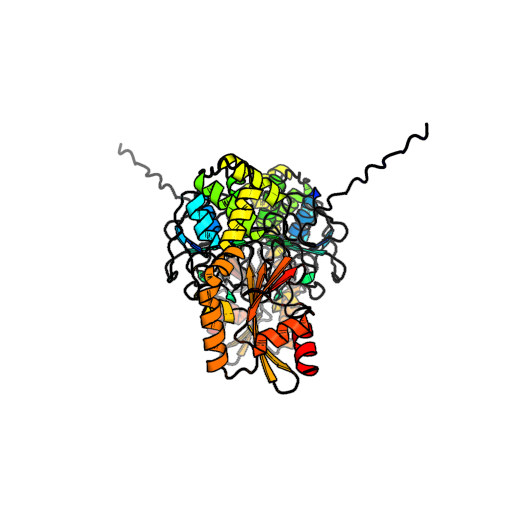3 1 57.1 19 GLU B C 1
ATOM 2718 O O . GLU B 1 19 ? 12.638 10.356 -3.34 1 57.1 19 GLU B O 1
ATOM 2723 N N . GLY B 1 20 ? 12.149 10.055 -5.516 1 77.02 20 GLY B N 1
ATOM 2724 C CA . GLY B 1 20 ? 12.473 8.638 -5.483 1 77.02 20 GLY B CA 1
ATOM 2725 C C . GLY B 1 20 ? 11.323 7.753 -5.925 1 77.02 20 GLY B C 1
ATOM 2726 O O . GLY B 1 20 ? 11.533 6.747 -6.607 1 77.02 20 GLY B O 1
ATOM 2727 N N . ALA B 1 21 ? 9.886 8.307 -5.663 1 91.77 21 ALA B N 1
ATOM 2728 C CA . ALA B 1 21 ? 8.8 7.394 -6.009 1 91.77 21 ALA B CA 1
ATOM 2729 C C . ALA B 1 21 ? 8.476 7.467 -7.499 1 91.77 21 ALA B C 1
ATOM 2731 O O . ALA B 1 21 ? 8.487 8.549 -8.091 1 91.77 21 ALA B O 1
ATOM 2732 N N . LEU B 1 22 ? 8.153 6.398 -8.106 1 95.47 22 LEU B N 1
ATOM 2733 C CA . LEU B 1 22 ? 7.766 6.325 -9.51 1 95.47 22 LEU B CA 1
ATOM 2734 C C . LEU B 1 22 ? 6.364 6.886 -9.718 1 95.47 22 LEU B C 1
ATOM 2736 O O . LEU B 1 22 ? 5.458 6.612 -8.927 1 95.47 22 LEU B O 1
ATOM 2740 N N . ASP B 1 23 ? 6.187 7.679 -10.749 1 95.18 23 ASP B N 1
ATOM 2741 C CA . ASP B 1 23 ? 4.865 8.174 -11.121 1 95.18 23 ASP B CA 1
ATOM 2742 C C . ASP B 1 23 ? 4.139 7.178 -12.023 1 95.18 23 ASP B C 1
ATOM 2744 O O . ASP B 1 23 ? 4.519 6.99 -13.18 1 95.18 23 ASP B O 1
ATOM 2748 N N . LEU B 1 24 ? 3.038 6.602 -11.548 1 95.3 24 LEU B N 1
ATOM 2749 C CA . LEU B 1 24 ? 2.325 5.591 -12.322 1 95.3 24 LEU B CA 1
ATOM 2750 C C . LEU B 1 24 ? 1.247 6.232 -13.19 1 95.3 24 LEU B C 1
ATOM 2752 O O . LEU B 1 24 ? 0.534 5.536 -13.916 1 95.3 24 LEU B O 1
ATOM 2756 N N . THR B 1 25 ? 1.108 7.533 -13.116 1 93.07 25 THR B N 1
ATOM 2757 C CA . THR B 1 25 ? 0.05 8.244 -13.826 1 93.07 25 THR B CA 1
ATOM 2758 C C . THR B 1 25 ? 0.617 9.007 -15.019 1 93.07 25 THR B C 1
ATOM 2760 O O . THR B 1 25 ? -0.012 9.072 -16.077 1 93.07 25 THR B O 1
ATOM 2763 N N . THR B 1 26 ? 1.775 9.652 -14.796 1 94.27 26 THR B N 1
ATOM 2764 C CA . THR B 1 26 ? 2.439 10.4 -15.858 1 94.27 26 THR B CA 1
ATOM 2765 C C . THR B 1 26 ? 3.838 9.848 -16.114 1 94.27 26 THR B C 1
ATOM 2767 O O . THR B 1 26 ? 4.8 10.25 -15.456 1 94.27 26 THR B O 1
ATOM 2770 N N . LEU B 1 27 ? 4.009 9.156 -17.169 1 93.96 27 LEU B N 1
ATOM 2771 C CA . LEU B 1 27 ? 5.211 8.378 -17.446 1 93.96 27 LEU B CA 1
ATOM 2772 C C . LEU B 1 27 ? 6.409 9.294 -17.678 1 93.96 27 LEU B C 1
ATOM 2774 O O . LEU B 1 27 ? 7.537 8.95 -17.319 1 93.96 27 LEU B O 1
ATOM 2778 N N . SER B 1 28 ? 6.171 10.449 -18.231 1 92.69 28 SER B N 1
ATOM 2779 C CA . SER B 1 28 ? 7.246 11.364 -18.602 1 92.69 28 SER B CA 1
ATOM 2780 C C . SER B 1 28 ? 7.93 11.942 -17.367 1 92.69 28 SER B C 1
ATOM 2782 O O . SER B 1 28 ? 9.024 12.502 -17.463 1 92.69 28 SER B O 1
ATOM 2784 N N . ASN B 1 29 ? 7.265 11.804 -16.237 1 92.4 29 ASN B N 1
ATOM 2785 C CA . ASN B 1 29 ? 7.839 12.309 -14.994 1 92.4 29 ASN B CA 1
ATOM 2786 C C . ASN B 1 29 ? 8.96 11.406 -14.488 1 92.4 29 ASN B C 1
ATOM 2788 O O . ASN B 1 29 ? 9.71 11.787 -13.587 1 92.4 29 ASN B O 1
ATOM 2792 N N . ASN B 1 30 ? 9.071 10.21 -15.069 1 93.32 30 ASN B N 1
ATOM 2793 C CA . ASN B 1 30 ? 9.946 9.185 -14.509 1 93.32 30 ASN B CA 1
ATOM 2794 C C . ASN B 1 30 ? 11.317 9.191 -15.18 1 93.32 30 ASN B C 1
ATOM 2796 O O . ASN B 1 30 ? 11.42 9.404 -16.389 1 93.32 30 ASN B O 1
ATOM 2800 N N . ASN B 1 31 ? 12.336 9.07 -14.335 1 91.54 31 ASN B N 1
ATOM 2801 C CA . ASN B 1 31 ? 13.643 8.621 -14.804 1 91.54 31 ASN B CA 1
ATOM 2802 C C . ASN B 1 31 ? 13.831 7.122 -14.59 1 91.54 31 ASN B C 1
ATOM 2804 O O . ASN B 1 31 ? 13.934 6.661 -13.452 1 91.54 31 ASN B O 1
ATOM 2808 N N . THR B 1 32 ? 13.979 6.357 -15.707 1 94.53 32 THR B N 1
ATOM 2809 C CA . THR B 1 32 ? 13.928 4.906 -15.561 1 94.53 32 THR B CA 1
ATOM 2810 C C . THR B 1 32 ? 15.265 4.277 -15.94 1 94.53 32 THR B C 1
ATOM 2812 O O . THR B 1 32 ? 15.347 3.068 -16.165 1 94.53 32 THR B O 1
ATOM 2815 N N . ASP B 1 33 ? 16.323 5.031 -16.02 1 93.13 33 ASP B N 1
ATOM 2816 C CA . ASP B 1 33 ? 17.617 4.532 -16.475 1 93.13 33 ASP B CA 1
ATOM 2817 C C . ASP B 1 33 ? 18.17 3.484 -15.512 1 93.13 33 ASP B C 1
ATOM 2819 O O . ASP B 1 33 ? 18.817 2.524 -15.935 1 93.13 33 ASP B O 1
ATOM 2823 N N . ASN B 1 34 ? 17.942 3.614 -14.285 1 95.2 34 ASN B N 1
ATOM 2824 C CA . ASN B 1 34 ? 18.466 2.697 -13.278 1 95.2 34 ASN B CA 1
ATOM 2825 C C . ASN B 1 34 ? 17.347 1.926 -12.585 1 95.2 34 ASN B C 1
ATOM 2827 O O . ASN B 1 34 ? 17.522 1.44 -11.467 1 95.2 34 ASN B O 1
ATOM 2831 N N . LEU B 1 35 ? 16.267 1.825 -13.295 1 97.69 35 LEU B N 1
ATOM 2832 C CA . LEU B 1 35 ? 15.103 1.151 -12.731 1 97.69 35 LEU B CA 1
ATOM 2833 C C . LEU B 1 35 ? 15.077 -0.319 -13.135 1 97.69 35 LEU B C 1
ATOM 2835 O O . LEU B 1 35 ? 15.259 -0.648 -14.309 1 97.69 35 LEU B O 1
ATOM 2839 N N . VAL B 1 36 ? 14.888 -1.221 -12.157 1 98.39 36 VAL B N 1
ATOM 2840 C CA . VAL B 1 36 ? 14.704 -2.648 -12.399 1 98.39 36 VAL B CA 1
ATOM 2841 C C . VAL B 1 36 ? 13.413 -3.123 -11.736 1 98.39 36 VAL B C 1
ATOM 2843 O O . VAL B 1 36 ? 13.162 -2.823 -10.566 1 98.39 36 VAL B O 1
ATOM 2846 N N . TRP B 1 37 ? 12.599 -3.766 -12.499 1 98.59 37 TRP B N 1
ATOM 2847 C CA . TRP B 1 37 ? 11.409 -4.418 -11.96 1 98.59 37 TRP B CA 1
ATOM 2848 C C . TRP B 1 37 ? 11.714 -5.854 -11.548 1 98.59 37 TRP B C 1
ATOM 2850 O O . TRP B 1 37 ? 12.278 -6.624 -12.328 1 98.59 37 TRP B O 1
ATOM 2860 N N . VAL B 1 38 ? 11.323 -6.252 -10.311 1 97.92 38 VAL B N 1
ATOM 2861 C CA . VAL B 1 38 ? 11.648 -7.582 -9.806 1 97.92 38 VAL B CA 1
ATOM 2862 C C . VAL B 1 38 ? 10.438 -8.172 -9.085 1 97.92 38 VAL B C 1
ATOM 2864 O O . VAL B 1 38 ? 9.667 -7.444 -8.456 1 97.92 38 VAL B O 1
ATOM 2867 N N . GLY B 1 39 ? 10.217 -9.457 -9.238 1 96.54 39 GLY B N 1
ATOM 2868 C CA . GLY B 1 39 ? 9.197 -10.194 -8.509 1 96.54 39 GLY B CA 1
ATOM 2869 C C . GLY B 1 39 ? 9.734 -10.892 -7.273 1 96.54 39 GLY B C 1
ATOM 2870 O O . GLY B 1 39 ? 10.857 -10.623 -6.84 1 96.54 39 GLY B O 1
ATOM 2871 N N . HIS B 1 40 ? 8.874 -11.699 -6.641 1 92.33 40 HIS B N 1
ATOM 2872 C CA . HIS B 1 40 ? 9.236 -12.369 -5.397 1 92.33 40 HIS B CA 1
ATOM 2873 C C . HIS B 1 40 ? 10.257 -13.474 -5.644 1 92.33 40 HIS B C 1
ATOM 2875 O O . HIS B 1 40 ? 10.567 -13.795 -6.793 1 92.33 40 HIS B O 1
ATOM 2881 N N . LEU B 1 41 ? 10.618 -14.012 -4.44 1 87.92 41 LEU B N 1
ATOM 2882 C CA . LEU B 1 41 ? 11.565 -15.121 -4.498 1 87.92 41 LEU B CA 1
ATOM 2883 C C . LEU B 1 41 ? 10.927 -16.347 -5.142 1 87.92 41 LEU B C 1
ATOM 2885 O O . LEU B 1 41 ? 9.732 -16.596 -4.966 1 87.92 41 LEU B O 1
ATOM 2889 N N . SER B 1 42 ? 11.494 -17.085 -6.064 1 84.89 42 SER B N 1
ATOM 2890 C CA . SER B 1 42 ? 10.979 -18.226 -6.815 1 84.89 42 SER B CA 1
ATOM 2891 C C . SER B 1 42 ? 9.853 -17.806 -7.754 1 84.89 42 SER B C 1
ATOM 2893 O O . SER B 1 42 ? 8.693 -18.163 -7.538 1 84.89 42 SER B O 1
ATOM 2895 N N . PRO B 1 43 ? 10.153 -17.128 -8.679 1 93.14 43 PRO B N 1
ATOM 2896 C CA . PRO B 1 43 ? 9.166 -16.476 -9.542 1 93.14 43 PRO B CA 1
ATOM 2897 C C . PRO B 1 43 ? 8.227 -17.47 -10.221 1 93.14 43 PRO B C 1
ATOM 2899 O O . PRO B 1 43 ? 8.683 -18.362 -10.942 1 93.14 43 PRO B O 1
ATOM 2902 N N . ASP B 1 44 ? 6.982 -17.35 -9.874 1 91.19 44 ASP B N 1
ATOM 2903 C CA . ASP B 1 44 ? 5.983 -18.069 -10.658 1 91.19 44 ASP B CA 1
ATOM 2904 C C . ASP B 1 44 ? 5.629 -17.304 -11.931 1 91.19 44 ASP B C 1
ATOM 2906 O O . ASP B 1 44 ? 6.296 -16.327 -12.28 1 91.19 44 ASP B O 1
ATOM 2910 N N . THR B 1 45 ? 4.68 -17.758 -12.695 1 97.2 45 THR B N 1
ATOM 2911 C CA . THR B 1 45 ? 4.41 -17.198 -14.014 1 97.2 45 THR B CA 1
ATOM 2912 C C . THR B 1 45 ? 3.938 -15.751 -13.901 1 97.2 45 THR B C 1
ATOM 2914 O O . THR B 1 45 ? 4.339 -14.898 -14.695 1 97.2 45 THR B O 1
ATOM 2917 N N . ASP B 1 46 ? 3.05 -15.423 -12.946 1 97.84 46 ASP B N 1
ATOM 2918 C CA . ASP B 1 46 ? 2.594 -14.049 -12.758 1 97.84 46 ASP B CA 1
ATOM 2919 C C . ASP B 1 46 ? 3.76 -13.124 -12.421 1 97.84 46 ASP B C 1
ATOM 2921 O O . ASP B 1 46 ? 3.891 -12.044 -13.001 1 97.84 46 ASP B O 1
ATOM 2925 N N . SER B 1 47 ? 4.593 -13.534 -11.524 1 97.24 47 SER B N 1
ATOM 2926 C CA . SER B 1 47 ? 5.771 -12.759 -11.149 1 97.24 47 SER B CA 1
ATOM 2927 C C . SER B 1 47 ? 6.705 -12.563 -12.338 1 97.24 47 SER B C 1
ATOM 2929 O O . SER B 1 47 ? 7.15 -11.444 -12.606 1 97.24 47 SER B O 1
ATOM 2931 N N . ALA B 1 48 ? 6.977 -13.616 -13.076 1 98.05 48 ALA B N 1
ATOM 2932 C CA . ALA B 1 48 ? 7.94 -13.604 -14.174 1 98.05 48 ALA B CA 1
ATOM 2933 C C . ALA B 1 48 ? 7.443 -12.739 -15.329 1 98.05 48 ALA B C 1
ATOM 2935 O O . ALA B 1 48 ? 8.237 -12.08 -16.005 1 98.05 48 ALA B O 1
ATOM 2936 N N . VAL B 1 49 ? 6.192 -12.72 -15.573 1 98.72 49 VAL B N 1
ATOM 2937 C CA . VAL B 1 49 ? 5.643 -11.979 -16.703 1 98.72 49 VAL B CA 1
ATOM 2938 C C . VAL B 1 49 ? 5.361 -10.537 -16.287 1 98.72 49 VAL B C 1
ATOM 2940 O O . VAL B 1 49 ? 5.524 -9.61 -17.085 1 98.72 49 VAL B O 1
ATOM 2943 N N . SER B 1 50 ? 4.979 -10.326 -15.047 1 98.77 50 SER B N 1
ATOM 2944 C CA . SER B 1 50 ? 4.616 -8.993 -14.579 1 98.77 50 SER B CA 1
ATOM 2945 C C . SER B 1 50 ? 5.809 -8.044 -14.631 1 98.77 50 SER B C 1
ATOM 2947 O O . SER B 1 50 ? 5.648 -6.847 -14.878 1 98.77 50 SER B O 1
ATOM 2949 N N . VAL B 1 51 ? 7.034 -8.58 -14.398 1 98.75 51 VAL B N 1
ATOM 2950 C CA . VAL B 1 51 ? 8.193 -7.699 -14.502 1 98.75 51 VAL B CA 1
ATOM 2951 C C . VAL B 1 51 ? 8.362 -7.236 -15.947 1 98.75 51 VAL B C 1
ATOM 2953 O O . VAL B 1 51 ? 8.798 -6.11 -16.198 1 98.75 51 VAL B O 1
ATOM 2956 N N . ILE B 1 52 ? 8.014 -8.021 -16.942 1 98.81 52 ILE B N 1
ATOM 2957 C CA . ILE B 1 52 ? 8.078 -7.664 -18.356 1 98.81 52 ILE B CA 1
ATOM 2958 C C . ILE B 1 52 ? 7.019 -6.611 -18.671 1 98.81 52 ILE B C 1
ATOM 2960 O O . ILE B 1 52 ? 7.308 -5.607 -19.327 1 98.81 52 ILE B O 1
ATOM 2964 N N . LEU B 1 53 ? 5.78 -6.853 -18.196 1 98.85 53 LEU B N 1
ATOM 2965 C CA . LEU B 1 53 ? 4.696 -5.899 -18.403 1 98.85 53 LEU B CA 1
ATOM 2966 C C . LEU B 1 53 ? 5.048 -4.539 -17.811 1 98.85 53 LEU B C 1
ATOM 2968 O O . LEU B 1 53 ? 4.892 -3.51 -18.473 1 98.85 53 LEU B O 1
ATOM 2972 N N . ALA B 1 54 ? 5.543 -4.567 -16.604 1 98.84 54 ALA B N 1
ATOM 2973 C CA . ALA B 1 54 ? 5.882 -3.32 -15.923 1 98.84 54 ALA B CA 1
ATOM 2974 C C . ALA B 1 54 ? 6.974 -2.565 -16.675 1 98.84 54 ALA B C 1
ATOM 2976 O O . ALA B 1 54 ? 6.88 -1.35 -16.865 1 98.84 54 ALA B O 1
ATOM 2977 N N . SER B 1 55 ? 8 -3.301 -17.055 1 98.66 55 SER B N 1
ATOM 2978 C CA . SER B 1 55 ? 9.096 -2.683 -17.795 1 98.66 55 SER B CA 1
ATOM 2979 C C . SER B 1 55 ? 8.605 -2.078 -19.106 1 98.66 55 SER B C 1
ATOM 2981 O O . SER B 1 55 ? 9.049 -0.998 -19.501 1 98.66 55 SER B O 1
ATOM 2983 N N . HIS B 1 56 ? 7.738 -2.748 -19.757 1 98.63 56 HIS B N 1
ATOM 2984 C CA . HIS B 1 56 ? 7.211 -2.254 -21.024 1 98.63 56 HIS B CA 1
ATOM 2985 C C . HIS B 1 56 ? 6.377 -0.994 -20.82 1 98.63 56 HIS B C 1
ATOM 2987 O O . HIS B 1 56 ? 6.431 -0.07 -21.635 1 98.63 56 HIS B O 1
ATOM 2993 N N . ILE B 1 57 ? 5.591 -0.95 -19.784 1 98.66 57 ILE B N 1
ATOM 2994 C CA . ILE B 1 57 ? 4.649 0.138 -19.547 1 98.66 57 ILE B CA 1
ATOM 2995 C C . ILE B 1 57 ? 5.392 1.353 -18.997 1 98.66 57 ILE B C 1
ATOM 2997 O O . ILE B 1 57 ? 5.172 2.48 -19.447 1 98.66 57 ILE B O 1
ATOM 3001 N N . TYR B 1 58 ? 6.322 1.134 -18.012 1 98.17 58 TYR B N 1
ATOM 3002 C CA . TYR B 1 58 ? 6.84 2.235 -17.208 1 98.17 58 TYR B CA 1
ATOM 3003 C C . TYR B 1 58 ? 8.314 2.482 -17.505 1 98.17 58 TYR B C 1
ATOM 3005 O O . TYR B 1 58 ? 8.906 3.434 -16.992 1 98.17 58 TYR B O 1
ATOM 3013 N N . GLY B 1 59 ? 8.883 1.591 -18.28 1 97.71 59 GLY B N 1
ATOM 3014 C CA . GLY B 1 59 ? 10.314 1.679 -18.522 1 97.71 59 GLY B CA 1
ATOM 3015 C C . GLY B 1 59 ? 11.137 0.875 -17.534 1 97.71 59 GLY B C 1
ATOM 3016 O O . GLY B 1 59 ? 10.586 0.229 -16.64 1 97.71 59 GLY B O 1
ATOM 3017 N N . GLY B 1 60 ? 12.468 0.839 -17.749 1 98 60 GLY B N 1
ATOM 3018 C CA . GLY B 1 60 ? 13.368 0.07 -16.904 1 98 60 GLY B CA 1
ATOM 3019 C C . GLY B 1 60 ? 13.627 -1.331 -17.427 1 98 60 GLY B C 1
ATOM 3020 O O . GLY B 1 60 ? 13.273 -1.65 -18.564 1 98 60 GLY B O 1
ATOM 3021 N N . GLU B 1 61 ? 14.216 -2.106 -16.58 1 97.92 61 GLU B N 1
ATOM 3022 C CA . GLU B 1 61 ? 14.616 -3.464 -16.935 1 97.92 61 GLU B CA 1
ATOM 3023 C C . GLU B 1 61 ? 13.802 -4.499 -16.164 1 97.92 61 GLU B C 1
ATOM 3025 O O . GLU B 1 61 ? 13.495 -4.303 -14.987 1 97.92 61 GLU B O 1
ATOM 3030 N N . ALA B 1 62 ? 13.441 -5.56 -16.838 1 98.48 62 ALA B N 1
ATOM 3031 C CA . ALA B 1 62 ? 12.819 -6.71 -16.186 1 98.48 62 ALA B CA 1
ATOM 3032 C C . ALA B 1 62 ? 13.872 -7.705 -15.709 1 98.48 62 ALA B C 1
ATOM 3034 O O . ALA B 1 62 ? 14.813 -8.023 -16.441 1 98.48 62 ALA B O 1
ATOM 3035 N N . ALA B 1 63 ? 13.695 -8.191 -14.475 1 98.27 63 ALA B N 1
ATOM 3036 C CA . ALA B 1 63 ? 14.643 -9.177 -13.964 1 98.27 63 ALA B CA 1
ATOM 3037 C C . ALA B 1 63 ? 13.94 -10.213 -13.091 1 98.27 63 ALA B C 1
ATOM 3039 O O . ALA B 1 63 ? 12.948 -9.904 -12.428 1 98.27 63 ALA B O 1
ATOM 3040 N N . LEU B 1 64 ? 14.511 -11.397 -13.106 1 96.98 64 LEU B N 1
ATOM 3041 C CA . LEU B 1 64 ? 14.051 -12.461 -12.221 1 96.98 64 LEU B CA 1
ATOM 3042 C C . LEU B 1 64 ? 15.038 -12.685 -11.08 1 96.98 64 LEU B C 1
ATOM 3044 O O . LEU B 1 64 ? 16.237 -12.442 -11.235 1 96.98 64 LEU B O 1
ATOM 3048 N N . THR B 1 65 ? 14.511 -13.089 -9.938 1 94.61 65 THR B N 1
ATOM 3049 C CA . THR B 1 65 ? 15.361 -13.396 -8.793 1 94.61 65 THR B CA 1
ATOM 3050 C C . THR B 1 65 ? 15.847 -14.841 -8.852 1 94.61 65 THR B C 1
ATOM 3052 O O . THR B 1 65 ? 16.779 -15.218 -8.139 1 94.61 65 THR B O 1
ATOM 3055 N N . GLY B 1 66 ? 15.223 -15.682 -9.684 1 91.71 66 GLY B N 1
ATOM 3056 C CA . GLY B 1 66 ? 15.543 -17.08 -9.929 1 91.71 66 GLY B CA 1
ATOM 3057 C C . GLY B 1 66 ? 15.051 -17.577 -11.275 1 91.71 66 GLY B C 1
ATOM 3058 O O . GLY B 1 66 ? 14.369 -16.851 -12 1 91.71 66 GLY B O 1
ATOM 3059 N N . GLU B 1 67 ? 15.341 -18.774 -11.537 1 89.07 67 GLU B N 1
ATOM 3060 C CA . GLU B 1 67 ? 14.955 -19.345 -12.824 1 89.07 67 GLU B CA 1
ATOM 3061 C C . GLU B 1 67 ? 13.438 -19.457 -12.945 1 89.07 67 GLU B C 1
ATOM 3063 O O . GLU B 1 67 ? 12.75 -19.74 -11.962 1 89.07 67 GLU B O 1
ATOM 3068 N N . ALA B 1 68 ? 13.007 -19.276 -14.179 1 90.68 68 ALA B N 1
ATOM 3069 C CA . ALA B 1 68 ? 11.581 -19.442 -14.447 1 90.68 68 ALA B CA 1
ATOM 3070 C C . ALA B 1 68 ? 11.147 -20.889 -14.229 1 90.68 68 ALA B C 1
ATOM 3072 O O . ALA B 1 68 ? 11.881 -21.821 -14.567 1 90.68 68 ALA B O 1
ATOM 3073 N N . ASN B 1 69 ? 10.053 -21.122 -13.641 1 86.53 69 ASN B N 1
ATOM 3074 C CA . ASN B 1 69 ? 9.524 -22.47 -13.455 1 86.53 69 ASN B CA 1
ATOM 3075 C C . ASN B 1 69 ? 9.022 -23.061 -14.769 1 86.53 69 ASN B C 1
ATOM 3077 O O . ASN B 1 69 ? 8.968 -22.368 -15.786 1 86.53 69 ASN B O 1
ATOM 3081 N N . PRO B 1 70 ? 8.695 -24.308 -14.844 1 88.31 70 PRO B N 1
ATOM 3082 C CA . PRO B 1 70 ? 8.326 -24.966 -16.099 1 88.31 70 PRO B CA 1
ATOM 3083 C C . PRO B 1 70 ? 7.114 -24.322 -16.769 1 88.31 70 PRO B C 1
ATOM 3085 O O . PRO B 1 70 ? 7.077 -24.198 -17.996 1 88.31 70 PRO B O 1
ATOM 3088 N N . GLU B 1 71 ? 6.198 -23.9 -15.99 1 92.38 71 GLU B N 1
ATOM 3089 C CA . GLU B 1 71 ? 5.031 -23.23 -16.555 1 92.38 71 GLU B CA 1
ATOM 3090 C C . GLU B 1 71 ? 5.424 -21.932 -17.255 1 92.38 71 GLU B C 1
ATOM 3092 O O . GLU B 1 71 ? 4.98 -21.664 -18.373 1 92.38 71 GLU B O 1
ATOM 3097 N N . SER B 1 72 ? 6.267 -21.14 -16.576 1 96.53 72 SER B N 1
ATOM 3098 C CA . SER B 1 72 ? 6.729 -19.877 -17.144 1 96.53 72 SER B CA 1
ATOM 3099 C C . SER B 1 72 ? 7.527 -20.106 -18.423 1 96.53 72 SER B C 1
ATOM 3101 O O . SER B 1 72 ? 7.372 -19.367 -19.398 1 96.53 72 SER B O 1
ATOM 3103 N N . LYS B 1 73 ? 8.358 -21.073 -18.415 1 94.38 73 LYS B N 1
ATOM 3104 C CA . LYS B 1 73 ? 9.152 -21.394 -19.598 1 94.38 73 LYS B CA 1
ATOM 3105 C C . LYS B 1 73 ? 8.258 -21.754 -20.78 1 94.38 73 LYS B C 1
ATOM 3107 O O . LYS B 1 73 ? 8.508 -21.325 -21.908 1 94.38 73 LYS B O 1
ATOM 3112 N N . PHE B 1 74 ? 7.264 -22.574 -20.505 1 95.06 74 PHE B N 1
ATOM 3113 C CA . PHE B 1 74 ? 6.299 -22.909 -21.546 1 95.06 74 PHE B CA 1
ATOM 3114 C C . PHE B 1 74 ? 5.669 -21.648 -22.127 1 95.06 74 PHE B C 1
ATOM 3116 O O . PHE B 1 74 ? 5.567 -21.505 -23.347 1 95.06 74 PHE B O 1
ATOM 3123 N N . VAL B 1 75 ? 5.221 -20.692 -21.238 1 98.08 75 VAL B N 1
ATOM 3124 C CA . VAL B 1 75 ? 4.558 -19.464 -21.664 1 98.08 75 VAL B CA 1
ATOM 3125 C C . VAL B 1 75 ? 5.498 -18.648 -22.547 1 98.08 75 VAL B C 1
ATOM 3127 O O . VAL B 1 75 ? 5.097 -18.16 -23.607 1 98.08 75 VAL B O 1
ATOM 3130 N N . PHE B 1 76 ? 6.751 -18.514 -22.122 1 98.17 76 PHE B N 1
ATOM 3131 C CA . PHE B 1 76 ? 7.718 -17.746 -22.897 1 98.17 76 PHE B CA 1
ATOM 3132 C C . PHE B 1 76 ? 7.931 -18.371 -24.27 1 98.17 76 PHE B C 1
ATOM 3134 O O . PHE B 1 76 ? 7.938 -17.669 -25.284 1 98.17 76 PHE B O 1
ATOM 3141 N N . GLU B 1 77 ? 8.048 -19.666 -24.27 1 97.09 77 GLU B N 1
ATOM 3142 C CA . GLU B 1 77 ? 8.25 -20.368 -25.534 1 97.09 77 GLU B CA 1
ATOM 3143 C C . GLU B 1 77 ? 7.029 -20.235 -26.441 1 97.09 77 GLU B C 1
ATOM 3145 O O . GLU B 1 77 ? 7.159 -19.89 -27.617 1 97.09 77 GLU B O 1
ATOM 3150 N N . PHE B 1 78 ? 5.928 -20.536 -25.877 1 97.2 78 PHE B N 1
ATOM 3151 C CA . PHE B 1 78 ? 4.68 -20.487 -26.63 1 97.2 78 PHE B CA 1
ATOM 3152 C C . PHE B 1 78 ? 4.454 -19.097 -27.213 1 97.2 78 PHE B C 1
ATOM 3154 O O . PHE B 1 78 ? 3.947 -18.96 -28.328 1 97.2 78 PHE B O 1
ATOM 3161 N N . CYS B 1 79 ? 4.816 -18.018 -26.467 1 98.34 79 CYS B N 1
ATOM 3162 C CA . CYS B 1 79 ? 4.529 -16.638 -26.845 1 98.34 79 CYS B CA 1
ATOM 3163 C C . CYS B 1 79 ? 5.692 -16.033 -27.623 1 98.34 79 CYS B C 1
ATOM 3165 O O . CYS B 1 79 ? 5.663 -14.852 -27.972 1 98.34 79 CYS B O 1
ATOM 3167 N N . GLY B 1 80 ? 6.722 -16.831 -27.829 1 97.42 80 GLY B N 1
ATOM 3168 C CA . GLY B 1 80 ? 7.846 -16.367 -28.625 1 97.42 80 GLY B CA 1
ATOM 3169 C C . GLY B 1 80 ? 8.655 -15.282 -27.939 1 97.42 80 GLY B C 1
ATOM 3170 O O . GLY B 1 80 ? 9.036 -14.293 -28.569 1 97.42 80 GLY B O 1
ATOM 3171 N N . MET B 1 81 ? 8.856 -15.432 -26.671 1 95.59 81 MET B N 1
ATOM 3172 C CA . MET B 1 81 ? 9.617 -14.443 -25.913 1 95.59 81 MET B CA 1
ATOM 3173 C C . MET B 1 81 ? 10.697 -15.115 -25.072 1 95.59 81 MET B C 1
ATOM 3175 O O . MET B 1 81 ? 10.609 -16.308 -24.779 1 95.59 81 MET B O 1
ATOM 3179 N N . ASP B 1 82 ? 11.662 -14.342 -24.745 1 95.15 82 ASP B N 1
ATOM 3180 C CA . ASP B 1 82 ? 12.707 -14.805 -23.837 1 95.15 82 ASP B CA 1
ATOM 3181 C C . ASP B 1 82 ? 12.371 -14.455 -22.389 1 95.15 82 ASP B C 1
ATOM 3183 O O . ASP B 1 82 ? 11.739 -13.431 -22.123 1 95.15 82 ASP B O 1
ATOM 3187 N N . ALA B 1 83 ? 12.796 -15.369 -21.553 1 95.83 83 ALA B N 1
ATOM 3188 C CA . ALA B 1 83 ? 12.696 -15.034 -20.135 1 95.83 83 ALA B CA 1
ATOM 3189 C C . ALA B 1 83 ? 13.6 -13.855 -19.785 1 95.83 83 ALA B C 1
ATOM 3191 O O . ALA B 1 83 ? 14.668 -13.686 -20.378 1 95.83 83 ALA B O 1
ATOM 3192 N N . PRO B 1 84 ? 13.165 -13.02 -18.827 1 97.01 84 PRO B N 1
ATOM 3193 C CA . PRO B 1 84 ? 14.091 -12.002 -18.325 1 97.01 84 PRO B CA 1
ATOM 3194 C C . PRO B 1 84 ? 15.357 -12.604 -17.72 1 97.01 84 PRO B C 1
ATOM 3196 O O . PRO B 1 84 ? 15.36 -13.771 -17.32 1 97.01 84 PRO B O 1
ATOM 3199 N N . LYS B 1 85 ? 16.4 -11.835 -17.641 1 96.33 85 LYS B N 1
ATOM 3200 C CA . LYS B 1 85 ? 17.638 -12.279 -17.008 1 96.33 85 LYS B CA 1
ATOM 3201 C C . LYS B 1 85 ? 17.454 -12.456 -15.504 1 96.33 85 LYS B C 1
ATOM 3203 O O . LYS B 1 85 ? 16.742 -11.678 -14.864 1 96.33 85 LYS B O 1
ATOM 3208 N N . VAL B 1 86 ? 18.12 -13.475 -15.042 1 96.4 86 VAL B N 1
ATOM 3209 C CA . VAL B 1 86 ? 18.176 -13.658 -13.595 1 96.4 86 VAL B CA 1
ATOM 3210 C C . VAL B 1 86 ? 19.255 -12.755 -13.001 1 96.4 86 VAL B C 1
ATOM 3212 O O . VAL B 1 86 ? 20.391 -12.736 -13.481 1 96.4 86 VAL B O 1
ATOM 3215 N N . LYS B 1 87 ? 18.871 -11.972 -12.046 1 94.12 87 LYS B N 1
ATOM 3216 C CA . LYS B 1 87 ? 19.805 -11.066 -11.384 1 94.12 87 LYS B CA 1
ATOM 3217 C C . LYS B 1 87 ? 19.931 -11.394 -9.899 1 94.12 87 LYS B C 1
ATOM 3219 O O . LYS B 1 87 ? 18.933 -11.678 -9.234 1 94.12 87 LYS B O 1
ATOM 3224 N N . ALA B 1 88 ? 21.124 -11.384 -9.412 1 87.37 88 ALA B N 1
ATOM 3225 C CA . ALA B 1 88 ? 21.369 -11.649 -7.997 1 87.37 88 ALA B CA 1
ATOM 3226 C C . ALA B 1 88 ? 21.622 -10.353 -7.232 1 87.37 88 ALA B C 1
ATOM 3228 O O . ALA B 1 88 ? 21.408 -10.288 -6.019 1 87.37 88 ALA B O 1
ATOM 3229 N N . ASP B 1 89 ? 22.035 -9.359 -7.971 1 91.85 89 ASP B N 1
ATOM 3230 C CA . ASP B 1 89 ? 22.441 -8.115 -7.325 1 91.85 89 ASP B CA 1
ATOM 3231 C C . ASP B 1 89 ? 21.565 -6.949 -7.778 1 91.85 89 ASP B C 1
ATOM 3233 O O . ASP B 1 89 ? 21.532 -6.615 -8.965 1 91.85 89 ASP B O 1
ATOM 3237 N N . PHE B 1 90 ? 21.008 -6.256 -6.772 1 93.68 90 PHE B N 1
ATOM 3238 C CA . PHE B 1 90 ? 20.109 -5.144 -7.059 1 93.68 90 PHE B CA 1
ATOM 3239 C C . PHE B 1 90 ? 20.582 -3.873 -6.363 1 93.68 90 PHE B C 1
ATOM 3241 O O . PHE B 1 90 ? 19.845 -2.887 -6.292 1 93.68 90 PHE B O 1
ATOM 3248 N N . TYR B 1 91 ? 21.754 -3.699 -5.76 1 89.22 91 TYR B N 1
ATOM 3249 C CA . TYR B 1 91 ? 22.237 -2.65 -4.868 1 89.22 91 TYR B CA 1
ATOM 3250 C C . TYR B 1 91 ? 22.251 -1.299 -5.574 1 89.22 91 TYR B C 1
ATOM 3252 O O . TYR B 1 91 ? 21.957 -0.269 -4.962 1 89.22 91 TYR B O 1
ATOM 3260 N N . SER B 1 92 ? 22.462 -1.2 -6.824 1 89.01 92 SER B N 1
ATOM 3261 C CA . SER B 1 92 ? 22.649 0.09 -7.479 1 89.01 92 SER B CA 1
ATOM 3262 C C . SER B 1 92 ? 21.457 0.438 -8.365 1 89.01 92 SER B C 1
ATOM 3264 O O . SER B 1 92 ? 21.575 1.255 -9.281 1 89.01 92 SER B O 1
ATOM 3266 N N . HIS B 1 93 ? 20.377 -0.107 -7.951 1 94.73 93 HIS B N 1
ATOM 3267 C CA . HIS B 1 93 ? 19.218 0.122 -8.808 1 94.73 93 HIS B CA 1
ATOM 3268 C C . HIS B 1 93 ? 18.05 0.696 -8.013 1 94.73 93 HIS B C 1
ATOM 3270 O O . HIS B 1 93 ? 17.95 0.477 -6.803 1 94.73 93 HIS B O 1
ATOM 3276 N N . HIS B 1 94 ? 17.293 1.508 -8.696 1 96.84 94 HIS B N 1
ATOM 3277 C CA . HIS B 1 94 ? 15.924 1.693 -8.229 1 96.84 94 HIS B CA 1
ATOM 3278 C C . HIS B 1 94 ? 15.079 0.451 -8.494 1 96.84 94 HIS B C 1
ATOM 3280 O O . HIS B 1 94 ? 15.221 -0.19 -9.537 1 96.84 94 HIS B O 1
ATOM 3286 N N . ILE B 1 95 ? 14.229 0.163 -7.543 1 97.84 95 ILE B N 1
ATOM 3287 C CA . ILE B 1 95 ? 13.564 -1.132 -7.634 1 97.84 95 ILE B CA 1
ATOM 3288 C C . ILE B 1 95 ? 12.051 -0.931 -7.691 1 97.84 95 ILE B C 1
ATOM 3290 O O . ILE B 1 95 ? 11.473 -0.27 -6.825 1 97.84 95 ILE B O 1
ATOM 3294 N N . GLY B 1 96 ? 11.393 -1.401 -8.728 1 98.38 96 GLY B N 1
ATOM 3295 C CA . GLY B 1 96 ? 9.958 -1.637 -8.733 1 98.38 96 GLY B CA 1
ATOM 3296 C C . GLY B 1 96 ? 9.588 -3.07 -8.398 1 98.38 96 GLY B C 1
ATOM 3297 O O . GLY B 1 96 ? 10.155 -4.01 -8.958 1 98.38 96 GLY B O 1
ATOM 3298 N N . LEU B 1 97 ? 8.683 -3.247 -7.482 1 98.48 97 LEU B N 1
ATOM 3299 C CA . LEU B 1 97 ? 8.253 -4.584 -7.089 1 98.48 97 LEU B CA 1
ATOM 3300 C C . LEU B 1 97 ? 6.912 -4.933 -7.726 1 98.48 97 LEU B C 1
ATOM 3302 O O . LEU B 1 97 ? 6.018 -4.088 -7.803 1 98.48 97 LEU B O 1
ATOM 3306 N N . VAL B 1 98 ? 6.812 -6.183 -8.129 1 98.6 98 VAL B N 1
ATOM 3307 C CA . VAL B 1 98 ? 5.533 -6.669 -8.636 1 98.6 98 VAL B CA 1
ATOM 3308 C C . VAL B 1 98 ? 5.179 -7.993 -7.963 1 98.6 98 VAL B C 1
ATOM 3310 O O . VAL B 1 98 ? 6.064 -8.791 -7.645 1 98.6 98 VAL B O 1
ATOM 3313 N N . ASP B 1 99 ? 3.929 -8.157 -7.676 1 97.7 99 ASP B N 1
ATOM 3314 C CA . ASP B 1 99 ? 3.326 -9.434 -7.308 1 97.7 99 ASP B CA 1
ATOM 3315 C C . ASP B 1 99 ? 3.687 -9.82 -5.875 1 97.7 99 ASP B C 1
ATOM 3317 O O . ASP B 1 99 ? 3.538 -10.979 -5.482 1 97.7 99 ASP B O 1
ATOM 3321 N N . PHE B 1 100 ? 4.239 -8.887 -5.095 1 94.79 100 PHE B N 1
ATOM 3322 C CA . PHE B 1 100 ? 4.464 -9.168 -3.682 1 94.79 100 PHE B CA 1
ATOM 3323 C C . PHE B 1 100 ? 4.771 -7.886 -2.918 1 94.79 100 PHE B C 1
ATOM 3325 O O . PHE B 1 100 ? 5.088 -6.858 -3.52 1 94.79 100 PHE B O 1
ATOM 3332 N N . ASN B 1 101 ? 4.69 -7.922 -1.605 1 94.31 101 ASN B N 1
ATOM 3333 C CA . ASN B 1 101 ? 4.986 -6.771 -0.758 1 94.31 101 ASN B CA 1
ATOM 3334 C C . ASN B 1 101 ? 5.537 -7.2 0.598 1 94.31 101 ASN B C 1
ATOM 3336 O O . ASN B 1 101 ? 5.624 -6.389 1.522 1 94.31 101 ASN B O 1
ATOM 3340 N N . GLN B 1 102 ? 5.931 -8.409 0.761 1 89.62 102 GLN B N 1
ATOM 3341 C CA . GLN B 1 102 ? 6.39 -8.961 2.031 1 89.62 102 GLN B CA 1
ATOM 3342 C C . GLN B 1 102 ? 7.913 -9.045 2.076 1 89.62 102 GLN B C 1
ATOM 3344 O O . GLN B 1 102 ? 8.547 -9.452 1.1 1 89.62 102 GLN B O 1
ATOM 3349 N N . SER B 1 103 ? 8.441 -8.802 3.246 1 89.95 103 SER B N 1
ATOM 3350 C CA . SER B 1 103 ? 9.89 -8.773 3.411 1 89.95 103 SER B CA 1
ATOM 3351 C C . SER B 1 103 ? 10.492 -10.166 3.261 1 89.95 103 SER B C 1
ATOM 3353 O O . SER B 1 103 ? 11.631 -10.311 2.812 1 89.95 103 SER B O 1
ATOM 3355 N N . THR B 1 104 ? 9.749 -11.213 3.554 1 86.5 104 THR B N 1
ATOM 3356 C CA . THR B 1 104 ? 10.239 -12.586 3.505 1 86.5 104 THR B CA 1
ATOM 3357 C C . THR B 1 104 ? 10.481 -13.023 2.063 1 86.5 104 THR B C 1
ATOM 3359 O O . THR B 1 104 ? 11.167 -14.017 1.817 1 86.5 104 THR B O 1
ATOM 3362 N N . GLN B 1 105 ? 9.921 -12.281 1.095 1 89.41 105 GLN B N 1
ATOM 3363 C CA . GLN B 1 105 ? 10.039 -12.646 -0.312 1 89.41 105 GLN B CA 1
ATOM 3364 C C . GLN B 1 105 ? 10.955 -11.678 -1.057 1 89.41 105 GLN B C 1
ATOM 3366 O O . GLN B 1 105 ? 11.11 -11.775 -2.276 1 89.41 105 GLN B O 1
ATOM 3371 N N . LEU B 1 106 ? 11.504 -10.727 -0.316 1 93.01 106 LEU B N 1
ATOM 3372 C CA . LEU B 1 106 ? 12.388 -9.716 -0.885 1 93.01 106 LEU B CA 1
ATOM 3373 C C . LEU B 1 106 ? 13.807 -10.255 -1.031 1 93.01 106 LEU B C 1
ATOM 3375 O O . LEU B 1 106 ? 14.365 -10.811 -0.082 1 93.01 106 LEU B O 1
ATOM 3379 N N . ALA B 1 107 ? 14.358 -10.135 -2.227 1 92.86 107 ALA B N 1
ATOM 3380 C CA . ALA B 1 107 ? 15.753 -10.526 -2.414 1 92.86 107 ALA B CA 1
ATOM 3381 C C . ALA B 1 107 ? 16.664 -9.796 -1.431 1 92.86 107 ALA B C 1
ATOM 3383 O O . ALA B 1 107 ? 16.487 -8.602 -1.181 1 92.86 107 ALA B O 1
ATOM 3384 N N . LYS B 1 108 ? 17.628 -10.421 -0.917 1 91.45 108 LYS B N 1
ATOM 3385 C CA . LYS B 1 108 ? 18.512 -9.876 0.109 1 91.45 108 LYS B CA 1
ATOM 3386 C C . LYS B 1 108 ? 19.272 -8.659 -0.412 1 91.45 108 LYS B C 1
ATOM 3388 O O . LYS B 1 108 ? 19.592 -7.746 0.353 1 91.45 108 LYS B O 1
ATOM 3393 N N . SER B 1 109 ? 19.497 -8.658 -1.654 1 94.89 109 SER B N 1
ATOM 3394 C CA . SER B 1 109 ? 20.303 -7.593 -2.24 1 94.89 109 SER B CA 1
ATOM 3395 C C . SER B 1 109 ? 19.467 -6.344 -2.499 1 94.89 109 SER B C 1
ATOM 3397 O O . SER B 1 109 ? 19.993 -5.315 -2.928 1 94.89 109 SER B O 1
ATOM 3399 N N . VAL B 1 110 ? 18.177 -6.393 -2.256 1 95.22 110 VAL B N 1
ATOM 3400 C CA . VAL B 1 110 ? 17.334 -5.215 -2.431 1 95.22 110 VAL B CA 1
ATOM 3401 C C . VAL B 1 110 ? 17.293 -4.412 -1.133 1 95.22 110 VAL B C 1
ATOM 3403 O O . VAL B 1 110 ? 16.824 -4.906 -0.104 1 95.22 110 VAL B O 1
ATOM 3406 N N . ASP B 1 111 ? 17.775 -3.252 -1.219 1 94.21 111 ASP B N 1
ATOM 3407 C CA . ASP B 1 111 ? 17.62 -2.292 -0.131 1 94.21 111 ASP B CA 1
ATOM 3408 C C . ASP B 1 111 ? 16.228 -1.664 -0.147 1 94.21 111 ASP B C 1
ATOM 3410 O O . ASP B 1 111 ? 15.84 -1.026 -1.128 1 94.21 111 ASP B O 1
ATOM 3414 N N . PRO B 1 112 ? 15.548 -1.78 0.918 1 92.01 112 PRO B N 1
ATOM 3415 C CA . PRO B 1 112 ? 14.195 -1.218 0.944 1 92.01 112 PRO B CA 1
ATOM 3416 C C . PRO B 1 112 ? 14.166 0.267 0.59 1 92.01 112 PRO B C 1
ATOM 3418 O O . PRO B 1 112 ? 13.171 0.758 0.051 1 92.01 112 PRO B O 1
ATOM 3421 N N . THR B 1 113 ? 15.236 1.005 0.791 1 91.96 113 THR B N 1
ATOM 3422 C CA . THR B 1 113 ? 15.292 2.434 0.501 1 91.96 113 THR B CA 1
ATOM 3423 C C . THR B 1 113 ? 15.35 2.677 -1.005 1 91.96 113 THR B C 1
ATOM 3425 O O . THR B 1 113 ? 15.149 3.803 -1.465 1 91.96 113 THR B O 1
ATOM 3428 N N . SER B 1 114 ? 15.592 1.628 -1.745 1 95.07 114 SER B N 1
ATOM 3429 C CA . SER B 1 114 ? 15.716 1.773 -3.192 1 95.07 114 SER B CA 1
ATOM 3430 C C . SER B 1 114 ? 14.388 1.501 -3.89 1 95.07 114 SER B C 1
ATOM 3432 O O . SER B 1 114 ? 14.261 1.711 -5.098 1 95.07 114 SER B O 1
ATOM 3434 N N . ILE B 1 115 ? 13.418 1.053 -3.151 1 96.48 115 ILE B N 1
ATOM 3435 C CA . ILE B 1 115 ? 12.129 0.704 -3.738 1 96.48 115 ILE B CA 1
ATOM 3436 C C . ILE B 1 115 ? 11.366 1.976 -4.1 1 96.48 115 ILE B C 1
ATOM 3438 O O . ILE B 1 115 ? 11.241 2.887 -3.279 1 96.48 115 ILE B O 1
ATOM 3442 N N . VAL B 1 116 ? 10.777 1.989 -5.296 1 97.09 116 VAL B N 1
ATOM 3443 C CA . VAL B 1 116 ? 10.153 3.225 -5.757 1 97.09 116 VAL B CA 1
ATOM 3444 C C . VAL B 1 116 ? 8.694 2.963 -6.121 1 97.09 116 VAL B C 1
ATOM 3446 O O . VAL B 1 116 ? 7.909 3.901 -6.278 1 97.09 116 VAL B O 1
ATOM 3449 N N . ALA B 1 117 ? 8.31 1.699 -6.317 1 98.1 117 ALA B N 1
ATOM 3450 C CA . ALA B 1 117 ? 6.939 1.339 -6.671 1 98.1 117 ALA B CA 1
ATOM 3451 C C . ALA B 1 117 ? 6.631 -0.102 -6.273 1 98.1 117 ALA B C 1
ATOM 3453 O O . ALA B 1 117 ? 7.52 -0.957 -6.274 1 98.1 117 ALA B O 1
ATOM 3454 N N . ILE B 1 118 ? 5.373 -0.359 -5.932 1 98.18 118 ILE B N 1
ATOM 3455 C CA . ILE B 1 118 ? 4.86 -1.704 -5.695 1 98.18 118 ILE B CA 1
ATOM 3456 C C . ILE B 1 118 ? 3.521 -1.879 -6.408 1 98.18 118 ILE B C 1
ATOM 3458 O O . ILE B 1 118 ? 2.601 -1.08 -6.218 1 98.18 118 ILE B O 1
ATOM 3462 N N . ILE B 1 119 ? 3.411 -2.818 -7.265 1 98.69 119 ILE B N 1
ATOM 3463 C CA . ILE B 1 119 ? 2.165 -3.238 -7.898 1 98.69 119 ILE B CA 1
ATOM 3464 C C . ILE B 1 119 ? 1.851 -4.682 -7.51 1 98.69 119 ILE B C 1
ATOM 3466 O O . ILE B 1 119 ? 2.62 -5.595 -7.818 1 98.69 119 ILE B O 1
ATOM 3470 N N . ASP B 1 120 ? 0.79 -4.884 -6.809 1 97.79 120 ASP B N 1
ATOM 3471 C CA . ASP B 1 120 ? 0.567 -6.186 -6.187 1 97.79 120 ASP B CA 1
ATOM 3472 C C . ASP B 1 120 ? -0.925 -6.474 -6.035 1 97.79 120 ASP B C 1
ATOM 3474 O O . ASP B 1 120 ? -1.759 -5.601 -6.285 1 97.79 120 ASP B O 1
ATOM 3478 N N . HIS B 1 121 ? -1.168 -7.758 -5.732 1 96.7 121 HIS B N 1
ATOM 3479 C CA . HIS B 1 121 ? -2.543 -8.192 -5.514 1 96.7 121 HIS B CA 1
ATOM 3480 C C . HIS B 1 121 ? -2.659 -9.045 -4.255 1 96.7 121 HIS B C 1
ATOM 3482 O O . HIS B 1 121 ? -3.705 -9.649 -4.004 1 96.7 121 HIS B O 1
ATOM 3488 N N . HIS B 1 122 ? -1.628 -9.033 -3.449 1 91.75 122 HIS B N 1
ATOM 3489 C CA . HIS B 1 122 ? -1.606 -9.825 -2.224 1 91.75 122 HIS B CA 1
ATOM 3490 C C . HIS B 1 122 ? -1.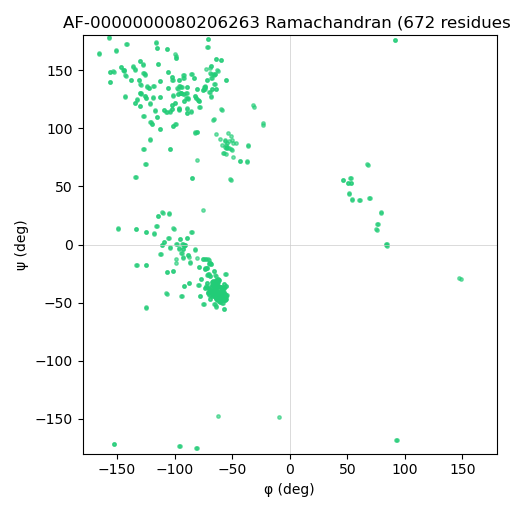953 -8.971 -1.009 1 91.75 122 HIS B C 1
ATOM 3492 O O . HIS B 1 122 ? -1.838 -7.744 -1.054 1 91.75 122 HIS B O 1
ATOM 3498 N N . ALA B 1 123 ? -2.306 -9.604 0.062 1 89.01 123 ALA B N 1
ATOM 3499 C CA . ALA B 1 123 ? -2.49 -8.957 1.358 1 89.01 123 ALA B CA 1
ATOM 3500 C C . ALA B 1 123 ? -1.158 -8.474 1.925 1 89.01 123 ALA B C 1
ATOM 3502 O O . ALA B 1 123 ? -0.105 -9.034 1.614 1 89.01 123 ALA B O 1
ATOM 3503 N N . MET B 1 124 ? -1.347 -7.317 2.642 1 87.64 124 MET B N 1
ATOM 3504 C CA . MET B 1 124 ? -0.196 -6.849 3.409 1 87.64 124 MET B CA 1
ATOM 3505 C C . MET B 1 124 ? -0.07 -7.615 4.722 1 87.64 124 MET B C 1
ATOM 3507 O O . MET B 1 124 ? -0.416 -7.095 5.784 1 87.64 124 MET B O 1
ATOM 3511 N N . GLY B 1 125 ? 0.311 -8.805 4.784 1 79.11 125 GLY B N 1
ATOM 3512 C CA . GLY B 1 125 ? 0.325 -9.746 5.892 1 79.11 125 GLY B CA 1
ATOM 3513 C C . GLY B 1 125 ? 1.213 -9.304 7.04 1 79.11 125 GLY B C 1
ATOM 3514 O O . GLY B 1 125 ? 1.338 -8.107 7.309 1 79.11 125 GLY B O 1
ATOM 3515 N N . SER B 1 126 ? 1.796 -10.183 7.724 1 75.79 126 SER B N 1
ATOM 3516 C CA . SER B 1 126 ? 2.458 -9.97 9.007 1 75.79 126 SER B CA 1
ATOM 3517 C C . SER B 1 126 ? 3.857 -9.393 8.818 1 75.79 126 SER B C 1
ATOM 3519 O O . SER B 1 126 ? 4.451 -8.87 9.764 1 75.79 126 SER B O 1
ATOM 3521 N N . SER B 1 127 ? 4.371 -9.374 7.614 1 83.61 127 SER B N 1
ATOM 3522 C CA . SER B 1 127 ? 5.735 -8.898 7.41 1 83.61 127 SER B CA 1
ATOM 3523 C C . SER B 1 127 ? 5.812 -7.93 6.234 1 83.61 127 SER B C 1
ATOM 3525 O O . SER B 1 127 ? 6.594 -8.137 5.304 1 83.61 127 SER B O 1
ATOM 3527 N N . PRO B 1 128 ? 5.061 -6.909 6.354 1 88.23 128 PRO B N 1
ATOM 3528 C CA . PRO B 1 128 ? 5.164 -5.938 5.263 1 88.23 128 PRO B CA 1
ATOM 3529 C C . PRO B 1 128 ? 6.554 -5.313 5.158 1 88.23 128 PRO B C 1
ATOM 3531 O O . PRO B 1 128 ? 7.265 -5.211 6.16 1 88.23 128 PRO B O 1
ATOM 3534 N N . ILE B 1 129 ? 6.973 -4.928 3.97 1 89.8 129 ILE B N 1
ATOM 3535 C CA . ILE B 1 129 ? 8.227 -4.207 3.78 1 89.8 129 ILE B CA 1
ATOM 3536 C C . ILE B 1 129 ? 8.116 -2.81 4.385 1 89.8 129 ILE B C 1
ATOM 3538 O O . ILE B 1 129 ? 7.145 -2.092 4.133 1 89.8 129 ILE B O 1
ATOM 3542 N N . SER B 1 130 ? 9.024 -2.497 5.204 1 87.12 130 SER B N 1
ATOM 3543 C CA . SER B 1 130 ? 9.116 -1.144 5.743 1 87.12 130 SER B CA 1
ATOM 3544 C C . SER B 1 130 ? 9.986 -0.255 4.861 1 87.12 130 SER B C 1
ATOM 3546 O O . SER B 1 130 ? 11.118 -0.615 4.533 1 87.12 130 SER B O 1
ATOM 3548 N N . MET B 1 131 ? 9.447 0.824 4.48 1 88.9 131 MET B N 1
ATOM 3549 C CA . MET B 1 131 ? 10.143 1.756 3.597 1 88.9 131 MET B CA 1
ATOM 3550 C C . MET B 1 131 ? 10.095 3.174 4.156 1 88.9 131 MET B C 1
ATOM 3552 O O . MET B 1 131 ? 9.016 3.749 4.308 1 88.9 131 MET B O 1
ATOM 3556 N N . PRO B 1 132 ? 11.251 3.732 4.426 1 83.86 132 PRO B N 1
ATOM 3557 C CA . PRO B 1 132 ? 11.274 5.071 5.02 1 83.86 132 PRO B CA 1
ATOM 3558 C C . PRO B 1 132 ? 10.866 6.162 4.032 1 83.86 132 PRO B C 1
ATOM 3560 O O . PRO B 1 132 ? 10.449 7.248 4.443 1 83.86 132 PRO B O 1
ATOM 3563 N N . GLN B 1 133 ? 10.957 5.88 2.812 1 86.26 133 GLN B N 1
ATOM 3564 C CA . GLN B 1 133 ? 10.557 6.825 1.774 1 86.26 133 GLN B CA 1
ATOM 3565 C C . GLN B 1 133 ? 9.154 6.515 1.259 1 86.26 133 GLN B C 1
ATOM 3567 O O . GLN B 1 133 ? 8.658 5.399 1.428 1 86.26 133 GLN B O 1
ATOM 3572 N N . ILE B 1 134 ? 8.573 7.472 0.655 1 90.1 134 ILE B N 1
ATOM 3573 C CA . ILE B 1 134 ? 7.271 7.215 0.048 1 90.1 134 ILE B CA 1
ATOM 3574 C C . ILE B 1 134 ? 7.452 6.42 -1.243 1 90.1 134 ILE B C 1
ATOM 3576 O O . ILE B 1 134 ? 8.386 6.671 -2.008 1 90.1 134 ILE B O 1
ATOM 3580 N N . VAL B 1 135 ? 6.689 5.442 -1.353 1 93.26 135 VAL B N 1
ATOM 3581 C CA . VAL B 1 135 ? 6.663 4.562 -2.516 1 93.26 135 VAL B CA 1
ATOM 3582 C C . VAL B 1 135 ? 5.259 4.538 -3.116 1 93.26 135 VAL B C 1
ATOM 3584 O O . VAL B 1 135 ? 4.266 4.497 -2.386 1 93.26 135 VAL B O 1
ATOM 3587 N N . THR B 1 136 ? 5.193 4.648 -4.448 1 96.97 136 THR B N 1
ATOM 3588 C CA . THR B 1 136 ? 3.887 4.488 -5.078 1 96.97 136 THR B CA 1
ATOM 3589 C C . THR B 1 136 ? 3.417 3.039 -4.988 1 96.97 136 THR B C 1
ATOM 3591 O O . THR B 1 136 ? 4.179 2.115 -5.278 1 96.97 136 THR B O 1
ATOM 3594 N N . MET B 1 137 ? 2.182 2.873 -4.555 1 97.17 137 MET B N 1
ATOM 3595 C CA . MET B 1 137 ? 1.638 1.522 -4.449 1 97.17 137 MET B CA 1
ATOM 3596 C C . MET B 1 137 ? 0.278 1.427 -5.131 1 97.17 137 MET B C 1
ATOM 3598 O O . MET B 1 137 ? -0.57 2.305 -4.958 1 97.17 137 MET B O 1
ATOM 3602 N N . ASP B 1 138 ? 0.131 0.475 -5.93 1 97.93 138 ASP B N 1
ATOM 3603 C CA . ASP B 1 138 ? -1.116 0.076 -6.575 1 97.93 138 ASP B CA 1
ATOM 3604 C C . ASP B 1 138 ? -1.472 -1.37 -6.236 1 97.93 138 ASP B C 1
ATOM 3606 O O . ASP B 1 138 ? -1.058 -2.297 -6.936 1 97.93 138 ASP B O 1
ATOM 3610 N N . ILE B 1 139 ? -2.216 -1.511 -5.164 1 96.75 139 ILE B N 1
ATOM 3611 C CA . ILE B 1 139 ? -2.606 -2.836 -4.694 1 96.75 139 ILE B CA 1
ATOM 3612 C C . ILE B 1 139 ? -4.112 -3.021 -4.862 1 96.75 139 ILE B C 1
ATOM 3614 O O . ILE B 1 139 ? -4.899 -2.175 -4.431 1 96.75 139 ILE B O 1
ATOM 3618 N N . ARG B 1 140 ? -4.472 -4.08 -5.51 1 96.87 140 ARG B N 1
ATOM 3619 C CA . ARG B 1 140 ? -5.877 -4.382 -5.762 1 96.87 140 ARG B CA 1
ATOM 3620 C C . ARG B 1 140 ? -6.184 -5.846 -5.466 1 96.87 140 ARG B C 1
ATOM 3622 O O . ARG B 1 140 ? -5.333 -6.716 -5.662 1 96.87 140 ARG B O 1
ATOM 3629 N N . ALA B 1 141 ? -7.421 -6.078 -5.078 1 94.4 141 ALA B N 1
ATOM 3630 C CA . ALA B 1 141 ? -7.875 -7.444 -4.827 1 94.4 141 ALA B CA 1
ATOM 3631 C C . ALA B 1 141 ? -8.331 -8.117 -6.118 1 94.4 141 ALA B C 1
ATOM 3633 O O . ALA B 1 141 ? -9.49 -8.52 -6.24 1 94.4 141 ALA B O 1
ATOM 3634 N N . TRP B 1 142 ? -7.415 -8.146 -7.042 1 97.04 142 TRP B N 1
ATOM 3635 C CA . TRP B 1 142 ? -7.646 -8.836 -8.307 1 97.04 142 TRP B CA 1
ATOM 3636 C C . TRP B 1 142 ? -6.851 -10.135 -8.372 1 97.04 142 TRP B C 1
ATOM 3638 O O . TRP B 1 142 ? -6.044 -10.422 -7.484 1 97.04 142 TRP B O 1
ATOM 3648 N N . GLY B 1 143 ? -7.142 -10.906 -9.307 1 95.64 143 GLY B N 1
ATOM 3649 C CA . GLY B 1 143 ? -6.64 -12.271 -9.315 1 95.64 143 GLY B CA 1
ATOM 3650 C C . GLY B 1 143 ? -5.161 -12.361 -9.639 1 95.64 143 GLY B C 1
ATOM 3651 O O . GLY B 1 143 ? -4.502 -13.343 -9.289 1 95.64 143 GLY B O 1
ATOM 3652 N N . SER B 1 144 ? -4.652 -11.305 -10.277 1 97.4 144 SER B N 1
ATOM 3653 C CA . SER B 1 144 ? -3.26 -11.36 -10.712 1 97.4 144 SER B CA 1
ATOM 3654 C C . SER B 1 144 ? -2.654 -9.964 -10.803 1 97.4 144 SER B C 1
ATOM 3656 O O . SER B 1 144 ? -3.362 -8.989 -11.065 1 97.4 144 SER B O 1
ATOM 3658 N N . ALA B 1 145 ? -1.345 -9.858 -10.557 1 98.63 145 ALA B N 1
ATOM 3659 C CA . ALA B 1 145 ? -0.631 -8.603 -10.78 1 98.63 145 ALA B CA 1
ATOM 3660 C C . ALA B 1 145 ? -0.654 -8.214 -12.256 1 98.63 145 ALA B C 1
ATOM 3662 O O . ALA B 1 145 ? -0.709 -7.028 -12.591 1 98.63 145 ALA B O 1
ATOM 3663 N N . ALA B 1 146 ? -0.656 -9.195 -13.14 1 98.84 146 ALA B N 1
ATOM 3664 C CA . ALA B 1 146 ? -0.708 -8.945 -14.578 1 98.84 146 ALA B CA 1
ATOM 3665 C C . ALA B 1 146 ? -2.022 -8.277 -14.971 1 98.84 146 ALA B C 1
ATOM 3667 O O . ALA B 1 146 ? -2.057 -7.453 -15.888 1 98.84 146 ALA B O 1
ATOM 3668 N N . THR B 1 147 ? -3.104 -8.676 -14.307 1 98.79 147 THR B N 1
ATOM 3669 C CA . THR B 1 147 ? -4.373 -8.003 -14.561 1 98.79 147 THR B CA 1
ATOM 3670 C C . THR B 1 147 ? -4.262 -6.51 -14.268 1 98.79 147 THR B C 1
ATOM 3672 O O . THR B 1 147 ? -4.691 -5.68 -15.072 1 98.79 147 THR B O 1
ATOM 3675 N N . ILE B 1 148 ? -3.685 -6.14 -13.141 1 98.74 148 ILE B N 1
ATOM 3676 C CA . ILE B 1 148 ? -3.516 -4.752 -12.727 1 98.74 148 ILE B CA 1
ATOM 3677 C C . ILE B 1 148 ? -2.652 -4.011 -13.745 1 98.74 148 ILE B C 1
ATOM 3679 O O . ILE B 1 148 ? -2.995 -2.906 -14.173 1 98.74 148 ILE B O 1
ATOM 3683 N N . LEU B 1 149 ? -1.554 -4.638 -14.174 1 98.91 149 LEU B N 1
ATOM 3684 C CA . LEU B 1 149 ? -0.629 -4.012 -15.112 1 98.91 149 LEU B CA 1
ATOM 3685 C C . LEU B 1 149 ? -1.282 -3.828 -16.478 1 98.91 149 LEU B C 1
ATOM 3687 O O . LEU B 1 149 ? -1.06 -2.815 -17.146 1 98.91 149 LEU B O 1
ATOM 3691 N N . THR B 1 150 ? -2.072 -4.8 -16.882 1 98.83 150 THR B N 1
ATOM 3692 C CA . THR B 1 150 ? -2.783 -4.664 -18.148 1 98.83 150 THR B CA 1
ATOM 3693 C C . THR B 1 150 ? -3.78 -3.51 -18.087 1 98.83 150 THR B C 1
ATOM 3695 O O . THR B 1 150 ? -3.892 -2.729 -19.035 1 98.83 150 THR B O 1
ATOM 3698 N N . ALA B 1 151 ? -4.502 -3.445 -17.035 1 98.52 151 ALA B N 1
ATOM 3699 C CA . ALA B 1 151 ? -5.422 -2.327 -16.836 1 98.52 151 ALA B CA 1
ATOM 3700 C C . ALA B 1 151 ? -4.684 -0.993 -16.89 1 98.52 151 ALA B C 1
ATOM 3702 O O . ALA B 1 151 ? -5.185 -0.021 -17.461 1 98.52 151 ALA B O 1
ATOM 3703 N N . ASN B 1 152 ? -3.537 -0.938 -16.221 1 98.45 152 ASN B N 1
ATOM 3704 C CA . ASN B 1 152 ? -2.731 0.278 -16.234 1 98.45 152 ASN B CA 1
ATOM 3705 C C . ASN B 1 152 ? -2.281 0.637 -17.647 1 98.45 152 ASN B C 1
ATOM 3707 O O . ASN B 1 152 ? -2.257 1.813 -18.017 1 98.45 152 ASN B O 1
ATOM 3711 N N . ALA B 1 153 ? -1.842 -0.36 -18.432 1 98.67 153 ALA B N 1
ATOM 3712 C CA . ALA B 1 153 ? -1.451 -0.115 -19.818 1 98.67 153 ALA B CA 1
ATOM 3713 C C . ALA B 1 153 ? -2.588 0.536 -20.601 1 98.67 153 ALA B C 1
ATOM 3715 O O . ALA B 1 153 ? -2.364 1.475 -21.368 1 98.67 153 ALA B O 1
ATOM 3716 N N . GLU B 1 154 ? -3.735 -0.005 -20.409 1 97.7 154 GLU B N 1
ATOM 3717 C CA . GLU B 1 154 ? -4.897 0.555 -21.092 1 97.7 154 GLU B CA 1
ATOM 3718 C C . GLU B 1 154 ? -5.144 2 -20.667 1 97.7 154 GLU B C 1
ATOM 3720 O O . GLU B 1 154 ? -5.362 2.872 -21.51 1 97.7 154 GLU B O 1
ATOM 3725 N N . LYS B 1 155 ? -5.148 2.218 -19.376 1 95.92 155 LYS B N 1
ATOM 3726 C CA . LYS B 1 155 ? -5.381 3.554 -18.834 1 95.92 155 LYS B CA 1
ATOM 3727 C C . LYS B 1 155 ? -4.372 4.556 -19.387 1 95.92 155 LYS B C 1
ATOM 3729 O O . LYS B 1 155 ? -4.706 5.721 -19.612 1 95.92 155 LYS B O 1
ATOM 3734 N N . LEU B 1 156 ? -3.156 4.095 -19.567 1 97.42 156 LEU B N 1
ATOM 3735 C CA . LEU B 1 156 ? -2.066 4.966 -19.992 1 97.42 156 LEU B CA 1
ATOM 3736 C C . LEU B 1 156 ? -1.931 4.968 -21.511 1 97.42 156 LEU B C 1
ATOM 3738 O O . LEU B 1 156 ? -1.033 5.612 -22.058 1 97.42 156 LEU B O 1
ATOM 3742 N N . ASN B 1 157 ? -2.791 4.198 -22.188 1 97.26 157 ASN B N 1
ATOM 3743 C CA . ASN B 1 157 ? -2.789 4.062 -23.641 1 97.26 157 ASN B CA 1
ATOM 3744 C C . ASN B 1 157 ? -1.46 3.51 -24.15 1 97.26 157 ASN B C 1
ATOM 3746 O O . ASN B 1 157 ? -0.914 4.008 -25.136 1 97.26 157 ASN B O 1
ATOM 3750 N N . VAL B 1 158 ? -0.939 2.62 -23.436 1 98.21 158 VAL B N 1
ATOM 3751 C CA . VAL B 1 158 ? 0.265 1.918 -23.868 1 98.21 158 VAL B CA 1
ATOM 3752 C C . VAL B 1 158 ? -0.12 0.647 -24.622 1 98.21 158 VAL B C 1
ATOM 3754 O O . VAL B 1 158 ? -0.825 -0.212 -24.086 1 98.21 158 VAL B O 1
ATOM 3757 N N . LYS B 1 159 ? 0.32 0.511 -25.78 1 98.28 159 LYS B N 1
ATOM 3758 C CA . LYS B 1 159 ? 0.03 -0.667 -26.591 1 98.28 159 LYS B CA 1
ATOM 3759 C C . LYS B 1 159 ? 0.944 -1.831 -26.218 1 98.28 159 LYS B C 1
ATOM 3761 O O . LYS B 1 159 ? 2.157 -1.656 -26.085 1 98.28 159 LYS B O 1
ATOM 3766 N N . LEU B 1 160 ? 0.365 -2.952 -26.07 1 98.53 160 LEU B N 1
ATOM 3767 C CA . LEU B 1 160 ? 1.136 -4.156 -25.78 1 98.53 160 LEU B CA 1
ATOM 3768 C C . LEU B 1 160 ? 1.397 -4.955 -27.052 1 98.53 160 LEU B C 1
ATOM 3770 O O . LEU B 1 160 ? 0.468 -5.24 -27.812 1 98.53 160 LEU B O 1
ATOM 3774 N N . PRO B 1 161 ? 2.651 -5.317 -27.296 1 98.52 161 PRO B N 1
ATOM 3775 C CA . PRO B 1 161 ? 2.932 -6.222 -28.414 1 98.52 161 PRO B CA 1
ATOM 3776 C C . PRO B 1 161 ? 2.3 -7.6 -28.231 1 98.52 161 PRO B C 1
ATOM 3778 O O . PRO B 1 161 ? 2.015 -8.007 -27.102 1 98.52 161 PRO B O 1
ATOM 3781 N N . LYS B 1 162 ? 2.152 -8.303 -29.327 1 98.61 162 LYS B N 1
ATOM 3782 C CA . LYS B 1 162 ? 1.473 -9.596 -29.355 1 98.61 162 LYS B CA 1
ATOM 3783 C C . LYS B 1 162 ? 2.098 -10.566 -28.357 1 98.61 162 LYS B C 1
ATOM 3785 O O . LYS B 1 162 ? 1.385 -11.261 -27.63 1 98.61 162 LYS B O 1
ATOM 3790 N N . ASN B 1 163 ? 3.387 -10.601 -28.309 1 98.72 163 ASN B N 1
ATOM 3791 C CA . ASN B 1 163 ? 4.069 -11.564 -27.451 1 98.72 163 ASN B CA 1
ATOM 3792 C C . ASN B 1 163 ? 3.899 -11.218 -25.974 1 98.72 163 ASN B C 1
ATOM 3794 O O . ASN B 1 163 ? 3.718 -12.108 -25.141 1 98.72 163 ASN B O 1
ATOM 3798 N N . ILE B 1 164 ? 3.949 -9.913 -25.704 1 98.79 164 ILE B N 1
ATOM 3799 C CA . ILE B 1 164 ? 3.775 -9.491 -24.319 1 98.79 164 ILE B CA 1
ATOM 3800 C C . ILE B 1 164 ? 2.325 -9.711 -23.891 1 98.79 164 ILE B C 1
ATOM 3802 O O . ILE B 1 164 ? 2.06 -10.12 -22.759 1 98.79 164 ILE B O 1
ATOM 3806 N N . ALA B 1 165 ? 1.401 -9.48 -24.784 1 98.89 165 ALA B N 1
ATOM 3807 C CA . ALA B 1 165 ? -0.006 -9.753 -24.502 1 98.89 165 ALA B CA 1
ATOM 3808 C C . ALA B 1 165 ? -0.237 -11.241 -24.253 1 98.89 165 ALA B C 1
ATOM 3810 O O . ALA B 1 165 ? -0.977 -11.616 -23.34 1 98.89 165 ALA B O 1
ATOM 3811 N N . CYS B 1 166 ? 0.37 -12.045 -25.096 1 98.87 166 CYS B N 1
ATOM 3812 C CA . CYS B 1 166 ? 0.298 -13.492 -24.932 1 98.87 166 CYS B CA 1
ATOM 3813 C C . CYS B 1 166 ? 0.814 -13.912 -23.561 1 98.87 166 CYS B C 1
ATOM 3815 O O . CYS B 1 166 ? 0.153 -14.671 -22.85 1 98.87 166 CYS B O 1
ATOM 3817 N N . ALA B 1 167 ? 1.952 -13.394 -23.176 1 98.87 167 ALA B N 1
ATOM 3818 C CA . ALA B 1 167 ? 2.533 -13.719 -21.876 1 98.87 167 ALA B CA 1
ATOM 3819 C C . ALA B 1 167 ? 1.65 -13.213 -20.739 1 98.87 167 ALA B C 1
ATOM 3821 O O . ALA B 1 167 ? 1.473 -13.898 -19.729 1 98.87 167 ALA B O 1
ATOM 3822 N N . GLY B 1 168 ? 1.15 -11.979 -20.935 1 98.9 168 GLY B N 1
ATOM 3823 C CA . GLY B 1 168 ? 0.23 -11.443 -19.945 1 98.9 168 GLY B CA 1
ATOM 3824 C C . GLY B 1 168 ? -0.991 -12.318 -19.73 1 98.9 168 GLY B C 1
ATOM 3825 O O . GLY B 1 168 ? -1.413 -12.534 -18.592 1 98.9 168 GLY B O 1
ATOM 3826 N N . LEU B 1 169 ? -1.566 -12.832 -20.817 1 98.9 169 LEU B N 1
ATOM 3827 C CA . LEU B 1 169 ? -2.666 -13.785 -20.718 1 98.9 169 LEU B CA 1
ATOM 3828 C C . LEU B 1 169 ? -2.256 -15.005 -19.899 1 98.9 169 LEU B C 1
ATOM 3830 O O . LEU B 1 169 ? -2.997 -15.442 -19.015 1 98.9 169 LEU B O 1
ATOM 3834 N N . GLY B 1 170 ? -1.095 -15.519 -20.202 1 98.76 170 GLY B N 1
ATOM 3835 C CA . GLY B 1 170 ? -0.588 -16.659 -19.454 1 98.76 170 GLY B CA 1
ATOM 3836 C C . GLY B 1 170 ? -0.5 -16.402 -17.962 1 98.76 170 GLY B C 1
ATOM 3837 O O . GLY B 1 170 ? -0.863 -17.261 -17.156 1 98.76 170 GLY B O 1
ATOM 3838 N N . ALA B 1 171 ? -0.026 -15.239 -17.577 1 98.74 171 ALA B N 1
ATOM 3839 C CA . ALA B 1 171 ? 0.117 -14.877 -16.169 1 98.74 171 ALA B CA 1
ATOM 3840 C C . ALA B 1 171 ? -1.238 -14.853 -15.469 1 98.74 171 ALA B C 1
ATOM 3842 O O . ALA B 1 171 ? -1.381 -15.377 -14.361 1 98.74 171 ALA B O 1
ATOM 3843 N N . ILE B 1 172 ? -2.257 -14.244 -16.114 1 98.81 172 ILE B N 1
ATOM 3844 C CA . ILE B 1 172 ? -3.594 -14.17 -15.534 1 98.81 172 ILE B CA 1
ATOM 3845 C C . ILE B 1 172 ? -4.161 -15.577 -15.363 1 98.81 172 ILE B C 1
ATOM 3847 O O . ILE B 1 172 ? -4.697 -15.913 -14.305 1 98.81 172 ILE B O 1
ATOM 3851 N N . LEU B 1 173 ? -3.985 -16.396 -16.354 1 98.19 173 LEU B N 1
ATOM 3852 C CA . LEU B 1 173 ? -4.515 -17.754 -16.306 1 98.19 173 LEU B CA 1
ATOM 3853 C C . LEU B 1 173 ? -3.808 -18.576 -15.234 1 98.19 173 LEU B C 1
ATOM 3855 O O . LEU B 1 173 ? -4.429 -19.421 -14.584 1 98.19 173 LEU B O 1
ATOM 3859 N N . SER B 1 174 ? -2.557 -18.333 -15.044 1 95.74 174 SER B N 1
ATOM 3860 C CA . SER B 1 174 ? -1.798 -19.057 -14.029 1 95.74 174 SER B CA 1
ATOM 3861 C C . SER B 1 174 ? -2.322 -18.757 -12.629 1 95.74 174 SER B C 1
ATOM 3863 O O . SER B 1 174 ? -2.714 -19.67 -11.899 1 95.74 174 SER B O 1
ATOM 3865 N N . ASP B 1 175 ? -2.401 -17.492 -12.294 1 93.97 175 ASP B N 1
ATOM 3866 C CA . ASP B 1 175 ? -2.755 -17.091 -10.935 1 93.97 175 ASP B CA 1
ATOM 3867 C C . ASP B 1 175 ? -4.229 -17.368 -10.647 1 93.97 175 ASP B C 1
ATOM 3869 O O . ASP B 1 175 ? -4.617 -17.554 -9.492 1 93.97 175 ASP B O 1
ATOM 3873 N N . THR B 1 176 ? -5.043 -17.392 -11.682 1 95.01 176 THR B N 1
ATOM 3874 C CA . THR B 1 176 ? -6.466 -17.638 -11.475 1 95.01 176 THR B CA 1
ATOM 3875 C C . THR B 1 176 ? -6.794 -19.115 -11.673 1 95.01 176 THR B C 1
ATOM 3877 O O . THR B 1 176 ? -7.962 -19.507 -11.64 1 95.01 176 THR B O 1
ATOM 3880 N N . VAL B 1 177 ? -5.8 -19.888 -11.876 1 88.49 177 VAL B N 1
ATOM 3881 C CA . VAL B 1 177 ? -6.009 -21.296 -12.199 1 88.49 177 VAL B CA 1
ATOM 3882 C C . VAL B 1 177 ? -7.091 -21.425 -13.269 1 88.49 177 VAL B C 1
ATOM 3884 O O . VAL B 1 177 ? -8.088 -22.123 -13.071 1 88.49 177 VAL B O 1
ATOM 3887 N N . VAL B 1 178 ? -6.833 -20.686 -14.418 1 93.74 178 VAL B N 1
ATOM 3888 C CA . VAL B 1 178 ? -7.757 -20.651 -15.546 1 93.74 178 VAL B CA 1
ATOM 3889 C C . VAL B 1 178 ? -9.159 -20.295 -15.055 1 93.74 178 VAL B C 1
ATOM 3891 O O . VAL B 1 178 ? -10.125 -21.004 -15.349 1 93.74 178 VAL B O 1
ATOM 3894 N N . PHE B 1 179 ? -9.289 -19.349 -14.194 1 93.68 179 PHE B N 1
ATOM 3895 C CA . PHE B 1 179 ? -10.484 -18.687 -13.686 1 93.68 179 PHE B CA 1
ATOM 3896 C C . PHE B 1 179 ? -11.207 -19.572 -12.677 1 93.68 179 PHE B C 1
ATOM 3898 O O . PHE B 1 179 ? -12.376 -19.34 -12.364 1 93.68 179 PHE B O 1
ATOM 3905 N N . GLN B 1 180 ? -10.524 -20.57 -12.149 1 85.63 180 GLN B N 1
ATOM 3906 C CA . GLN B 1 180 ? -11.169 -21.486 -11.214 1 85.63 180 GLN B CA 1
ATOM 3907 C C . GLN B 1 180 ? -10.845 -21.117 -9.769 1 85.63 180 GLN B C 1
ATOM 3909 O O . GLN B 1 180 ? -11.494 -21.6 -8.839 1 85.63 180 GLN B O 1
ATOM 3914 N N . SER B 1 181 ? -9.868 -20.319 -9.606 1 83.08 181 SER B N 1
ATOM 3915 C CA . SER B 1 181 ? -9.488 -19.894 -8.263 1 83.08 181 SER B CA 1
ATOM 3916 C C . SER B 1 181 ? -10.547 -18.981 -7.653 1 83.08 181 SER B C 1
ATOM 3918 O O . SER B 1 181 ? -11.195 -18.211 -8.364 1 83.08 181 SER B O 1
ATOM 3920 N N . SER B 1 182 ? -10.698 -18.938 -6.321 1 83.57 182 SER B N 1
ATOM 3921 C CA . SER B 1 182 ? -11.644 -18.092 -5.601 1 83.57 182 SER B CA 1
ATOM 3922 C C . SER B 1 182 ? -11.225 -16.626 -5.653 1 83.57 182 SER B C 1
ATOM 3924 O O . SER B 1 182 ? -12.028 -15.735 -5.369 1 83.57 182 SER B O 1
ATOM 3926 N N . THR B 1 183 ? -10.048 -16.305 -6.056 1 86.14 183 THR B N 1
ATOM 3927 C CA . THR B 1 183 ? -9.557 -14.932 -6.086 1 86.14 183 THR B CA 1
ATOM 3928 C C . THR B 1 183 ? -9.807 -14.298 -7.451 1 86.14 183 THR B C 1
ATOM 3930 O O . THR B 1 183 ? -9.524 -13.115 -7.653 1 86.14 183 THR B O 1
ATOM 3933 N N . THR B 1 184 ? -10.357 -15.158 -8.396 1 93.62 184 THR B N 1
ATOM 3934 C CA . THR B 1 184 ? -10.633 -14.648 -9.734 1 93.62 184 THR B CA 1
ATOM 3935 C C . THR B 1 184 ? -11.698 -13.556 -9.688 1 93.62 184 THR B C 1
ATOM 3937 O O . THR B 1 184 ? -12.7 -13.688 -8.983 1 93.62 184 THR B O 1
ATOM 3940 N N . THR B 1 185 ? -11.436 -12.462 -10.391 1 95.19 185 THR B N 1
ATOM 3941 C CA . THR B 1 185 ? -12.424 -11.394 -10.498 1 95.19 185 THR B CA 1
ATOM 3942 C C . THR B 1 185 ? -12.89 -11.232 -11.942 1 95.19 185 THR B C 1
ATOM 3944 O O . THR B 1 185 ? -12.316 -11.827 -12.856 1 95.19 185 THR B O 1
ATOM 3947 N N . GLU B 1 186 ? -13.957 -10.439 -12.113 1 96.34 186 GLU B N 1
ATOM 3948 C CA . GLU B 1 186 ? -14.435 -10.142 -13.46 1 96.34 186 GLU B CA 1
ATOM 3949 C C . GLU B 1 186 ? -13.4 -9.347 -14.25 1 96.34 186 GLU B C 1
ATOM 3951 O O . GLU B 1 186 ? -13.325 -9.461 -15.475 1 96.34 186 GLU B O 1
ATOM 3956 N N . TYR B 1 187 ? -12.577 -8.621 -13.535 1 97.72 187 TYR B N 1
ATOM 3957 C CA . TYR B 1 187 ? -11.504 -7.891 -14.201 1 97.72 187 TYR B CA 1
ATOM 3958 C C . TYR B 1 187 ? -10.518 -8.849 -14.858 1 97.72 187 TYR B C 1
ATOM 3960 O O . TYR B 1 187 ? -10.038 -8.595 -15.965 1 97.72 187 TYR B O 1
ATOM 3968 N N . ASP B 1 188 ? -10.24 -9.961 -14.143 1 98.21 188 ASP B N 1
ATOM 3969 C CA . ASP B 1 188 ? -9.326 -10.952 -14.703 1 98.21 188 ASP B CA 1
ATOM 3970 C C . ASP B 1 188 ? -9.863 -11.515 -16.016 1 98.21 188 ASP B C 1
ATOM 3972 O O . ASP B 1 188 ? -9.123 -11.633 -16.996 1 98.21 188 ASP B O 1
ATOM 3976 N N . LYS B 1 189 ? -11.098 -11.836 -16.038 1 98.06 189 LYS B N 1
ATOM 3977 C CA . LYS B 1 189 ? -11.715 -12.389 -17.24 1 98.06 189 LYS B CA 1
ATOM 3978 C C . LYS B 1 189 ? -11.727 -11.366 -18.372 1 98.06 189 LYS B C 1
ATOM 3980 O O . LYS B 1 189 ? -11.421 -11.697 -19.519 1 98.06 189 LYS B O 1
ATOM 3985 N N . GLN B 1 190 ? -12.094 -10.148 -18.005 1 98.43 190 GLN B N 1
ATOM 3986 C CA . GLN B 1 190 ? -12.159 -9.074 -18.99 1 98.43 190 GLN B CA 1
ATOM 3987 C C . GLN B 1 190 ? -10.793 -8.822 -19.622 1 98.43 190 GLN B C 1
ATOM 3989 O O . GLN B 1 190 ? -10.671 -8.762 -20.847 1 98.43 190 GLN B O 1
ATOM 3994 N N . TYR B 1 191 ? -9.821 -8.691 -18.842 1 98.73 191 TYR B N 1
ATOM 3995 C CA . TYR B 1 191 ? -8.505 -8.337 -19.361 1 98.73 191 TYR B CA 1
ATOM 3996 C C . TYR B 1 191 ? -7.825 -9.545 -19.994 1 98.73 191 TYR B C 1
ATOM 3998 O O . TYR B 1 191 ? -7.038 -9.401 -20.933 1 98.73 191 TYR B O 1
ATOM 4006 N N . ALA B 1 192 ? -8.129 -10.772 -19.506 1 98.78 192 ALA B N 1
ATOM 4007 C CA . ALA B 1 192 ? -7.667 -11.967 -20.208 1 98.78 192 ALA B CA 1
ATOM 4008 C C . ALA B 1 192 ? -8.184 -11.994 -21.643 1 98.78 192 ALA B C 1
ATOM 4010 O O . ALA B 1 192 ? -7.43 -12.284 -22.576 1 98.78 192 ALA B O 1
ATOM 4011 N N . GLN B 1 193 ? -9.442 -11.696 -21.777 1 98.71 193 GLN B N 1
ATOM 4012 C CA . GLN B 1 193 ? -10.027 -11.676 -23.114 1 98.71 193 GLN B CA 1
ATOM 4013 C C . GLN B 1 193 ? -9.361 -10.619 -23.99 1 98.71 193 GLN B C 1
ATOM 4015 O O . GLN B 1 193 ? -9.069 -10.869 -25.161 1 98.71 193 GLN B O 1
ATOM 4020 N N . LYS B 1 194 ? -9.166 -9.452 -23.452 1 98.74 194 LYS B N 1
ATOM 4021 C CA . LYS B 1 194 ? -8.504 -8.387 -24.2 1 98.74 194 LYS B CA 1
ATOM 4022 C C . LYS B 1 194 ? -7.112 -8.818 -24.655 1 98.74 194 LYS B C 1
ATOM 4024 O O . LYS B 1 194 ? -6.73 -8.588 -25.804 1 98.74 194 LYS B O 1
ATOM 4029 N N . LEU B 1 195 ? -6.366 -9.412 -23.764 1 98.9 195 LEU B N 1
ATOM 4030 C CA . LEU B 1 195 ? -5.018 -9.868 -24.088 1 98.9 195 LEU B CA 1
ATOM 4031 C C . LEU B 1 195 ? -5.056 -10.98 -25.131 1 98.9 195 LEU B C 1
ATOM 4033 O O . LEU B 1 195 ? -4.209 -11.027 -26.025 1 98.9 195 LEU B O 1
ATOM 4037 N N . ALA B 1 196 ? -6.015 -11.888 -24.987 1 98.85 196 ALA B N 1
ATOM 4038 C CA . ALA B 1 196 ? -6.169 -12.959 -25.968 1 98.85 196 ALA B CA 1
ATOM 4039 C C . ALA B 1 196 ? -6.406 -12.392 -27.365 1 98.85 196 ALA B C 1
ATOM 4041 O O . ALA B 1 196 ? -5.837 -12.88 -28.344 1 98.85 196 ALA B O 1
ATOM 4042 N N . ASP B 1 197 ? -7.243 -11.371 -27.432 1 98.74 197 ASP B N 1
ATOM 4043 C CA . ASP B 1 197 ? -7.542 -10.732 -28.71 1 98.74 197 ASP B CA 1
ATOM 4044 C C . ASP B 1 197 ? -6.285 -10.124 -29.327 1 98.74 197 ASP B C 1
ATOM 4046 O O . ASP B 1 197 ? -6.043 -10.269 -30.527 1 98.74 197 ASP B O 1
ATOM 4050 N N . ILE B 1 198 ? -5.503 -9.451 -28.536 1 98.72 198 ILE B N 1
ATOM 4051 C CA . ILE B 1 198 ? -4.266 -8.845 -29.016 1 98.72 198 ILE B CA 1
ATOM 4052 C C . ILE B 1 198 ? -3.294 -9.937 -29.457 1 98.72 198 ILE B C 1
ATOM 4054 O O . ILE B 1 198 ? -2.63 -9.807 -30.488 1 98.72 198 ILE B O 1
ATOM 4058 N N . ALA B 1 199 ? -3.231 -11.027 -28.687 1 98.6 199 ALA B N 1
ATOM 4059 C CA . ALA B 1 199 ? -2.27 -12.104 -28.916 1 98.6 199 ALA B CA 1
ATOM 4060 C C . ALA B 1 199 ? -2.726 -13.012 -30.054 1 98.6 199 ALA B C 1
ATOM 4062 O O . ALA B 1 199 ? -1.937 -13.801 -30.581 1 98.6 199 ALA B O 1
ATOM 4063 N N . GLY B 1 200 ? -4.047 -12.945 -30.368 1 98.13 200 GLY B N 1
ATOM 4064 C CA . GLY B 1 200 ? -4.603 -13.825 -31.383 1 98.13 200 GLY B CA 1
ATOM 4065 C C . GLY B 1 200 ? -4.867 -15.23 -30.875 1 98.13 200 GLY B C 1
ATOM 4066 O O . GLY B 1 200 ? -4.735 -16.201 -31.622 1 98.13 200 GLY B O 1
ATOM 4067 N N . ILE B 1 201 ? -5.102 -15.32 -29.648 1 98.31 201 ILE B N 1
ATOM 4068 C CA . ILE B 1 201 ? -5.388 -16.616 -29.043 1 98.31 201 ILE B CA 1
ATOM 4069 C C . ILE B 1 201 ? -6.898 -16.814 -28.935 1 98.31 201 ILE B C 1
ATOM 4071 O O . ILE B 1 201 ? -7.568 -16.114 -28.172 1 98.31 201 ILE B O 1
ATOM 4075 N N . LYS B 1 202 ? -7.409 -17.741 -29.566 1 97.26 202 LYS B N 1
ATOM 4076 C CA . LYS B 1 202 ? -8.851 -17.967 -29.613 1 97.26 202 LYS B CA 1
ATOM 4077 C C . LYS B 1 202 ? -9.293 -18.923 -28.508 1 97.26 202 LYS B C 1
ATOM 4079 O O . LYS B 1 202 ? -10.38 -18.77 -27.947 1 97.26 202 LYS B O 1
ATOM 4084 N N . ASP B 1 203 ? -8.472 -19.889 -28.198 1 97.79 203 ASP B N 1
ATOM 4085 C CA . ASP B 1 203 ? -8.809 -20.896 -27.197 1 97.79 203 ASP B CA 1
ATOM 4086 C C . ASP B 1 203 ? -8.074 -20.633 -25.884 1 97.79 203 ASP B C 1
ATOM 4088 O O . ASP B 1 203 ? -7.092 -21.309 -25.57 1 97.79 203 ASP B O 1
ATOM 4092 N N . ILE B 1 204 ? -8.598 -19.763 -25.091 1 98.14 204 ILE B N 1
ATOM 4093 C CA . ILE B 1 204 ? -8.002 -19.356 -23.823 1 98.14 204 ILE B CA 1
ATOM 4094 C C . ILE B 1 204 ? -7.904 -20.56 -22.889 1 98.14 204 ILE B C 1
ATOM 4096 O O . ILE B 1 204 ? -6.875 -20.769 -22.242 1 98.14 204 ILE B O 1
ATOM 4100 N N . LYS B 1 205 ? -8.937 -21.363 -22.822 1 94.42 205 LYS B N 1
ATOM 4101 C CA . LYS B 1 205 ? -8.982 -22.521 -21.934 1 94.42 205 LYS B CA 1
ATOM 4102 C C . LYS B 1 205 ? -7.925 -23.551 -22.321 1 94.42 205 LYS B C 1
ATOM 4104 O O . LYS B 1 205 ? -7.261 -24.123 -21.453 1 94.42 205 LYS B O 1
ATOM 4109 N N . GLY B 1 206 ? -7.85 -23.817 -23.64 1 94.79 206 GLY B N 1
ATOM 4110 C CA . GLY B 1 206 ? -6.829 -24.739 -24.108 1 94.79 206 GLY B CA 1
ATOM 4111 C C . GLY B 1 206 ? -5.42 -24.297 -23.76 1 94.79 206 GLY B C 1
ATOM 4112 O O . GLY B 1 206 ? -4.595 -25.11 -23.338 1 94.79 206 GLY B O 1
ATOM 4113 N N . PHE B 1 207 ? -5.155 -22.996 -23.995 1 96.61 207 PHE B N 1
ATOM 4114 C CA . PHE B 1 207 ? -3.867 -22.425 -23.621 1 96.61 207 PHE B CA 1
ATOM 4115 C C . PHE B 1 207 ? -3.6 -22.621 -22.133 1 96.61 207 PHE B C 1
ATOM 4117 O O . PHE B 1 207 ? -2.521 -23.075 -21.745 1 96.61 207 PHE B O 1
ATOM 4124 N N . GLY B 1 208 ? -4.573 -22.342 -21.295 1 95.43 208 GLY B N 1
ATOM 4125 C CA . GLY B 1 208 ? -4.453 -22.509 -19.855 1 95.43 208 GLY B CA 1
ATOM 4126 C C . GLY B 1 208 ? -4.181 -23.943 -19.441 1 95.43 208 GLY B C 1
ATOM 4127 O O . GLY B 1 208 ? -3.386 -24.192 -18.534 1 95.43 208 GLY B O 1
ATOM 4128 N N . GLU B 1 209 ? -4.871 -24.845 -20.097 1 88.43 209 GLU B N 1
ATOM 4129 C CA . GLU B 1 209 ? -4.68 -26.261 -19.796 1 88.43 209 GLU B CA 1
ATOM 4130 C C . GLU B 1 209 ? -3.255 -26.705 -20.111 1 88.43 209 GLU B C 1
ATOM 4132 O O . GLU B 1 209 ? -2.662 -27.484 -19.362 1 88.43 209 GLU B O 1
ATOM 4137 N N . GLN B 1 210 ? -2.746 -26.238 -21.198 1 92.08 210 GLN B N 1
ATOM 4138 C CA . GLN B 1 210 ? -1.368 -26.555 -21.556 1 92.08 210 GLN B CA 1
ATOM 4139 C C . GLN B 1 210 ? -0.391 -26.006 -20.52 1 92.08 210 GLN B C 1
ATOM 4141 O O . GLN B 1 210 ? 0.612 -26.65 -20.204 1 92.08 210 GLN B O 1
ATOM 4146 N N . MET B 1 211 ? -0.689 -24.851 -19.997 1 93.6 211 MET B N 1
ATOM 4147 C CA . MET B 1 211 ? 0.145 -24.243 -18.964 1 93.6 211 MET B CA 1
ATOM 4148 C C . MET B 1 211 ? 0.162 -25.102 -17.704 1 93.6 211 MET B C 1
ATOM 4150 O O . MET B 1 211 ? 1.224 -25.347 -17.129 1 93.6 211 MET B O 1
ATOM 4154 N N . LEU B 1 212 ? -1.051 -25.501 -17.324 1 85.52 212 LEU B N 1
ATOM 4155 C CA . LEU B 1 212 ? -1.175 -26.308 -16.115 1 85.52 212 LEU B CA 1
ATOM 4156 C C . LEU B 1 212 ? -0.448 -27.639 -16.273 1 85.52 212 LEU B C 1
ATOM 4158 O O . LEU B 1 212 ? 0.136 -28.15 -15.314 1 85.52 212 LEU B O 1
ATOM 4162 N N . LEU B 1 213 ? -0.49 -28.158 -17.469 1 84.96 213 LEU B N 1
ATOM 4163 C CA . LEU B 1 213 ? 0.243 -29.384 -17.763 1 84.96 213 LEU B CA 1
ATOM 4164 C C . LEU B 1 213 ? 1.747 -29.156 -17.661 1 84.96 213 LEU B C 1
ATOM 4166 O O . LEU B 1 213 ? 2.474 -30.002 -17.135 1 84.96 213 LEU B O 1
ATOM 4170 N N . ALA B 1 214 ? 2.176 -28.059 -18.162 1 87.09 214 ALA B N 1
ATOM 4171 C CA . ALA B 1 214 ? 3.596 -27.723 -18.097 1 87.09 214 ALA B CA 1
ATOM 4172 C C . ALA B 1 214 ? 4.053 -27.545 -16.652 1 87.09 214 ALA B C 1
ATOM 4174 O O . ALA B 1 214 ? 5.183 -27.896 -16.304 1 87.09 214 ALA B O 1
ATOM 4175 N N . LYS B 1 215 ? 3.262 -26.923 -15.837 1 82.26 215 LYS B N 1
ATOM 4176 C CA . LYS B 1 215 ? 3.55 -26.707 -14.422 1 82.26 215 LYS B CA 1
ATOM 4177 C C . LYS B 1 215 ? 3.828 -28.028 -13.711 1 82.26 215 LYS B C 1
ATOM 4179 O O . LYS B 1 215 ? 4.646 -28.083 -12.79 1 82.26 215 LYS B O 1
ATOM 4184 N N . SER B 1 216 ? 3.133 -29.016 -14.121 1 77.12 216 SER B N 1
ATOM 4185 C CA . SER B 1 216 ? 3.197 -30.331 -13.49 1 77.12 216 SER B CA 1
ATOM 4186 C C . SER B 1 216 ? 4.282 -31.196 -14.122 1 77.12 216 SER B C 1
ATOM 4188 O O . SER B 1 216 ? 4.395 -32.384 -13.813 1 77.12 216 SER B O 1
ATOM 4190 N N . ASP B 1 217 ? 4.974 -30.55 -14.989 1 76.85 217 ASP B N 1
ATOM 4191 C CA . ASP B 1 217 ? 5.991 -31.325 -15.693 1 76.85 217 ASP B CA 1
ATOM 4192 C C . ASP B 1 217 ? 7.098 -31.772 -14.742 1 76.85 217 ASP B C 1
ATOM 4194 O O . ASP B 1 217 ? 7.803 -30.94 -14.167 1 76.85 217 ASP B O 1
ATOM 4198 N N . LEU B 1 218 ? 7.149 -32.936 -14.429 1 77.05 218 LEU B N 1
ATOM 4199 C CA . LEU B 1 218 ? 8.141 -33.53 -13.539 1 77.05 218 LEU B CA 1
ATOM 4200 C C . LEU B 1 218 ? 9.219 -34.259 -14.335 1 77.05 218 LEU B C 1
ATOM 4202 O O . LEU B 1 218 ? 10.002 -35.026 -13.77 1 77.05 218 LEU B O 1
ATOM 4206 N N . SER B 1 219 ? 9.217 -33.977 -15.623 1 76.47 219 SER B N 1
ATOM 4207 C CA . SER B 1 219 ? 10.094 -34.729 -16.515 1 76.47 219 SER B CA 1
ATOM 4208 C C . SER B 1 219 ? 11.563 -34.456 -16.205 1 76.47 219 SER B C 1
ATOM 4210 O O . SER B 1 219 ? 12.424 -35.299 -16.464 1 76.47 219 SER B O 1
ATOM 4212 N N . HIS B 1 220 ? 11.763 -33.332 -15.59 1 75.36 220 HIS B N 1
ATOM 4213 C CA . HIS B 1 220 ? 13.157 -32.952 -15.385 1 75.36 220 HIS B CA 1
ATOM 4214 C C . HIS B 1 220 ? 13.662 -33.425 -14.026 1 75.36 220 HIS B C 1
ATOM 4216 O O . HIS B 1 220 ? 14.848 -33.283 -13.716 1 75.36 220 HIS B O 1
ATOM 4222 N N . PHE B 1 221 ? 12.865 -33.836 -13.246 1 80.64 221 PHE B N 1
ATOM 4223 C CA . PHE B 1 221 ? 13.264 -34.356 -11.944 1 80.64 221 PHE B CA 1
ATOM 4224 C C . PHE B 1 221 ? 13.639 -35.83 -12.041 1 80.64 221 PHE B C 1
ATOM 4226 O O . PHE B 1 221 ? 13.091 -36.562 -12.868 1 80.64 221 PHE B O 1
ATOM 4233 N N . SER B 1 222 ? 14.598 -36.284 -11.244 1 88.14 222 SER B N 1
ATOM 4234 C CA . SER B 1 222 ? 14.901 -37.708 -11.138 1 88.14 222 SER B CA 1
ATOM 4235 C C . SER B 1 222 ? 13.762 -38.466 -10.465 1 88.14 222 SER B C 1
ATOM 4237 O O . SER B 1 222 ? 12.968 -37.878 -9.727 1 88.14 222 SER B O 1
ATOM 4239 N N . ALA B 1 223 ? 13.671 -39.692 -10.769 1 92.39 223 ALA B N 1
ATOM 4240 C CA . ALA B 1 223 ? 12.644 -40.524 -10.147 1 92.39 223 ALA B CA 1
ATOM 4241 C C . ALA B 1 223 ? 12.768 -40.503 -8.626 1 92.39 223 ALA B C 1
ATOM 4243 O O . ALA B 1 223 ? 11.76 -40.488 -7.916 1 92.39 223 ALA B O 1
ATOM 4244 N N . GLU B 1 224 ? 13.997 -40.408 -8.167 1 91.54 224 GLU B N 1
ATOM 42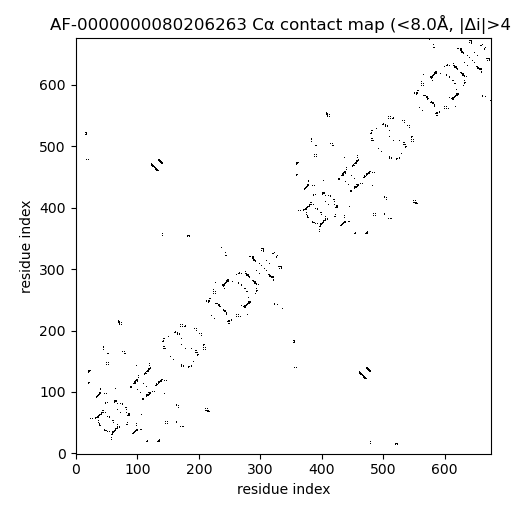45 C CA . GLU B 1 224 ? 14.234 -40.361 -6.727 1 91.54 224 GLU B CA 1
ATOM 4246 C C . GLU B 1 224 ? 13.694 -39.07 -6.12 1 91.54 224 GLU B C 1
ATOM 4248 O O . GLU B 1 224 ? 13.066 -39.092 -5.059 1 91.54 224 GLU B O 1
ATOM 4253 N N . THR B 1 225 ? 13.921 -38.051 -6.882 1 88.52 225 THR B N 1
ATOM 4254 C CA . THR B 1 225 ? 13.456 -36.75 -6.415 1 88.52 225 THR B CA 1
ATOM 4255 C C . THR B 1 225 ? 11.931 -36.698 -6.389 1 88.52 225 THR B C 1
ATOM 4257 O O . THR B 1 225 ? 11.337 -36.233 -5.414 1 88.52 225 THR B O 1
ATOM 4260 N N . ILE B 1 226 ? 11.351 -37.167 -7.375 1 90.93 226 ILE B N 1
ATOM 4261 C CA . ILE B 1 226 ? 9.896 -37.133 -7.479 1 90.93 226 ILE B CA 1
ATOM 4262 C C . ILE B 1 226 ? 9.282 -38.018 -6.396 1 90.93 226 ILE B C 1
ATOM 4264 O O . ILE B 1 226 ? 8.288 -37.643 -5.769 1 90.93 226 ILE B O 1
ATOM 4268 N N . LEU B 1 227 ? 9.938 -39.143 -6.108 1 91.79 227 LEU B N 1
ATOM 4269 C CA . LEU B 1 227 ? 9.478 -40.101 -5.108 1 91.79 227 LEU B CA 1
ATOM 4270 C C . LEU B 1 227 ? 9.419 -39.458 -3.727 1 91.79 227 LEU B C 1
ATOM 4272 O O . LEU B 1 227 ? 8.507 -39.74 -2.945 1 91.79 227 LEU B O 1
ATOM 4276 N N . THR B 1 228 ? 10.305 -38.502 -3.502 1 86.16 228 THR B N 1
ATOM 4277 C CA . THR B 1 228 ? 10.473 -38.027 -2.133 1 86.16 228 THR B CA 1
ATOM 4278 C C . THR B 1 228 ? 9.948 -36.602 -1.987 1 86.16 228 THR B C 1
ATOM 4280 O O . THR B 1 228 ? 9.957 -36.041 -0.889 1 86.16 228 THR B O 1
ATOM 4283 N N . MET B 1 229 ? 9.476 -36.106 -3.118 1 80.38 229 MET B N 1
ATOM 4284 C CA . MET B 1 229 ? 8.994 -34.727 -3.111 1 80.38 229 MET B CA 1
ATOM 4285 C C . MET B 1 229 ? 7.806 -34.571 -2.167 1 80.38 229 MET B C 1
ATOM 4287 O O . MET B 1 229 ? 7.69 -33.561 -1.471 1 80.38 229 MET B O 1
ATOM 4291 N N . ASP B 1 230 ? 6.901 -35.501 -2.229 1 82.28 230 ASP B N 1
ATOM 4292 C CA . ASP B 1 230 ? 5.795 -35.644 -1.287 1 82.28 230 ASP B CA 1
ATOM 4293 C C . ASP B 1 230 ? 5.748 -37.055 -0.704 1 82.28 230 ASP B C 1
ATOM 4295 O O . ASP B 1 230 ? 4.98 -37.899 -1.169 1 82.28 230 ASP B O 1
ATOM 4299 N N . TYR B 1 231 ? 6.61 -37.208 0.325 1 86.43 231 TYR B N 1
ATOM 4300 C CA . TYR B 1 231 ? 6.873 -38.513 0.92 1 86.43 231 TYR B CA 1
ATOM 4301 C C . TYR B 1 231 ? 6.589 -38.496 2.418 1 86.43 231 TYR B C 1
ATOM 4303 O O . TYR B 1 231 ? 6.879 -37.511 3.1 1 86.43 231 TYR B O 1
ATOM 4311 N N . LYS B 1 232 ? 5.92 -39.509 2.978 1 85.85 232 LYS B N 1
ATOM 4312 C CA . LYS B 1 232 ? 5.649 -39.647 4.406 1 85.85 232 LYS B CA 1
ATOM 4313 C C . LYS B 1 232 ? 6.054 -41.029 4.911 1 85.85 232 LYS B C 1
ATOM 4315 O O . LYS B 1 232 ? 5.834 -42.033 4.231 1 85.85 232 LYS B O 1
ATOM 4320 N N . ASN B 1 233 ? 6.679 -41.054 6.067 1 88.55 233 ASN B N 1
ATOM 4321 C CA . ASN B 1 233 ? 6.982 -42.283 6.792 1 88.55 233 ASN B CA 1
ATOM 4322 C C . ASN B 1 233 ? 5.891 -42.621 7.804 1 88.55 233 ASN B C 1
ATOM 4324 O O . ASN B 1 233 ? 5.362 -41.731 8.473 1 88.55 233 ASN B O 1
ATOM 4328 N N . PHE B 1 234 ? 5.548 -43.807 7.816 1 86.35 234 PHE B N 1
ATOM 4329 C CA . PHE B 1 234 ? 4.571 -44.311 8.774 1 86.35 234 PHE B CA 1
ATOM 4330 C C . PHE B 1 234 ? 5.115 -45.525 9.516 1 86.35 234 PHE B C 1
ATOM 4332 O O . PHE B 1 234 ? 6.078 -46.153 9.068 1 86.35 234 PHE B O 1
ATOM 4339 N N . GLU B 1 235 ? 4.593 -45.722 10.674 1 89.97 235 GLU B N 1
ATOM 4340 C CA . GLU B 1 235 ? 4.76 -46.979 11.397 1 89.97 235 GLU B CA 1
ATOM 4341 C C . GLU B 1 235 ? 3.412 -47.642 11.669 1 89.97 235 GLU B C 1
ATOM 4343 O O . GLU B 1 235 ? 2.609 -47.129 12.451 1 89.97 235 GLU B O 1
ATOM 4348 N N . PHE B 1 236 ? 3.173 -48.629 10.902 1 89.86 236 PHE B N 1
ATOM 4349 C CA . PHE B 1 236 ? 1.938 -49.391 11.04 1 89.86 236 PHE B CA 1
ATOM 4350 C C . PHE B 1 236 ? 2.218 -50.775 11.615 1 89.86 236 PHE B C 1
ATOM 4352 O O . PHE B 1 236 ? 2.873 -51.599 10.973 1 89.86 236 PHE B O 1
ATOM 4359 N N . ALA B 1 237 ? 1.715 -51.11 12.835 1 91.67 237 ALA B N 1
ATOM 4360 C CA . ALA B 1 237 ? 1.896 -52.409 13.477 1 91.67 237 ALA B CA 1
ATOM 4361 C C . ALA B 1 237 ? 3.373 -52.782 13.556 1 91.67 237 ALA B C 1
ATOM 4363 O O . ALA B 1 237 ? 3.756 -53.903 13.213 1 91.67 237 ALA B O 1
ATOM 4364 N N . GLY B 1 238 ? 4.252 -51.785 13.824 1 91.11 238 GLY B N 1
ATOM 4365 C CA . GLY B 1 238 ? 5.675 -52.005 14.023 1 91.11 238 GLY B CA 1
ATOM 4366 C C . GLY B 1 238 ? 6.46 -52.044 12.726 1 91.11 238 GLY B C 1
ATOM 4367 O O . GLY B 1 238 ? 7.676 -52.249 12.736 1 91.11 238 GLY B O 1
ATOM 4368 N N . LYS B 1 239 ? 5.795 -51.909 11.602 1 94.61 239 LYS B N 1
ATOM 4369 C CA . LYS B 1 239 ? 6.455 -51.931 10.299 1 94.61 239 LYS B CA 1
ATOM 4370 C C . LYS B 1 239 ? 6.72 -50.516 9.794 1 94.61 239 LYS B C 1
ATOM 4372 O O . LYS B 1 239 ? 5.872 -49.632 9.934 1 94.61 239 LYS B O 1
ATOM 4377 N N . LYS B 1 240 ? 7.883 -50.298 9.322 1 95.79 240 LYS B N 1
ATOM 4378 C CA . LYS B 1 240 ? 8.245 -49.024 8.708 1 95.79 240 LYS B CA 1
ATOM 4379 C C . LYS B 1 240 ? 7.695 -48.922 7.288 1 95.79 240 LYS B C 1
ATOM 4381 O O . LYS B 1 240 ? 8.06 -49.713 6.417 1 95.79 240 LYS B O 1
ATOM 4386 N N . VAL B 1 241 ? 6.837 -47.935 7.065 1 94.82 241 VAL B N 1
ATOM 4387 C CA . VAL B 1 241 ? 6.14 -47.823 5.788 1 94.82 241 VAL B CA 1
ATOM 4388 C C . VAL B 1 241 ? 6.379 -46.439 5.188 1 94.82 241 VAL B C 1
ATOM 4390 O O . VAL B 1 241 ? 6.255 -45.426 5.88 1 94.82 241 VAL B O 1
ATOM 4393 N N . GLY B 1 242 ? 6.85 -46.363 3.942 1 95.81 242 GLY B N 1
ATOM 4394 C CA . GLY B 1 242 ? 6.938 -45.117 3.197 1 95.81 242 GLY B CA 1
ATOM 4395 C C . GLY B 1 242 ? 5.881 -44.991 2.117 1 95.81 242 GLY B C 1
ATOM 4396 O O . GLY B 1 242 ? 5.556 -45.97 1.441 1 95.81 242 GLY B O 1
ATOM 4397 N N . ILE B 1 243 ? 5.242 -43.872 2.006 1 94.77 243 ILE B N 1
ATOM 4398 C CA . ILE B 1 243 ? 4.307 -43.59 0.923 1 94.77 243 ILE B CA 1
ATOM 4399 C C . ILE B 1 243 ? 4.687 -42.279 0.24 1 94.77 243 ILE B C 1
ATOM 4401 O O . ILE B 1 243 ? 4.619 -41.21 0.852 1 94.77 243 ILE B O 1
ATOM 4405 N N . GLY B 1 244 ? 5.166 -42.297 -0.996 1 94.52 244 GLY B N 1
ATOM 4406 C CA . GLY B 1 244 ? 5.409 -41.129 -1.827 1 94.52 244 GLY B CA 1
ATOM 4407 C C . GLY B 1 244 ? 4.267 -40.826 -2.779 1 94.52 244 GLY B C 1
ATOM 4408 O O . GLY B 1 244 ? 3.601 -41.741 -3.268 1 94.52 244 GLY B O 1
ATOM 4409 N N . VAL B 1 245 ? 3.992 -39.527 -2.944 1 91.9 245 VAL B N 1
ATOM 4410 C CA . VAL B 1 245 ? 2.931 -39.135 -3.866 1 91.9 245 VAL B CA 1
ATOM 4411 C C . VAL B 1 245 ? 3.453 -38.078 -4.836 1 91.9 245 VAL B C 1
ATOM 4413 O O . VAL B 1 245 ? 4.164 -37.154 -4.434 1 91.9 245 VAL B O 1
ATOM 4416 N N . ALA B 1 246 ? 3.263 -38.241 -6.107 1 91.19 246 ALA B N 1
ATOM 4417 C CA . ALA B 1 246 ? 3.444 -37.217 -7.133 1 91.19 246 ALA B CA 1
ATOM 4418 C C . ALA B 1 246 ? 2.109 -36.83 -7.763 1 91.19 246 ALA B C 1
ATOM 4420 O O . ALA B 1 246 ? 1.575 -37.562 -8.6 1 91.19 246 ALA B O 1
ATOM 4421 N N . GLU B 1 247 ? 1.57 -35.688 -7.28 1 83.96 247 GLU B N 1
ATOM 4422 C CA . GLU B 1 247 ? 0.344 -35.183 -7.89 1 83.96 247 GLU B CA 1
ATOM 4423 C C . GLU B 1 247 ? 0.64 -34.438 -9.188 1 83.96 247 GLU B C 1
ATOM 4425 O O . GLU B 1 247 ? 1.524 -33.579 -9.23 1 83.96 247 GLU B O 1
ATOM 4430 N N . THR B 1 248 ? -0.069 -34.948 -10.246 1 84.05 248 THR B N 1
ATOM 4431 C CA . THR B 1 248 ? 0.232 -34.353 -11.543 1 84.05 248 THR B CA 1
ATOM 4432 C C . THR B 1 248 ? -1.013 -34.32 -12.425 1 84.05 248 THR B C 1
ATOM 4434 O O . THR B 1 248 ? -1.949 -35.094 -12.216 1 84.05 248 THR B O 1
ATOM 4437 N N . LEU B 1 249 ? -1.067 -33.434 -13.293 1 80.72 249 LEU B N 1
ATOM 4438 C CA . LEU B 1 249 ? -2.101 -33.372 -14.321 1 80.72 249 LEU B CA 1
ATOM 4439 C C . LEU B 1 249 ? -1.695 -34.18 -15.549 1 80.72 249 LEU B C 1
ATOM 4441 O O . LEU B 1 249 ? -2.519 -34.434 -16.43 1 80.72 249 LEU B O 1
ATOM 4445 N N . ASN B 1 250 ? -0.417 -34.618 -15.533 1 82.33 250 ASN B N 1
ATOM 4446 C CA . ASN B 1 250 ? 0.129 -35.412 -16.628 1 82.33 250 ASN B CA 1
ATOM 4447 C C . ASN B 1 250 ? 0.718 -36.728 -16.128 1 82.33 250 ASN B C 1
ATOM 4449 O O . ASN B 1 250 ? 1.914 -36.978 -16.286 1 82.33 250 ASN B O 1
ATOM 4453 N N . ALA B 1 251 ? -0.131 -37.529 -15.719 1 88.64 251 ALA B N 1
ATOM 4454 C CA . ALA B 1 251 ? 0.313 -38.767 -15.083 1 88.64 251 ALA B CA 1
ATOM 4455 C C . ALA B 1 251 ? 1.071 -39.65 -16.07 1 88.64 251 ALA B C 1
ATOM 4457 O O . ALA B 1 251 ? 1.997 -40.368 -15.685 1 88.64 251 ALA B O 1
ATOM 4458 N N . GLN B 1 252 ? 0.666 -39.522 -17.35 1 89.25 252 GLN B N 1
ATOM 4459 C CA . GLN B 1 252 ? 1.282 -40.393 -18.346 1 89.25 252 GLN B CA 1
ATOM 4460 C C . GLN B 1 252 ? 2.784 -40.139 -18.446 1 89.25 252 GLN B C 1
ATOM 4462 O O . GLN B 1 252 ? 3.562 -41.066 -18.678 1 89.25 252 GLN B O 1
ATOM 4467 N N . GLN B 1 253 ? 3.121 -38.925 -18.231 1 89.26 253 GLN B N 1
ATOM 4468 C CA . GLN B 1 253 ? 4.533 -38.559 -18.27 1 89.26 253 GLN B CA 1
ATOM 4469 C C . GLN B 1 253 ? 5.337 -39.361 -17.251 1 89.26 253 GLN B C 1
ATOM 4471 O O . GLN B 1 253 ? 6.46 -39.785 -17.533 1 89.26 253 GLN B O 1
ATOM 4476 N N . LEU B 1 254 ? 4.79 -39.504 -16.112 1 91.97 254 LEU B N 1
ATOM 4477 C CA . LEU B 1 254 ? 5.46 -40.257 -15.057 1 91.97 254 LEU B CA 1
ATOM 4478 C C . LEU B 1 254 ? 5.299 -41.758 -15.273 1 91.97 254 LEU B C 1
ATOM 4480 O O . LEU B 1 254 ? 6.222 -42.53 -15.007 1 91.97 254 LEU B O 1
ATOM 4484 N N . ILE B 1 255 ? 4.151 -42.174 -15.797 1 93.84 255 ILE B N 1
ATOM 4485 C CA . ILE B 1 255 ? 3.888 -43.588 -16.039 1 93.84 255 ILE B CA 1
ATOM 4486 C C . ILE B 1 255 ? 4.858 -44.121 -17.091 1 93.84 255 ILE B C 1
ATOM 4488 O O . ILE B 1 255 ? 5.316 -45.262 -17.001 1 93.84 255 ILE B O 1
ATOM 4492 N N . ASP B 1 256 ? 5.21 -43.231 -17.973 1 93.25 256 ASP B N 1
ATOM 4493 C CA . ASP B 1 256 ? 6.153 -43.612 -19.02 1 93.25 256 ASP B CA 1
ATOM 4494 C C . ASP B 1 256 ? 7.544 -43.863 -18.442 1 93.25 256 ASP B C 1
ATOM 4496 O O . ASP B 1 256 ? 8.377 -44.515 -19.076 1 93.25 256 ASP B O 1
ATOM 4500 N N . ARG B 1 257 ? 7.724 -43.387 -17.251 1 93.13 257 ARG B N 1
ATOM 4501 C CA . ARG B 1 257 ? 8.994 -43.576 -16.558 1 93.13 257 ARG B CA 1
ATOM 4502 C C . ARG B 1 257 ? 8.869 -44.632 -15.464 1 93.13 257 ARG B C 1
ATOM 4504 O O . ARG B 1 257 ? 9.613 -44.607 -14.482 1 93.13 257 ARG B O 1
ATOM 4511 N N . LYS B 1 258 ? 8.019 -45.457 -15.628 1 94.46 258 LYS B N 1
ATOM 4512 C CA . LYS B 1 258 ? 7.693 -46.418 -14.579 1 94.46 258 LYS B CA 1
ATOM 4513 C C . LYS B 1 258 ? 8.922 -47.226 -14.171 1 94.46 258 LYS B C 1
ATOM 4515 O O . LYS B 1 258 ? 9.123 -47.505 -12.988 1 94.46 258 LYS B O 1
ATOM 4520 N N . GLN B 1 259 ? 9.689 -47.598 -15.116 1 94.64 259 GLN B N 1
ATOM 4521 C CA . GLN B 1 259 ? 10.88 -48.387 -14.818 1 94.64 259 GLN B CA 1
ATOM 4522 C C . GLN B 1 259 ? 11.841 -47.614 -13.92 1 94.64 259 GLN B C 1
ATOM 4524 O O . GLN B 1 259 ? 12.406 -48.174 -12.978 1 94.64 259 GLN B O 1
ATOM 4529 N N . ASP B 1 260 ? 12.006 -46.383 -14.229 1 95.74 260 ASP B N 1
ATOM 4530 C CA . ASP B 1 260 ? 12.848 -45.53 -13.396 1 95.74 260 ASP B CA 1
ATOM 4531 C C . ASP B 1 260 ? 12.32 -45.466 -11.965 1 95.74 260 ASP B C 1
ATOM 4533 O O . ASP B 1 260 ? 13.099 -45.483 -11.009 1 95.74 260 ASP B O 1
ATOM 4537 N N . PHE B 1 261 ? 11.048 -45.318 -11.868 1 96.39 261 PHE B N 1
ATOM 4538 C CA . PHE B 1 261 ? 10.443 -45.226 -10.545 1 96.39 261 PHE B CA 1
ATOM 4539 C C . PHE B 1 261 ? 10.579 -46.545 -9.794 1 96.39 261 PHE B C 1
ATOM 4541 O O . PHE B 1 261 ? 10.835 -46.556 -8.588 1 96.39 261 PHE B O 1
ATOM 4548 N N . ASN B 1 262 ? 10.393 -47.659 -10.506 1 96.03 262 ASN B N 1
ATOM 4549 C CA . ASN B 1 262 ? 10.568 -48.957 -9.864 1 96.03 262 ASN B CA 1
ATOM 4550 C C . ASN B 1 262 ? 11.965 -49.104 -9.268 1 96.03 262 ASN B C 1
ATOM 4552 O O . ASN B 1 262 ? 12.116 -49.575 -8.139 1 96.03 262 ASN B O 1
ATOM 4556 N N . GLU B 1 263 ? 12.869 -48.657 -10.085 1 96.16 263 GLU B N 1
ATOM 4557 C CA . GLU B 1 263 ? 14.248 -48.728 -9.61 1 96.16 263 GLU B CA 1
ATOM 4558 C C . GLU B 1 263 ? 14.465 -47.817 -8.405 1 96.16 263 GLU B C 1
ATOM 4560 O O . GLU B 1 263 ? 15.1 -48.215 -7.426 1 96.16 263 GLU B O 1
ATOM 4565 N N . ALA B 1 264 ? 13.965 -46.667 -8.472 1 96.41 264 ALA B N 1
ATOM 4566 C CA . ALA B 1 264 ? 14.122 -45.693 -7.395 1 96.41 264 ALA B CA 1
ATOM 4567 C C . ALA B 1 264 ? 13.438 -46.173 -6.118 1 96.41 264 ALA B C 1
ATOM 4569 O O . ALA B 1 264 ? 13.964 -45.988 -5.018 1 96.41 264 ALA B O 1
ATOM 4570 N N . ILE B 1 265 ? 12.295 -46.738 -6.279 1 97.02 265 ILE B N 1
ATOM 4571 C CA . ILE B 1 265 ? 11.51 -47.228 -5.151 1 97.02 265 ILE B CA 1
ATOM 4572 C C . ILE B 1 265 ? 12.266 -48.354 -4.448 1 97.02 265 ILE B C 1
ATOM 4574 O O . ILE B 1 265 ? 12.382 -48.36 -3.22 1 97.02 265 ILE B O 1
ATOM 4578 N N . GLN B 1 266 ? 12.789 -49.279 -5.212 1 96.67 266 GLN B N 1
ATOM 4579 C CA . GLN B 1 266 ? 13.535 -50.396 -4.641 1 96.67 266 GLN B CA 1
ATOM 4580 C C . GLN B 1 266 ? 14.786 -49.908 -3.916 1 96.67 266 GLN B C 1
ATOM 4582 O O . GLN B 1 266 ? 15.067 -50.338 -2.795 1 96.67 266 GLN B O 1
ATOM 4587 N N . ALA B 1 267 ? 15.469 -49.042 -4.582 1 96.72 267 ALA B N 1
ATOM 4588 C CA . ALA B 1 267 ? 16.695 -48.509 -3.995 1 96.72 267 ALA B CA 1
ATOM 4589 C C . ALA B 1 267 ? 16.401 -47.744 -2.708 1 96.72 267 ALA B C 1
ATOM 4591 O O . ALA B 1 267 ? 17.127 -47.875 -1.72 1 96.72 267 ALA B O 1
ATOM 4592 N N . TYR B 1 268 ? 15.396 -46.967 -2.733 1 95.73 268 TYR B N 1
ATOM 4593 C CA . TYR B 1 268 ? 15.053 -46.14 -1.582 1 95.73 268 TYR B CA 1
ATOM 4594 C C . TYR B 1 268 ? 14.601 -47.001 -0.408 1 95.73 268 TYR B C 1
ATOM 4596 O O . TYR B 1 268 ? 14.953 -46.727 0.742 1 95.73 268 TYR B O 1
ATOM 4604 N N . LYS B 1 269 ? 13.792 -47.985 -0.737 1 96.17 269 LYS B N 1
ATOM 4605 C CA . LYS B 1 269 ? 13.337 -48.896 0.309 1 96.17 269 LYS B CA 1
ATOM 4606 C C . LYS B 1 269 ? 14.518 -49.541 1.028 1 96.17 269 LYS B C 1
ATOM 4608 O O . LYS B 1 269 ? 14.544 -49.6 2.259 1 96.17 269 LYS B O 1
ATOM 4613 N N . LYS B 1 270 ? 15.402 -50.005 0.262 1 95.89 270 LYS B N 1
ATOM 4614 C CA . LYS B 1 270 ? 16.594 -50.641 0.816 1 95.89 270 LYS B CA 1
ATOM 4615 C C . LYS B 1 270 ? 17.426 -49.645 1.617 1 95.89 270 LYS B C 1
ATOM 4617 O O . LYS B 1 270 ? 17.855 -49.943 2.734 1 95.89 270 LYS B O 1
ATOM 4622 N N . ALA B 1 271 ? 17.651 -48.534 1.093 1 95.03 271 ALA B N 1
ATOM 4623 C CA . ALA B 1 271 ? 18.498 -47.519 1.714 1 95.03 271 ALA B CA 1
ATOM 4624 C C . ALA B 1 271 ? 17.905 -47.044 3.037 1 95.03 271 ALA B C 1
ATOM 4626 O O . ALA B 1 271 ? 18.639 -46.732 3.978 1 95.03 271 ALA B O 1
ATOM 4627 N N . GLN B 1 272 ? 16.595 -46.997 3.094 1 92.43 272 GLN B N 1
ATOM 4628 C CA . GLN B 1 272 ? 15.925 -46.46 4.274 1 92.43 272 GLN B CA 1
ATOM 4629 C C . GLN B 1 272 ? 15.473 -47.58 5.207 1 92.43 272 GLN B C 1
ATOM 4631 O O . GLN B 1 272 ? 14.861 -47.321 6.245 1 92.43 272 GLN B O 1
ATOM 4636 N N . ASN B 1 273 ? 15.753 -48.811 4.832 1 94.44 273 ASN B N 1
ATOM 4637 C CA . ASN B 1 273 ? 15.381 -49.986 5.613 1 94.44 273 ASN B CA 1
ATOM 4638 C C . ASN B 1 273 ? 13.89 -49.993 5.94 1 94.44 273 ASN B C 1
ATOM 4640 O O . ASN B 1 273 ? 13.507 -50.107 7.106 1 94.44 273 ASN B O 1
ATOM 4644 N N . LEU B 1 274 ? 13.125 -49.859 4.877 1 96.43 274 LEU B N 1
ATOM 4645 C CA . LEU B 1 274 ? 11.675 -49.847 5.036 1 96.43 274 LEU B CA 1
ATOM 4646 C C . LEU B 1 274 ? 11.099 -51.25 4.875 1 96.43 274 LEU B C 1
ATOM 4648 O O . LEU B 1 274 ? 11.615 -52.052 4.093 1 96.43 274 LEU B O 1
ATOM 4652 N N . ASP B 1 275 ? 10.081 -51.514 5.668 1 96.9 275 ASP B N 1
ATOM 4653 C CA . ASP B 1 275 ? 9.348 -52.762 5.477 1 96.9 275 ASP B CA 1
ATOM 4654 C C . ASP B 1 275 ? 8.48 -52.703 4.222 1 96.9 275 ASP B C 1
ATOM 4656 O O . ASP B 1 275 ? 8.347 -53.697 3.505 1 96.9 275 ASP B O 1
ATOM 4660 N N . TYR B 1 276 ? 7.898 -51.558 3.956 1 97.1 276 TYR B N 1
ATOM 4661 C CA . TYR B 1 276 ? 7.035 -51.358 2.797 1 97.1 276 TYR B CA 1
ATOM 4662 C C . TYR B 1 276 ? 7.242 -49.972 2.196 1 97.1 276 TYR B C 1
ATOM 4664 O O . TYR B 1 276 ? 7.522 -49.012 2.918 1 97.1 276 TYR B O 1
ATOM 4672 N N . LEU B 1 277 ? 7.145 -49.851 0.89 1 97.55 277 LEU B N 1
ATOM 4673 C CA . LEU B 1 277 ? 7.226 -48.566 0.204 1 97.55 277 LEU B CA 1
ATOM 4674 C C . LEU B 1 277 ? 6.27 -48.523 -0.983 1 97.55 277 LEU B C 1
ATOM 4676 O O . LEU B 1 277 ? 6.285 -49.419 -1.83 1 97.55 277 LEU B O 1
ATOM 4680 N N . PHE B 1 278 ? 5.475 -47.516 -1.002 1 97.26 278 PHE B N 1
ATOM 4681 C CA . PHE B 1 278 ? 4.494 -47.32 -2.063 1 97.26 278 PHE B CA 1
ATOM 4682 C C . PHE B 1 278 ? 4.656 -45.945 -2.701 1 97.26 278 PHE B C 1
ATOM 4684 O O . PHE B 1 278 ? 5.038 -44.984 -2.03 1 97.26 278 PHE B O 1
ATOM 4691 N N . PHE B 1 279 ? 4.41 -45.804 -3.944 1 97.23 279 PHE B N 1
ATOM 4692 C CA . PHE B 1 279 ? 4.457 -44.543 -4.674 1 97.23 279 PHE B CA 1
ATOM 4693 C C . PHE B 1 279 ? 3.213 -44.371 -5.538 1 97.23 279 PHE B C 1
ATOM 4695 O O . PHE B 1 279 ? 2.873 -45.253 -6.329 1 97.23 279 PHE B O 1
ATOM 4702 N N . SER B 1 280 ? 2.614 -43.275 -5.281 1 96.09 280 SER B N 1
ATOM 4703 C CA . SER B 1 280 ? 1.403 -42.984 -6.042 1 96.09 280 SER B CA 1
ATOM 4704 C C . SER B 1 280 ? 1.645 -41.881 -7.067 1 96.09 280 SER B C 1
ATOM 4706 O O . SER B 1 280 ? 1.993 -40.756 -6.705 1 96.09 280 SER B O 1
ATOM 4708 N N . ILE B 1 281 ? 1.566 -42.189 -8.297 1 95.36 281 ILE B N 1
ATOM 4709 C CA . ILE B 1 281 ? 1.395 -41.171 -9.328 1 95.36 281 ILE B CA 1
ATOM 4710 C C . ILE B 1 281 ? -0.075 -40.765 -9.413 1 95.36 281 ILE B C 1
ATOM 4712 O O . ILE B 1 281 ? -0.884 -41.463 -10.03 1 95.36 281 ILE B O 1
ATOM 4716 N N . THR B 1 282 ? -0.426 -39.674 -8.746 1 90.97 282 THR B N 1
ATOM 4717 C CA . THR B 1 282 ? -1.821 -39.259 -8.643 1 90.97 282 THR B CA 1
ATOM 4718 C C . THR B 1 282 ? -2.203 -38.352 -9.809 1 90.97 282 THR B C 1
ATOM 4720 O O . THR B 1 282 ? -1.689 -37.238 -9.93 1 90.97 282 THR B O 1
ATOM 4723 N N . ASP B 1 283 ? -3.088 -38.908 -10.625 1 88.56 283 ASP B N 1
ATOM 4724 C CA . ASP B 1 283 ? -3.645 -38.187 -11.765 1 88.56 283 ASP B CA 1
ATOM 4725 C C . ASP B 1 283 ? -4.803 -37.29 -11.334 1 88.56 283 ASP B C 1
ATOM 4727 O O . ASP B 1 283 ? -5.949 -37.738 -11.261 1 88.56 283 ASP B O 1
ATOM 4731 N N . THR B 1 284 ? -4.497 -36.062 -11.112 1 80.11 284 THR B N 1
ATOM 4732 C CA . THR B 1 284 ? -5.492 -35.132 -10.589 1 80.11 284 THR B CA 1
ATOM 4733 C C . THR B 1 284 ? -6.549 -34.82 -11.645 1 80.11 284 THR B C 1
ATOM 4735 O O . THR B 1 284 ? -7.709 -34.57 -11.314 1 80.11 284 THR B O 1
ATOM 4738 N N . LYS B 1 285 ? -6.15 -34.956 -12.889 1 78.91 285 LYS B N 1
ATOM 4739 C CA . LYS B 1 285 ? -7.076 -34.694 -13.986 1 78.91 285 LYS B CA 1
ATOM 4740 C C . LYS B 1 285 ? -8.161 -35.764 -14.058 1 78.91 285 LYS B C 1
ATOM 4742 O O . LYS B 1 285 ? -9.342 -35.448 -14.217 1 78.91 285 LYS B O 1
ATOM 4747 N N . HIS B 1 286 ? -7.839 -37.005 -13.913 1 85.93 286 HIS B N 1
ATOM 4748 C CA . HIS B 1 286 ? -8.777 -38.113 -14.054 1 85.93 286 HIS B CA 1
ATOM 4749 C C . HIS B 1 286 ? -9.151 -38.694 -12.695 1 85.93 286 HIS B C 1
ATOM 4751 O O . HIS B 1 286 ? -9.88 -39.685 -12.618 1 85.93 286 HIS B O 1
ATOM 4757 N N . LYS B 1 287 ? -8.672 -38.041 -11.7 1 87.17 287 LYS B N 1
ATOM 4758 C CA . LYS B 1 287 ? -8.964 -38.424 -10.321 1 87.17 287 LYS B CA 1
ATOM 4759 C C . LYS B 1 287 ? -8.659 -39.9 -10.084 1 87.17 287 LYS B C 1
ATOM 4761 O O . LYS B 1 287 ? -9.521 -40.652 -9.623 1 87.17 287 LYS B O 1
ATOM 4766 N N . ARG B 1 288 ? -7.433 -40.344 -10.329 1 93.66 288 ARG B N 1
ATOM 4767 C CA . ARG B 1 288 ? -7.053 -41.736 -10.11 1 93.66 288 ARG B CA 1
ATOM 4768 C C . ARG B 1 288 ? -5.615 -41.839 -9.611 1 93.66 288 ARG B C 1
ATOM 4770 O O . ARG B 1 288 ? -4.787 -40.974 -9.904 1 93.66 288 ARG B O 1
ATOM 4777 N N . ALA B 1 289 ? -5.351 -42.822 -8.839 1 94.52 289 ALA B N 1
ATOM 4778 C CA . ALA B 1 289 ? -4.005 -43.139 -8.369 1 94.52 289 ALA B CA 1
ATOM 4779 C C . ALA B 1 289 ? -3.404 -44.295 -9.165 1 94.52 289 ALA B C 1
ATOM 4781 O O . ALA B 1 289 ? -4.08 -45.29 -9.433 1 94.52 289 ALA B O 1
ATOM 4782 N N . ASN B 1 290 ? -2.202 -44.09 -9.687 1 96.37 290 ASN B N 1
ATOM 4783 C CA . ASN B 1 290 ? -1.376 -45.145 -10.264 1 96.37 290 ASN B CA 1
ATOM 4784 C C . ASN B 1 290 ? -0.285 -45.595 -9.296 1 96.37 290 ASN B C 1
ATOM 4786 O O . ASN B 1 290 ? 0.767 -44.961 -9.2 1 96.37 290 ASN B O 1
ATOM 4790 N N . MET B 1 291 ? -0.506 -46.709 -8.666 1 96.91 291 MET B N 1
ATOM 4791 C CA . MET B 1 291 ? 0.313 -47.126 -7.531 1 96.91 291 MET B CA 1
ATOM 4792 C C . MET B 1 291 ? 1.469 -48.009 -7.989 1 96.91 291 MET B C 1
ATOM 4794 O O . MET B 1 291 ? 1.27 -48.947 -8.763 1 96.91 291 MET B O 1
ATOM 4798 N N . LEU B 1 292 ? 2.622 -47.626 -7.532 1 97.23 292 LEU B N 1
ATOM 4799 C CA . LEU B 1 292 ? 3.82 -48.441 -7.698 1 97.23 292 LEU B CA 1
ATOM 4800 C C . LEU B 1 292 ? 4.33 -48.939 -6.35 1 97.23 292 LEU B C 1
ATOM 4802 O O . LEU B 1 292 ? 4.019 -48.355 -5.31 1 97.23 292 LEU B O 1
ATOM 4806 N N . TRP B 1 293 ? 5.053 -50.042 -6.393 1 96.56 293 TRP B N 1
ATOM 4807 C CA . TRP B 1 293 ? 5.557 -50.678 -5.181 1 96.56 293 TRP B CA 1
ATOM 4808 C C . TRP B 1 293 ? 6.962 -51.23 -5.399 1 96.56 293 TRP B C 1
ATOM 4810 O O . TRP B 1 293 ? 7.442 -51.292 -6.533 1 96.56 293 TRP B O 1
ATOM 4820 N N . ALA B 1 294 ? 7.575 -51.68 -4.349 1 94.17 294 ALA B N 1
ATOM 4821 C CA . ALA B 1 294 ? 8.991 -52.032 -4.422 1 94.17 294 ALA B CA 1
ATOM 4822 C C . ALA B 1 294 ? 9.172 -53.518 -4.72 1 94.17 294 ALA B C 1
ATOM 4824 O O . ALA B 1 294 ? 10.094 -53.904 -5.444 1 94.17 294 ALA B O 1
ATOM 4825 N N . ASP B 1 295 ? 8.376 -54.378 -4.032 1 94.27 295 ASP B N 1
ATOM 4826 C CA . ASP B 1 295 ? 8.585 -55.817 -4.157 1 94.27 295 ASP B CA 1
ATOM 4827 C C . ASP B 1 295 ? 7.29 -56.584 -3.898 1 94.27 295 ASP B C 1
ATOM 4829 O O . ASP B 1 295 ? 6.214 -55.988 -3.822 1 94.27 295 ASP B O 1
ATOM 4833 N N . ASP B 1 296 ? 7.45 -57.961 -3.824 1 94.48 296 ASP B N 1
ATOM 4834 C CA . ASP B 1 296 ? 6.276 -58.825 -3.737 1 94.48 296 ASP B CA 1
ATOM 4835 C C . ASP B 1 296 ? 5.542 -58.622 -2.414 1 94.48 296 ASP B C 1
ATOM 4837 O O . ASP B 1 296 ? 4.315 -58.732 -2.355 1 94.48 296 ASP B O 1
ATOM 4841 N N . ALA B 1 297 ? 6.302 -58.305 -1.434 1 94.97 297 ALA B N 1
ATOM 4842 C CA . ALA B 1 297 ? 5.666 -58.054 -0.143 1 94.97 297 ALA B CA 1
ATOM 4843 C C . ALA B 1 297 ? 4.768 -56.822 -0.204 1 94.97 297 ALA B C 1
ATOM 4845 O O . ALA B 1 297 ? 3.657 -56.829 0.331 1 94.97 297 ALA B O 1
ATOM 4846 N N . ASP B 1 298 ? 5.26 -55.859 -0.851 1 97.24 298 ASP B N 1
ATOM 4847 C CA . ASP B 1 298 ? 4.494 -54.627 -1.011 1 97.24 298 ASP B CA 1
ATOM 4848 C C . ASP B 1 298 ? 3.257 -54.858 -1.875 1 97.24 298 ASP B C 1
ATOM 4850 O O . ASP B 1 298 ? 2.187 -54.313 -1.595 1 97.24 298 ASP B O 1
ATOM 4854 N N . LYS B 1 299 ? 3.475 -55.608 -2.85 1 96.54 299 LYS B N 1
ATOM 4855 C CA . LYS B 1 299 ? 2.371 -55.942 -3.745 1 96.54 299 LYS B CA 1
ATOM 4856 C C . LYS B 1 299 ? 1.235 -56.622 -2.986 1 96.54 299 LYS B C 1
ATOM 4858 O O . LYS B 1 299 ? 0.061 -56.321 -3.215 1 96.54 299 LYS B O 1
ATOM 4863 N N . LYS B 1 300 ? 1.592 -57.519 -2.179 1 95.68 300 LYS B N 1
ATOM 4864 C CA . LYS B 1 300 ? 0.603 -58.227 -1.37 1 95.68 300 LYS B CA 1
ATOM 4865 C C . LYS B 1 300 ? -0.174 -57.26 -0.481 1 95.68 300 LYS B C 1
ATOM 4867 O O . LYS B 1 300 ? -1.39 -57.392 -0.328 1 95.68 300 LYS B O 1
ATOM 4872 N N . VAL B 1 301 ? 0.535 -56.365 0.073 1 96.5 301 VAL B N 1
ATOM 4873 C CA . VAL B 1 301 ? -0.112 -55.377 0.929 1 96.5 301 VAL B CA 1
ATOM 4874 C C . VAL B 1 301 ? -1.096 -54.546 0.107 1 96.5 301 VAL B C 1
ATOM 4876 O O . VAL B 1 301 ? -2.219 -54.288 0.546 1 96.5 301 VAL B O 1
ATOM 4879 N N . LEU B 1 302 ? -0.683 -54.117 -1.053 1 96.18 302 LEU B N 1
ATOM 4880 C CA . LEU B 1 302 ? -1.534 -53.301 -1.912 1 96.18 302 LEU B CA 1
ATOM 4881 C C . LEU B 1 302 ? -2.779 -54.073 -2.334 1 96.18 302 LEU B C 1
ATOM 4883 O O . LEU B 1 302 ? -3.876 -53.511 -2.383 1 96.18 302 LEU B O 1
ATOM 4887 N N . SER B 1 303 ? -2.542 -55.319 -2.673 1 95.51 303 SER B N 1
ATOM 4888 C CA . SER B 1 303 ? -3.656 -56.173 -3.072 1 95.51 303 SER B CA 1
ATOM 4889 C C . SER B 1 303 ? -4.682 -56.303 -1.951 1 95.51 303 SER B C 1
ATOM 4891 O O . SER B 1 303 ? -5.888 -56.234 -2.196 1 95.51 303 SER B O 1
ATOM 4893 N N . LYS B 1 304 ? -4.214 -56.451 -0.843 1 95.25 304 LYS B N 1
ATOM 4894 C CA . LYS B 1 304 ? -5.093 -56.566 0.318 1 95.25 304 LYS B CA 1
ATOM 4895 C C . LYS B 1 304 ? -5.752 -55.229 0.643 1 95.25 304 LYS B C 1
ATOM 4897 O O . LYS B 1 304 ? -6.938 -55.181 0.976 1 95.25 304 LYS B O 1
ATOM 4902 N N . ALA B 1 305 ? -4.997 -54.218 0.553 1 95.94 305 ALA B N 1
ATOM 4903 C CA . ALA B 1 305 ? -5.465 -52.886 0.928 1 95.94 305 ALA B CA 1
ATOM 4904 C C . ALA B 1 305 ? -6.655 -52.462 0.073 1 95.94 305 ALA B C 1
ATOM 4906 O O . ALA B 1 305 ? -7.579 -51.81 0.564 1 95.94 305 ALA B O 1
ATOM 4907 N N . PHE B 1 306 ? -6.596 -52.852 -1.143 1 95.46 306 PHE B N 1
ATOM 4908 C CA . PHE B 1 306 ? -7.624 -52.35 -2.048 1 95.46 306 PHE B CA 1
ATOM 4909 C C . PHE B 1 306 ? -8.46 -53.496 -2.606 1 95.46 306 PHE B C 1
ATOM 4911 O O . PHE B 1 306 ? -9.291 -53.291 -3.493 1 95.46 306 PHE B O 1
ATOM 4918 N N . ASP B 1 307 ? -8.304 -54.689 -2.09 1 92.81 307 ASP B N 1
ATOM 4919 C CA . ASP B 1 307 ? -9.058 -55.901 -2.396 1 92.81 307 ASP B CA 1
ATOM 4920 C C . ASP B 1 307 ? -9.116 -56.145 -3.903 1 92.81 307 ASP B C 1
ATOM 4922 O O . ASP B 1 307 ? -10.2 -56.28 -4.474 1 92.81 307 ASP B O 1
ATOM 4926 N N . VAL B 1 308 ? -7.938 -56.15 -4.512 1 93.03 308 VAL B N 1
ATOM 4927 C CA . VAL B 1 308 ? -7.841 -56.359 -5.952 1 93.03 308 VAL B CA 1
ATOM 4928 C C . VAL B 1 308 ? -6.706 -57.333 -6.259 1 93.03 308 VAL B C 1
ATOM 4930 O O . VAL B 1 308 ? -5.777 -57.484 -5.461 1 93.03 308 VAL B O 1
ATOM 4933 N N . LYS B 1 309 ? -6.876 -58.005 -7.393 1 91.82 309 LYS B N 1
ATOM 4934 C CA . LYS B 1 309 ? -5.761 -58.782 -7.926 1 91.82 309 LYS B CA 1
ATOM 4935 C C . LYS B 1 309 ? -4.886 -57.93 -8.841 1 91.82 309 LYS B C 1
ATOM 4937 O O . LYS B 1 309 ? -5.393 -57.241 -9.728 1 91.82 309 LYS B O 1
ATOM 4942 N N . ILE B 1 310 ? -3.616 -57.938 -8.486 1 91.71 310 ILE B N 1
ATOM 4943 C CA . ILE B 1 310 ? -2.691 -57.135 -9.279 1 91.71 310 ILE B CA 1
ATOM 4944 C C . ILE B 1 310 ? -1.967 -58.026 -10.286 1 91.71 310 ILE B C 1
ATOM 4946 O O . ILE B 1 310 ? -1.105 -58.825 -9.91 1 91.71 310 ILE B O 1
ATOM 4950 N N . ASP B 1 311 ? -2.449 -57.879 -11.492 1 87.88 311 ASP B N 1
ATOM 4951 C CA . ASP B 1 311 ? -1.853 -58.711 -12.533 1 87.88 311 ASP B CA 1
ATOM 4952 C C . ASP B 1 311 ? -0.899 -57.899 -13.407 1 87.88 311 ASP B C 1
ATOM 4954 O O . ASP B 1 311 ? -0.24 -58.448 -14.292 1 87.88 311 ASP B O 1
ATOM 4958 N N . ASN B 1 312 ? -0.797 -56.62 -13.143 1 88.09 312 ASN B N 1
ATOM 4959 C CA . ASN B 1 312 ? 0.045 -55.719 -13.922 1 88.09 312 ASN B CA 1
ATOM 4960 C C . ASN B 1 312 ? 1.167 -55.126 -13.074 1 88.09 312 ASN B C 1
ATOM 4962 O O . ASN B 1 312 ? 1.315 -55.475 -11.902 1 88.09 312 ASN B O 1
ATOM 4966 N N . ASP B 1 313 ? 2.026 -54.421 -13.716 1 92.34 313 ASP B N 1
ATOM 4967 C CA . ASP B 1 313 ? 3.171 -53.83 -13.031 1 92.34 313 ASP B CA 1
ATOM 4968 C C . ASP B 1 313 ? 2.805 -52.486 -12.407 1 92.34 313 ASP B C 1
ATOM 4970 O O . ASP B 1 313 ? 3.678 -51.759 -11.928 1 92.34 313 ASP B O 1
ATOM 4974 N N . MET B 1 314 ? 1.507 -52.204 -12.398 1 95.39 314 MET B N 1
ATOM 4975 C CA . MET B 1 314 ? 0.972 -50.987 -11.794 1 95.39 314 MET B CA 1
ATOM 4976 C C . MET B 1 314 ? -0.487 -51.174 -11.393 1 95.39 314 MET B C 1
ATOM 4978 O O . MET B 1 314 ? -1.252 -51.827 -12.106 1 95.39 314 MET B O 1
ATOM 4982 N N . LEU B 1 315 ? -0.855 -50.647 -10.232 1 95.86 315 LEU B N 1
ATOM 4983 C CA . LEU B 1 315 ? -2.244 -50.706 -9.788 1 95.86 315 LEU B CA 1
ATOM 4984 C C . LEU B 1 315 ? -2.94 -49.366 -10.001 1 95.86 315 LEU B C 1
ATOM 4986 O O . LEU B 1 315 ? -2.491 -48.339 -9.488 1 95.86 315 LEU B O 1
ATOM 4990 N N . VAL B 1 316 ? -3.98 -49.423 -10.797 1 95.86 316 VAL B N 1
ATOM 4991 C CA . VAL B 1 316 ? -4.737 -48.206 -11.074 1 95.86 316 VAL B CA 1
ATOM 4992 C C . VAL B 1 316 ? -5.988 -48.164 -10.199 1 95.86 316 VAL B C 1
ATOM 4994 O O . VAL B 1 316 ? -6.781 -49.109 -10.194 1 95.86 316 VAL B O 1
ATOM 4997 N N . LEU B 1 317 ? -6.077 -47.118 -9.417 1 95 317 LEU B N 1
ATOM 4998 C CA . LEU B 1 317 ? -7.213 -46.954 -8.516 1 95 317 LEU B CA 1
ATOM 4999 C C . LEU B 1 317 ? -8.045 -45.738 -8.908 1 95 317 LEU B C 1
ATOM 5001 O O . LEU B 1 317 ? -7.646 -44.599 -8.655 1 95 317 LEU B O 1
ATOM 5005 N N . ASP B 1 318 ? -9.263 -45.996 -9.442 1 93.92 318 ASP B N 1
ATOM 5006 C CA . ASP B 1 318 ? -10.161 -44.906 -9.812 1 93.92 318 ASP B CA 1
ATOM 5007 C C . ASP B 1 318 ? -10.771 -44.252 -8.574 1 93.92 318 ASP B C 1
ATOM 5009 O O . ASP B 1 318 ? -11.157 -44.942 -7.628 1 93.92 318 ASP B O 1
ATOM 5013 N N . GLY B 1 319 ? -10.784 -42.994 -8.511 1 91.28 319 GLY B N 1
ATOM 5014 C CA . GLY B 1 319 ? -11.407 -42.252 -7.426 1 91.28 319 GLY B CA 1
ATOM 5015 C C . GLY B 1 319 ? -10.507 -42.098 -6.215 1 91.28 319 GLY B C 1
ATOM 5016 O O . GLY B 1 319 ? -10.917 -41.533 -5.199 1 91.28 319 GLY B O 1
ATOM 5017 N N . VAL B 1 320 ? -9.293 -42.615 -6.252 1 90.55 320 VAL B N 1
ATOM 5018 C CA . VAL B 1 320 ? -8.34 -42.522 -5.152 1 90.55 320 VAL B CA 1
ATOM 5019 C C . VAL B 1 320 ? -7.297 -41.45 -5.46 1 90.55 320 VAL B C 1
ATOM 5021 O O . VAL B 1 320 ? -6.593 -41.532 -6.47 1 90.55 320 VAL B O 1
ATOM 5024 N N . THR B 1 321 ? -7.3 -40.387 -4.61 1 88.13 321 THR B N 1
ATOM 5025 C CA . THR B 1 321 ? -6.363 -39.301 -4.876 1 88.13 321 THR B CA 1
ATOM 5026 C C . THR B 1 321 ? -5.632 -38.892 -3.601 1 88.13 321 THR B C 1
ATOM 5028 O O . THR B 1 321 ? -4.549 -38.306 -3.66 1 88.13 321 THR B O 1
ATOM 5031 N N . SER B 1 322 ? -6.184 -39.274 -2.421 1 85.27 322 SER B N 1
ATOM 5032 C CA . SER B 1 322 ? -5.681 -38.742 -1.159 1 85.27 322 SER B CA 1
ATOM 5033 C C . SER B 1 322 ? -4.817 -39.767 -0.432 1 85.27 322 SER B C 1
ATOM 5035 O O . SER B 1 322 ? -5.287 -40.857 -0.098 1 85.27 322 SER B O 1
ATOM 5037 N N . ARG B 1 323 ? -3.541 -39.486 -0.28 1 84.65 323 ARG B N 1
ATOM 5038 C CA . ARG B 1 323 ? -2.708 -40.326 0.573 1 84.65 323 ARG B CA 1
ATOM 5039 C C . ARG B 1 323 ? -3.29 -40.426 1.98 1 84.65 323 ARG B C 1
ATOM 5041 O O . ARG B 1 323 ? -3.377 -41.518 2.545 1 84.65 323 ARG B O 1
ATOM 5048 N N . LYS B 1 324 ? -3.736 -39.291 2.563 1 76.18 324 LYS B N 1
ATOM 5049 C CA . LYS B 1 324 ? -4.141 -39.156 3.959 1 76.18 324 LYS B CA 1
ATOM 5050 C C . LYS B 1 324 ? -5.473 -39.855 4.215 1 76.18 324 LYS B C 1
ATOM 5052 O O . LYS B 1 324 ? -5.672 -40.455 5.274 1 76.18 324 LYS B O 1
ATOM 5057 N N . ARG B 1 325 ? -6.361 -39.841 3.143 1 83.93 325 ARG B N 1
ATOM 5058 C CA . ARG B 1 325 ? -7.729 -40.285 3.393 1 83.93 325 ARG B CA 1
ATOM 5059 C C . ARG B 1 325 ? -7.977 -41.662 2.786 1 83.93 325 ARG B C 1
ATOM 5061 O O . ARG B 1 325 ? -8.867 -42.39 3.229 1 83.93 325 ARG B O 1
ATOM 5068 N N . GLN B 1 326 ? -7.212 -42.016 1.804 1 90.16 326 GLN B N 1
ATOM 5069 C CA . GLN B 1 326 ? -7.555 -43.226 1.064 1 90.16 326 GLN B CA 1
ATOM 5070 C C . GLN B 1 326 ? -6.387 -44.208 1.042 1 90.16 326 GLN B C 1
ATOM 5072 O O . GLN B 1 326 ? -6.503 -45.33 1.538 1 90.16 326 GLN B O 1
ATOM 5077 N N . ILE B 1 327 ? -5.26 -43.789 0.612 1 93.33 327 ILE B N 1
ATOM 5078 C CA . ILE B 1 327 ? -4.15 -44.705 0.377 1 93.33 327 ILE B CA 1
ATOM 5079 C C . ILE B 1 327 ? -3.548 -45.14 1.711 1 93.33 327 ILE B C 1
ATOM 5081 O O . ILE B 1 327 ? -3.428 -46.337 1.984 1 93.33 327 ILE B O 1
ATOM 5085 N N . GLY B 1 328 ? -3.213 -44.195 2.58 1 92.32 328 GLY B N 1
ATOM 5086 C CA . GLY B 1 328 ? -2.608 -44.484 3.871 1 92.32 328 GLY B CA 1
ATOM 5087 C C . GLY B 1 328 ? -3.453 -45.404 4.733 1 92.32 328 GLY B C 1
ATOM 5088 O O . GLY B 1 328 ? -2.996 -46.473 5.141 1 92.32 328 GLY B O 1
ATOM 5089 N N . PRO B 1 329 ? -4.682 -45.012 4.962 1 92.83 329 PRO B N 1
ATOM 5090 C CA . PRO B 1 329 ? -5.553 -45.848 5.792 1 92.83 329 PRO B CA 1
ATOM 5091 C C . PRO B 1 329 ? -5.726 -47.258 5.232 1 92.83 329 PRO B C 1
ATOM 5093 O O . PRO B 1 329 ? -5.755 -48.229 5.992 1 92.83 329 PRO B O 1
ATOM 5096 N N . ALA B 1 330 ? -5.866 -47.373 3.917 1 94.78 330 ALA B N 1
ATOM 5097 C CA . ALA B 1 330 ? -6.021 -48.687 3.3 1 94.78 330 ALA B CA 1
ATOM 5098 C C . ALA B 1 330 ? -4.785 -49.551 3.531 1 94.78 330 ALA B C 1
ATOM 5100 O O . ALA B 1 330 ? -4.899 -50.736 3.854 1 94.78 330 ALA B O 1
ATOM 5101 N N . ILE B 1 331 ? -3.644 -48.965 3.419 1 95.67 331 ILE B N 1
ATOM 5102 C CA . ILE B 1 331 ? -2.387 -49.685 3.6 1 95.67 331 ILE B CA 1
ATOM 5103 C C . ILE B 1 331 ? -2.213 -50.057 5.07 1 95.67 331 ILE B C 1
ATOM 5105 O O . ILE B 1 331 ? -1.791 -51.172 5.389 1 95.67 331 ILE B O 1
ATOM 5109 N N . GLN B 1 332 ? -2.572 -49.094 5.903 1 94.39 332 GLN B N 1
ATOM 5110 C CA . GLN B 1 332 ? -2.484 -49.36 7.335 1 94.39 332 GLN B CA 1
ATOM 5111 C C . GLN B 1 332 ? -3.338 -50.563 7.725 1 94.39 332 GLN B C 1
ATOM 5113 O O . GLN B 1 332 ? -2.864 -51.472 8.41 1 94.39 332 GLN B O 1
ATOM 5118 N N . GLN B 1 333 ? -4.533 -50.518 7.304 1 94.34 333 GLN B N 1
ATOM 5119 C CA . GLN B 1 333 ? -5.446 -51.61 7.625 1 94.34 333 GLN B CA 1
ATOM 5120 C C . GLN B 1 333 ? -4.919 -52.941 7.097 1 94.34 333 GLN B C 1
ATOM 5122 O O . GLN B 1 333 ? -5.022 -53.968 7.772 1 94.34 333 GLN B O 1
ATOM 5127 N N . ALA B 1 334 ? -4.383 -52.894 5.904 1 95.97 334 ALA B N 1
ATOM 5128 C CA . ALA B 1 334 ? -3.853 -54.107 5.287 1 95.97 334 ALA B CA 1
ATOM 5129 C C . ALA B 1 334 ? -2.671 -54.656 6.082 1 95.97 334 ALA B C 1
ATOM 5131 O O . ALA B 1 334 ? -2.586 -55.861 6.327 1 95.97 334 ALA B O 1
ATOM 5132 N N . ILE B 1 335 ? -1.807 -53.775 6.534 1 94.25 335 ILE B N 1
ATOM 5133 C CA . ILE B 1 335 ? -0.604 -54.195 7.245 1 94.25 335 ILE B CA 1
ATOM 5134 C C . ILE B 1 335 ? -0.978 -54.7 8.637 1 94.25 335 ILE B C 1
ATOM 5136 O O . ILE B 1 335 ? -0.423 -55.693 9.113 1 94.25 335 ILE B O 1
ATOM 5140 N N . GLU B 1 336 ? -1.934 -54.102 9.218 1 91.73 336 GLU B N 1
ATOM 5141 C CA . GLU B 1 336 ? -2.351 -54.484 10.564 1 91.73 336 GLU B CA 1
ATOM 5142 C C . GLU B 1 336 ? -3.099 -55.814 10.553 1 91.73 336 GLU B C 1
ATOM 5144 O O . GLU B 1 336 ? -3.18 -56.495 11.578 1 91.73 336 GLU B O 1
ATOM 5149 N N . SER B 1 337 ? -3.565 -56.123 9.412 1 90.26 337 SER B N 1
ATOM 5150 C CA . SER B 1 337 ? -4.324 -57.365 9.304 1 90.26 337 SER B CA 1
ATOM 5151 C C . SER B 1 337 ? -3.442 -58.511 8.82 1 90.26 337 SER B C 1
ATOM 5153 O O . SER B 1 337 ? -3.902 -59.649 8.704 1 90.26 337 SER B O 1
ATOM 5155 N N . LEU B 1 338 ? -2.22 -58.244 8.52 1 84.39 338 LEU B N 1
ATOM 5156 C CA . LEU B 1 338 ? -1.304 -59.282 8.058 1 84.39 338 LEU B CA 1
ATOM 5157 C C . LEU B 1 338 ? -0.813 -60.133 9.224 1 84.39 338 LEU B C 1
ATOM 5159 O O . LEU B 1 338 ? -0.574 -59.616 10.318 1 84.39 338 LEU B O 1
#

Radius of gyration: 34.75 Å; Cα contacts (8 Å, |Δi|>4): 1386; chains: 2; bounding box: 79×111×73 Å